Protein AF-0000000075838957 (afdb_homodimer)

pLDDT: mean 82.16, std 25.49, range [21.25, 98.88]

Foldseek 3Di:
DPPPVVVPDDDDDDDPDDDPCPPDDPDDPVCPVVCPPVVPVPPDDPVRDDPVVVCVVCVVVVVVLCVLLCVLVVLVVVLVVVCVVPVVLVVCLCVLLVLLLVLLVVLLVVVLVCVVVVVDALVCLVVSLVVQLVVLQVVLVVVLVVQLCCCCPVPDPADSLNSNLSSVLSSVLNSVLNNLSSVQLSVCVVVVHDSVPRSSVSSSVSSSVSSNSSSVSSCVSPVVVVVD/DDPPPVVPDDDPPDDPDDDPCPPDDPDPPVCPPVCPPVVPVPPDDPVRDDPVVVCVVCVVVVVVLCVLLCCLVVLVVVLVVVCVVPVVLVVCLCVLLVLLLVLLVVLLVVVLVCVVVVVDALVCLVVSLVVQLVVLQVVLVVVLVVQLCCCCPVPDPADSLNSNLSSVLSSVLNSVLNNLSSVQLSVCVVVVHDSVPRSSVSSSVSSSVSSNSSSVSSCVSPVVVVVD

InterPro domains:
  IPR006667 SLC41A/MgtE, integral membrane domain [PF01769] (94-216)
  IPR036739 SLC41A/MgtE divalent cation transporters, integral membrane domain superfamily [G3DSA:1.10.357.20] (44-222)
  IPR036739 SLC41A/MgtE divalent cation transporters, integral membrane domain superfamily [SSF161093] (50-222)

Organism: Prymnesium parvum (NCBI:txid97485)

Nearest PDB structures (foldseek):
  4u9l-assembly1_A  TM=9.547E-01  e=1.126E-07  Thermus thermophilus HB8
  5x9h-assembly1_A  TM=9.259E-01  e=3.317E-07  Thermus thermophilus HB8
  8q72-assembly1_B  TM=2.352E-01  e=8.454E+00  Escherichia coli
  7o82-assembly1_B  TM=1.747E-01  e=7.005E+00  Escherichia coli O157:H7
  4u9l-assembly1_A  TM=9.548E-01  e=1.001E-07  Thermus thermophilus HB8

Solvent-accessible surface area (backbone atoms only — not comparable to full-atom values): 24497 Å² total; per-residue (Å²): 138,81,76,77,73,75,77,80,86,84,84,84,91,82,78,88,85,78,95,76,80,66,76,78,79,76,68,82,72,69,53,54,62,61,46,47,67,75,56,62,65,56,84,65,49,74,87,69,46,55,60,69,60,56,36,64,68,44,42,65,56,51,52,53,49,43,58,60,23,42,50,30,19,58,54,40,58,77,41,44,69,57,36,59,75,36,54,63,55,56,22,43,43,54,32,42,24,48,44,12,32,44,51,10,47,51,49,37,54,52,47,55,54,33,43,72,71,61,73,41,58,59,87,40,50,68,62,51,43,55,53,46,40,52,34,22,50,55,43,17,53,55,47,25,64,52,41,25,57,50,36,36,70,68,37,86,89,41,42,72,64,54,17,48,25,52,18,52,26,38,27,52,29,26,28,51,20,32,46,48,20,47,51,53,41,38,51,31,46,63,68,68,36,72,49,81,66,36,60,57,56,44,38,35,52,26,37,31,52,27,46,49,44,38,52,54,42,31,42,58,57,53,51,56,53,68,75,98,138,83,80,75,76,75,78,80,83,78,89,78,78,72,80,85,82,70,95,75,75,68,75,79,80,76,69,81,74,68,56,56,63,62,49,46,66,74,56,62,67,57,84,65,49,72,87,68,45,54,60,71,59,57,35,64,68,45,43,63,56,51,50,52,49,42,58,60,23,43,51,32,20,58,55,41,58,75,40,44,69,57,38,60,74,37,53,65,55,57,22,41,43,53,32,42,24,47,44,12,30,43,52,9,46,52,49,36,54,52,47,56,53,33,42,73,72,60,71,43,57,57,86,41,49,68,62,52,42,56,50,47,42,52,35,22,50,54,42,17,55,56,45,26,63,52,41,26,58,50,36,37,71,69,39,84,87,41,41,73,65,53,16,49,26,50,17,53,25,37,25,53,27,28,27,52,19,30,46,47,20,48,52,52,40,36,52,32,46,65,69,68,37,72,49,80,66,37,59,55,56,43,38,35,52,27,38,32,51,26,46,47,44,37,51,53,41,30,42,58,57,53,50,56,52,66,76,100

Structure (mmCIF, N/CA/C/O backbone):
data_AF-0000000075838957-model_v1
#
loop_
_entity.id
_entity.type
_entity.pdbx_description
1 polymer 'SLC41A/MgtE integral membrane domain-containing protein'
#
loop_
_atom_site.group_PDB
_atom_site.id
_atom_site.type_symbol
_atom_site.label_atom_id
_atom_site.label_alt_id
_atom_site.label_comp_id
_atom_site.label_asym_id
_atom_site.label_entity_id
_atom_site.label_seq_id
_atom_site.pdbx_PDB_ins_code
_atom_site.Cartn_x
_atom_site.Cartn_y
_atom_site.Cartn_z
_atom_site.occupancy
_atom_site.B_iso_or_equiv
_atom_site.auth_seq_id
_atom_site.auth_comp_id
_atom_site.auth_asym_id
_atom_site.auth_atom_id
_atom_site.pdbx_PDB_model_num
ATOM 1 N N . MET A 1 1 ? 53.688 -32.188 21.484 1 21.72 1 MET A N 1
ATOM 2 C CA . MET A 1 1 ? 53.188 -31.922 20.141 1 21.72 1 MET A CA 1
ATOM 3 C C . MET A 1 1 ? 51.719 -32.375 20.016 1 21.72 1 MET A C 1
ATOM 5 O O . MET A 1 1 ? 51.406 -33.562 20.078 1 21.72 1 MET A O 1
ATOM 9 N N . ILE A 1 2 ? 50.781 -31.672 20.531 1 26.03 2 ILE A N 1
ATOM 10 C CA . ILE A 1 2 ? 49.438 -31.75 21.125 1 26.03 2 ILE A CA 1
ATOM 11 C C . ILE A 1 2 ? 48.375 -31.828 20.031 1 26.03 2 ILE A C 1
ATOM 13 O O . ILE A 1 2 ? 48 -30.812 19.453 1 26.03 2 ILE A O 1
ATOM 17 N N . GLU A 1 3 ? 48.656 -32.719 19.078 1 23.81 3 GLU A N 1
ATOM 18 C CA . GLU A 1 3 ? 47.875 -32.562 17.844 1 23.81 3 GLU A CA 1
ATOM 19 C C . GLU A 1 3 ? 46.406 -32.938 18.047 1 23.81 3 GLU A C 1
ATOM 21 O O . GLU A 1 3 ? 46.094 -34.094 18.312 1 23.81 3 GLU A O 1
ATOM 26 N N . VAL A 1 4 ? 45.719 -32.25 18.766 1 29.94 4 VAL A N 1
ATOM 27 C CA . VAL A 1 4 ? 44.281 -32.219 19.047 1 29.94 4 VAL A CA 1
ATOM 28 C C . VAL A 1 4 ? 43.5 -32.219 17.719 1 29.94 4 VAL A C 1
ATOM 30 O O . VAL A 1 4 ? 43.375 -31.172 17.078 1 29.94 4 VAL A O 1
ATOM 33 N N . HIS A 1 5 ? 43.844 -33.156 16.812 1 23.61 5 HIS A N 1
ATOM 34 C CA . HIS A 1 5 ? 43.25 -33.156 15.484 1 23.61 5 HIS A CA 1
ATOM 35 C C . HIS A 1 5 ? 41.75 -33.406 15.531 1 23.61 5 HIS A C 1
ATOM 37 O O . HIS A 1 5 ? 41.312 -34.531 15.633 1 23.61 5 HIS A O 1
ATOM 43 N N . ASP A 1 6 ? 41.062 -32.906 16.484 1 25.42 6 ASP A N 1
ATOM 44 C CA . ASP A 1 6 ? 39.625 -33.156 16.547 1 25.42 6 ASP A CA 1
ATOM 45 C C . ASP A 1 6 ? 38.938 -32.656 15.281 1 25.42 6 ASP A C 1
ATOM 47 O O . ASP A 1 6 ? 38.562 -31.484 15.18 1 25.42 6 ASP A O 1
ATOM 51 N N . LYS A 1 7 ? 39.438 -32.938 14.086 1 26.52 7 LYS A N 1
ATOM 52 C CA . LYS A 1 7 ? 38.875 -32.469 12.812 1 26.52 7 LYS A CA 1
ATOM 53 C C . LYS A 1 7 ? 37.406 -32.906 12.656 1 26.52 7 LYS A C 1
ATOM 55 O O . LYS A 1 7 ? 37.125 -34.094 12.508 1 26.52 7 LYS A O 1
ATOM 60 N N . ARG A 1 8 ? 36.438 -32.438 13.359 1 28.03 8 ARG A N 1
ATOM 61 C CA . ARG A 1 8 ? 35 -32.312 13.258 1 28.03 8 ARG A CA 1
ATOM 62 C C . ARG A 1 8 ? 34.562 -32.125 11.805 1 28.03 8 ARG A C 1
ATOM 64 O O . ARG A 1 8 ? 34.875 -31.125 11.172 1 28.03 8 ARG A O 1
ATOM 71 N N . HIS A 1 9 ? 34.531 -33.094 11.07 1 23.09 9 HIS A N 1
ATOM 72 C CA . HIS A 1 9 ? 34.125 -33.344 9.688 1 23.09 9 HIS A CA 1
ATOM 73 C C . HIS A 1 9 ? 32.781 -32.688 9.383 1 23.09 9 HIS A C 1
ATOM 75 O O . HIS A 1 9 ? 31.906 -32.625 10.25 1 23.09 9 HIS A O 1
ATOM 81 N N . ARG A 1 10 ? 32.5 -31.922 8.031 1 25.58 10 ARG A N 1
ATOM 82 C CA . ARG A 1 10 ? 32.25 -31.109 6.844 1 25.58 10 ARG A CA 1
ATOM 83 C C . ARG A 1 10 ? 30.859 -31.375 6.289 1 25.58 10 ARG A C 1
ATOM 85 O O . ARG A 1 10 ? 30.469 -32.531 6.086 1 25.58 10 ARG A O 1
ATOM 92 N N . SER A 1 11 ? 29.984 -30.344 6.16 1 24.77 11 SER A N 1
ATOM 93 C CA . SER A 1 11 ? 28.656 -29.859 5.824 1 24.77 11 SER A CA 1
ATOM 94 C C . SER A 1 11 ? 28.219 -30.359 4.453 1 24.77 11 SER A C 1
ATOM 96 O O . SER A 1 11 ? 27.297 -29.812 3.848 1 24.77 11 SER A O 1
ATOM 98 N N . CYS A 1 12 ? 28.844 -31.062 3.771 1 21.5 12 CYS A N 1
ATOM 99 C CA . CYS A 1 12 ? 28.562 -31.125 2.344 1 21.5 12 CYS A CA 1
ATOM 100 C C . CYS A 1 12 ? 27.078 -31.359 2.094 1 21.5 12 CYS A C 1
ATOM 102 O O . CYS A 1 12 ? 26.359 -31.859 2.971 1 21.5 12 CYS A O 1
ATOM 104 N N . LEU A 1 13 ? 26.516 -31.281 0.621 1 23.17 13 LEU A N 1
ATOM 105 C CA . LEU A 1 13 ? 25.766 -30.797 -0.532 1 23.17 13 LEU A CA 1
ATOM 106 C C . LEU A 1 13 ? 24.5 -31.625 -0.738 1 23.17 13 LEU A C 1
ATOM 108 O O . LEU A 1 13 ? 23.406 -31.062 -0.858 1 23.17 13 LEU A O 1
ATOM 112 N N . PRO A 1 14 ? 24.469 -32.844 -1.859 1 21.94 14 PRO A N 1
ATOM 113 C CA . PRO A 1 14 ? 23.75 -32.875 -3.129 1 21.94 14 PRO A CA 1
ATOM 114 C C . PRO A 1 14 ? 22.391 -33.562 -3.014 1 21.94 14 PRO A C 1
ATOM 116 O O . PRO A 1 14 ? 21.422 -33.125 -3.643 1 21.94 14 PRO A O 1
ATOM 119 N N . ALA A 1 15 ? 21.547 -34.688 -2.822 1 25.97 15 ALA A N 1
ATOM 120 C CA . ALA A 1 15 ? 22 -35.969 -3.355 1 25.97 15 ALA A CA 1
ATOM 121 C C . ALA A 1 15 ? 21.688 -36.094 -4.84 1 25.97 15 ALA A C 1
ATOM 123 O O . ALA A 1 15 ? 20.609 -35.688 -5.281 1 25.97 15 ALA A O 1
ATOM 124 N N . TRP A 1 16 ? 22.25 -36.25 -6.129 1 22.52 16 TRP A N 1
ATOM 125 C CA . TRP A 1 16 ? 21.5 -36.406 -7.371 1 22.52 16 TRP A CA 1
ATOM 126 C C . TRP A 1 16 ? 20.562 -37.594 -7.309 1 22.52 16 TRP A C 1
ATOM 128 O O . TRP A 1 16 ? 21 -38.75 -7.52 1 22.52 16 TRP A O 1
ATOM 138 N N . ASN A 1 17 ? 19.828 -38.156 -6.344 1 22.64 17 ASN A N 1
ATOM 139 C CA . ASN A 1 17 ? 19.188 -39.469 -6.512 1 22.64 17 ASN A CA 1
ATOM 140 C C . ASN A 1 17 ? 18.359 -39.531 -7.797 1 22.64 17 ASN A C 1
ATOM 142 O O . ASN A 1 17 ? 17.547 -38.625 -8.055 1 22.64 17 ASN A O 1
ATOM 146 N N . TRP A 1 18 ? 18.672 -40.625 -8.898 1 21.25 18 TRP A N 1
ATOM 147 C CA . TRP A 1 18 ? 18.422 -41.406 -10.109 1 21.25 18 TRP A CA 1
ATOM 148 C C . TRP A 1 18 ? 17.016 -41.969 -10.117 1 21.25 18 TRP A C 1
ATOM 150 O O . TRP A 1 18 ? 16.391 -42.094 -9.062 1 21.25 18 TRP A O 1
ATOM 160 N N . PRO A 1 19 ? 16.656 -42.844 -11.094 1 28.02 19 PRO A N 1
ATOM 161 C CA . PRO A 1 19 ? 15.484 -43.438 -11.742 1 28.02 19 PRO A CA 1
ATOM 162 C C . PRO A 1 19 ? 14.781 -44.469 -10.867 1 28.02 19 PRO A C 1
ATOM 164 O O . PRO A 1 19 ? 13.609 -44.781 -11.086 1 28.02 19 PRO A O 1
ATOM 167 N N . TRP A 1 20 ? 15.492 -45.438 -10.008 1 26.12 20 TRP A N 1
ATOM 168 C CA . TRP A 1 20 ? 15.164 -46.75 -9.523 1 26.12 20 TRP A CA 1
ATOM 169 C C . TRP A 1 20 ? 14.43 -46.688 -8.188 1 26.12 20 TRP A C 1
ATOM 171 O O . TRP A 1 20 ? 14.188 -47.719 -7.555 1 26.12 20 TRP A O 1
ATOM 181 N N . TRP A 1 21 ? 14.578 -45.625 -7.352 1 28.84 21 TRP A N 1
ATOM 182 C CA . TRP A 1 21 ? 14.148 -45.906 -5.988 1 28.84 21 TRP A CA 1
ATOM 183 C C . TRP A 1 21 ? 12.625 -45.875 -5.883 1 28.84 21 TRP A C 1
ATOM 185 O O . TRP A 1 21 ? 12.016 -44.812 -6.059 1 28.84 21 TRP A O 1
ATOM 195 N N . LYS A 1 22 ? 12.016 -47.031 -6.172 1 30.77 22 LYS A N 1
ATOM 196 C CA . LYS A 1 22 ? 10.578 -47.25 -6.031 1 30.77 22 LYS A CA 1
ATOM 197 C C . LYS A 1 22 ? 10.188 -47.375 -4.562 1 30.77 22 LYS A C 1
ATOM 199 O O . LYS A 1 22 ? 10.648 -48.281 -3.865 1 30.77 22 LYS A O 1
ATOM 204 N N . PRO A 1 23 ? 9.977 -46.344 -3.771 1 31.92 23 PRO A N 1
ATOM 205 C CA . PRO A 1 23 ? 9.633 -46.688 -2.391 1 31.92 23 PRO A CA 1
ATOM 206 C C . PRO A 1 23 ? 8.586 -47.781 -2.303 1 31.92 23 PRO A C 1
ATOM 208 O O . PRO A 1 23 ? 7.777 -47.938 -3.223 1 31.92 23 PRO A O 1
ATOM 211 N N . PRO A 1 24 ? 8.711 -48.719 -1.366 1 30.61 24 PRO A N 1
ATOM 212 C CA . PRO A 1 24 ? 7.82 -49.875 -1.348 1 30.61 24 PRO A CA 1
ATOM 213 C C . PRO A 1 24 ? 6.355 -49.5 -1.148 1 30.61 24 PRO A C 1
ATOM 215 O O . PRO A 1 24 ? 6.062 -48.438 -0.58 1 30.61 24 PRO A O 1
ATOM 218 N N . SER A 1 25 ? 5.402 -50.094 -1.932 1 32.62 25 SER A N 1
ATOM 219 C CA . SER A 1 25 ? 3.951 -49.969 -1.976 1 32.62 25 SER A CA 1
ATOM 220 C C . SER A 1 25 ? 3.336 -50.156 -0.593 1 32.62 25 SER A C 1
ATOM 222 O O . SER A 1 25 ? 3.549 -51.188 0.049 1 32.62 25 SER A O 1
ATOM 224 N N . PRO A 1 26 ? 3.174 -49.031 0.19 1 36.97 26 PRO A N 1
ATOM 225 C CA . PRO A 1 26 ? 2.615 -49.344 1.5 1 36.97 26 PRO A CA 1
ATOM 226 C C . PRO A 1 26 ? 1.447 -50.344 1.406 1 36.97 26 PRO A C 1
ATOM 228 O O . PRO A 1 26 ? 0.81 -50.438 0.355 1 36.97 26 PRO A O 1
ATOM 231 N N . ALA A 1 27 ? 1.227 -51.188 2.396 1 37.31 27 ALA A N 1
ATOM 232 C CA . ALA A 1 27 ? 0.288 -52.312 2.455 1 37.31 27 ALA A CA 1
ATOM 233 C C . ALA A 1 27 ? -1.147 -51.844 2.252 1 37.31 27 ALA A C 1
ATOM 235 O O . ALA A 1 27 ? -1.475 -50.688 2.557 1 37.31 27 ALA A O 1
ATOM 236 N N . PRO A 1 28 ? -2.154 -52.625 1.623 1 38.22 28 PRO A N 1
ATOM 237 C CA . PRO A 1 28 ? -3.504 -52.312 1.14 1 38.22 28 PRO A CA 1
ATOM 238 C C . PRO A 1 28 ? -4.41 -51.75 2.23 1 38.22 28 PRO A C 1
ATOM 240 O O . PRO A 1 28 ? -5.348 -51 1.934 1 38.22 28 PRO A O 1
ATOM 243 N N . ALA A 1 29 ? -4.344 -52.188 3.521 1 45.56 29 ALA A N 1
ATOM 244 C CA . ALA A 1 29 ? -5.375 -51.969 4.531 1 45.56 29 ALA A CA 1
ATOM 245 C C . ALA A 1 29 ? -5.363 -50.531 5.02 1 45.56 29 ALA A C 1
ATOM 247 O O . ALA A 1 29 ? -6.414 -49.969 5.348 1 45.56 29 ALA A O 1
ATOM 248 N N . GLN A 1 30 ? -4.254 -49.938 5.488 1 38.28 30 GLN A N 1
ATOM 249 C CA . GLN A 1 30 ? -4.215 -48.625 6.109 1 38.28 30 GLN A CA 1
ATOM 250 C C . GLN A 1 30 ? -4.508 -47.5 5.09 1 38.28 30 GLN A C 1
ATOM 252 O O . GLN A 1 30 ? -4.578 -46.344 5.441 1 38.28 30 GLN A O 1
ATOM 257 N N . ARG A 1 31 ? -4.418 -47.781 3.816 1 38.5 31 ARG A N 1
ATOM 258 C CA . ARG A 1 31 ? -4.703 -46.781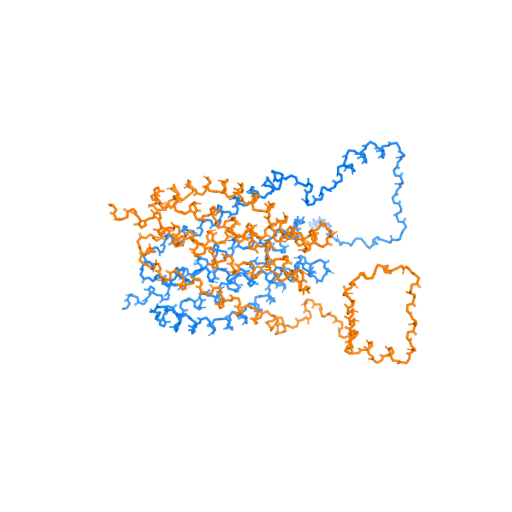 2.801 1 38.5 31 ARG A CA 1
ATOM 259 C C . ARG A 1 31 ? -6.168 -46.344 2.842 1 38.5 31 ARG A C 1
ATOM 261 O O . ARG A 1 31 ? -6.504 -45.219 2.521 1 38.5 31 ARG A O 1
ATOM 268 N N . THR A 1 32 ? -7.031 -47.281 3.369 1 42.31 32 THR A N 1
ATOM 269 C CA . THR A 1 32 ? -8.438 -46.969 3.201 1 42.31 32 THR A CA 1
ATOM 270 C C . THR A 1 32 ? -8.859 -45.875 4.176 1 42.31 32 THR A C 1
ATOM 272 O O . THR A 1 32 ? -9.609 -44.938 3.811 1 42.31 32 THR A O 1
ATOM 275 N N . VAL A 1 33 ? -8.5 -46.031 5.527 1 42.94 33 VAL A N 1
ATOM 276 C CA . VAL A 1 33 ? -9.094 -45.125 6.516 1 42.94 33 VAL A CA 1
ATOM 277 C C . VAL A 1 33 ? -8.438 -43.75 6.422 1 42.94 33 VAL A C 1
ATOM 279 O O . VAL A 1 33 ? -9.109 -42.719 6.605 1 42.94 33 VAL A O 1
ATOM 282 N N . GLN A 1 34 ? -7.109 -43.594 6.43 1 41.41 34 GLN A N 1
ATOM 283 C CA . GLN A 1 34 ? -6.516 -42.25 6.426 1 41.41 34 GLN A CA 1
ATOM 284 C C . GLN A 1 34 ? -6.816 -41.531 5.117 1 41.41 34 GLN A C 1
ATOM 286 O O . GLN A 1 34 ? -6.793 -40.312 5.07 1 41.41 34 GLN A O 1
ATOM 291 N N . ALA A 1 35 ? -6.809 -42.188 3.939 1 42.5 35 ALA A N 1
ATOM 292 C CA . ALA A 1 35 ? -7.199 -41.594 2.668 1 42.5 35 ALA A CA 1
ATOM 293 C C . ALA A 1 35 ? -8.625 -41.062 2.73 1 42.5 35 ALA A C 1
ATOM 295 O O . ALA A 1 35 ? -8.945 -40.031 2.102 1 42.5 35 ALA A O 1
ATOM 296 N N . SER A 1 36 ? -9.539 -41.688 3.518 1 40.09 36 SER A N 1
ATOM 297 C CA . SER A 1 36 ? -10.938 -41.281 3.564 1 40.09 36 SER A CA 1
ATOM 298 C C . SER A 1 36 ? -11.078 -39.938 4.293 1 40.09 36 SER A C 1
ATOM 300 O O . SER A 1 36 ? -11.883 -39.094 3.893 1 40.09 36 SER A O 1
ATOM 302 N N . LEU A 1 37 ? -10.617 -39.75 5.594 1 40.47 37 LEU A N 1
ATOM 303 C CA . LEU A 1 37 ? -10.883 -38.5 6.328 1 40.47 37 LEU A CA 1
ATOM 304 C C . LEU A 1 37 ? -10.156 -37.344 5.691 1 40.47 37 LEU A C 1
ATOM 306 O O . LEU A 1 37 ? -10.695 -36.219 5.633 1 40.47 37 LEU A O 1
ATOM 310 N N . THR A 1 38 ? -8.891 -37.25 5.598 1 42.38 38 THR A N 1
ATOM 311 C CA . THR A 1 38 ? -8.117 -36.188 4.961 1 42.38 38 THR A CA 1
ATOM 312 C C . THR A 1 38 ? -8.469 -36.094 3.479 1 42.38 38 THR A C 1
ATOM 314 O O . THR A 1 38 ? -8.25 -35.062 2.855 1 42.38 38 THR A O 1
ATOM 317 N N . GLU A 1 39 ? -8.578 -37.156 2.609 1 40.84 39 GLU A N 1
ATOM 318 C CA . GLU A 1 39 ? -9.008 -37.219 1.217 1 40.84 39 GLU A CA 1
ATOM 319 C C . GLU A 1 39 ? -10.328 -36.5 1.011 1 40.84 39 GLU A C 1
ATOM 321 O O . GLU A 1 39 ? -10.539 -35.875 -0.028 1 40.84 39 GLU A O 1
ATOM 326 N N . LEU A 1 40 ? -11.5 -36.844 1.749 1 40.25 40 LEU A N 1
ATOM 327 C CA . LEU A 1 40 ? -12.875 -36.594 1.351 1 40.25 40 LEU A CA 1
ATOM 328 C C . LEU A 1 40 ? -13.188 -35.094 1.362 1 40.25 40 LEU A C 1
ATOM 330 O O . LEU A 1 40 ? -14.305 -34.688 1.023 1 40.25 40 LEU A O 1
ATOM 334 N N . VAL A 1 41 ? -12.758 -34.344 2.395 1 45.09 41 VAL A N 1
ATOM 335 C CA . VAL A 1 41 ? -13.289 -33 2.264 1 45.09 41 VAL A CA 1
ATOM 336 C C . VAL A 1 41 ? -12.633 -32.281 1.074 1 45.09 41 VAL A C 1
ATOM 338 O O . VAL A 1 41 ? -11.453 -31.969 1.12 1 45.09 41 VAL A O 1
ATOM 341 N N . ALA A 1 42 ? -12.836 -32.688 0.021 1 52.97 42 ALA A N 1
ATOM 342 C CA . ALA A 1 42 ? -12.453 -32.031 -1.224 1 52.97 42 ALA A CA 1
ATOM 343 C C . ALA A 1 42 ? -12.328 -30.531 -1.024 1 52.97 42 ALA A C 1
ATOM 345 O O . ALA A 1 42 ? -13.109 -29.922 -0.285 1 52.97 42 ALA A O 1
ATOM 346 N N . PRO A 1 43 ? -11.062 -29.922 -1.244 1 66.12 43 PRO A N 1
ATOM 347 C CA . PRO A 1 43 ? -10.953 -28.469 -1.136 1 66.12 43 PRO A CA 1
ATOM 348 C C . PRO A 1 43 ? -12.172 -27.734 -1.687 1 66.12 43 PRO A C 1
ATOM 350 O O . PRO A 1 43 ? -12.711 -28.109 -2.73 1 66.12 43 PRO A O 1
ATOM 353 N N . ARG A 1 44 ? -12.945 -27.078 -0.798 1 77.75 44 ARG A N 1
ATOM 354 C CA . ARG A 1 44 ? -14.148 -26.328 -1.178 1 77.75 44 ARG A CA 1
ATOM 355 C C . ARG A 1 44 ? -13.844 -25.328 -2.279 1 77.75 44 ARG A C 1
ATOM 357 O O . ARG A 1 44 ? -12.773 -24.703 -2.283 1 77.75 44 ARG A O 1
ATOM 364 N N . THR A 1 45 ? -14.68 -25.391 -3.207 1 91 45 THR A N 1
ATOM 365 C CA . THR A 1 45 ? -14.586 -24.359 -4.246 1 91 45 THR A CA 1
ATOM 366 C C . THR A 1 45 ? -14.836 -22.984 -3.668 1 91 45 THR A C 1
ATOM 368 O O . THR A 1 45 ? -15.273 -22.844 -2.523 1 91 45 THR A O 1
ATOM 371 N N . TYR A 1 46 ? -14.508 -22.016 -4.359 1 94.38 46 TYR A N 1
ATOM 372 C CA . TYR A 1 46 ? -14.625 -20.625 -3.926 1 94.38 46 TYR A CA 1
ATOM 373 C C . TYR A 1 46 ? -16.047 -20.328 -3.455 1 94.38 46 TYR A C 1
ATOM 375 O O . TYR A 1 46 ? -16.234 -19.797 -2.357 1 94.38 46 TYR A O 1
ATOM 383 N N . PHE A 1 47 ? -17.016 -20.672 -4.215 1 94.75 47 PHE A N 1
ATOM 384 C CA . PHE A 1 47 ? -18.406 -20.328 -3.916 1 94.75 47 PHE A CA 1
ATOM 385 C C . PHE A 1 47 ? -18.969 -21.234 -2.844 1 94.75 47 PHE A C 1
ATOM 387 O O . PHE A 1 47 ? -19.938 -20.875 -2.168 1 94.75 47 PHE A O 1
ATOM 394 N N . ASP A 1 48 ? -18.328 -22.375 -2.645 1 94 48 ASP A N 1
ATOM 395 C CA . ASP A 1 48 ? -18.828 -23.328 -1.648 1 94 48 ASP A CA 1
ATOM 396 C C . ASP A 1 48 ? -18.219 -23.031 -0.277 1 94 48 ASP A C 1
ATOM 398 O O . ASP A 1 48 ? -18.688 -23.562 0.736 1 94 48 ASP A O 1
ATOM 402 N N . THR A 1 49 ? -17.219 -22.312 -0.243 1 95.06 49 THR A N 1
ATOM 403 C CA . THR A 1 49 ? -16.625 -21.938 1.036 1 95.06 49 THR A CA 1
ATOM 404 C C . THR A 1 49 ? -17.469 -20.891 1.755 1 95.06 49 THR A C 1
ATOM 406 O O . THR A 1 49 ? -17.734 -19.828 1.209 1 95.06 49 THR A O 1
ATOM 409 N N . PRO A 1 50 ? -17.875 -21.188 2.953 1 96.81 50 PRO A N 1
ATOM 410 C CA . PRO A 1 50 ? -18.703 -20.234 3.689 1 96.81 50 PRO A CA 1
ATOM 411 C C . PRO A 1 50 ? -17.953 -18.938 4.02 1 96.81 50 PRO A C 1
ATOM 413 O O . PRO A 1 50 ? -16.75 -18.969 4.254 1 96.81 50 PRO A O 1
ATOM 416 N N . ILE A 1 51 ? -18.734 -17.922 4.117 1 97.5 51 ILE A N 1
ATOM 417 C CA . ILE A 1 51 ? -18.203 -16.578 4.32 1 97.5 51 ILE A CA 1
ATOM 418 C C . ILE A 1 51 ? -17.438 -16.531 5.645 1 97.5 51 ILE A C 1
ATOM 420 O O . ILE A 1 51 ? -16.344 -15.961 5.711 1 97.5 51 ILE A O 1
ATOM 424 N N . TYR A 1 52 ? -17.984 -17.125 6.707 1 96.81 52 TYR A N 1
ATOM 425 C CA . TYR A 1 52 ? -17.359 -17.016 8.023 1 96.81 52 TYR A CA 1
ATOM 426 C C . TYR A 1 52 ? -15.984 -17.688 8.023 1 96.81 52 TYR A C 1
ATOM 428 O O . TYR A 1 52 ? -15.078 -17.25 8.734 1 96.81 52 TYR A O 1
ATOM 436 N N . MET A 1 53 ? -15.82 -18.703 7.207 1 96.69 53 MET A N 1
ATOM 437 C CA . MET A 1 53 ? -14.523 -19.359 7.105 1 96.69 53 MET A CA 1
ATOM 438 C C . MET A 1 53 ? -13.5 -18.469 6.422 1 96.69 53 MET A C 1
ATOM 440 O O . MET A 1 53 ? -12.336 -18.422 6.824 1 96.69 53 MET A O 1
ATOM 444 N N . MET A 1 54 ? -13.945 -17.797 5.426 1 97.06 54 MET A N 1
ATOM 445 C CA . MET A 1 54 ? -13.062 -16.875 4.715 1 97.06 54 MET A CA 1
ATOM 446 C C . MET A 1 54 ? -12.68 -15.695 5.605 1 97.06 54 MET A C 1
ATOM 448 O O . MET A 1 54 ? -11.531 -15.242 5.578 1 97.06 54 MET A O 1
ATOM 452 N N . VAL A 1 55 ? -13.578 -15.203 6.406 1 98 55 VAL A N 1
ATOM 453 C CA . VAL A 1 55 ? -13.336 -14.102 7.328 1 98 55 VAL A CA 1
ATOM 454 C C . VAL A 1 55 ? -12.312 -14.523 8.383 1 98 55 VAL A C 1
ATOM 456 O O . VAL A 1 55 ? -11.375 -13.781 8.68 1 98 55 VAL A O 1
ATOM 459 N N . LEU A 1 56 ? -12.461 -15.688 8.898 1 97.19 56 LEU A N 1
ATOM 460 C CA . LEU A 1 56 ? -11.609 -16.156 9.984 1 97.19 56 LEU A CA 1
ATOM 461 C C . LEU A 1 56 ? -10.18 -16.391 9.5 1 97.19 56 LEU A C 1
ATOM 463 O O . LEU A 1 56 ? -9.234 -16.312 10.281 1 97.19 56 LEU A O 1
ATOM 467 N N . GLN A 1 57 ? -10.062 -16.656 8.242 1 95.38 57 GLN A N 1
ATOM 468 C CA . GLN A 1 57 ? -8.742 -16.875 7.664 1 95.38 57 GLN A CA 1
ATOM 469 C C . GLN A 1 57 ? -8 -15.562 7.457 1 95.38 57 GLN A C 1
ATOM 471 O O . GLN A 1 57 ? -6.773 -15.508 7.57 1 95.38 57 GLN A O 1
ATOM 476 N N . ARG A 1 58 ? -8.695 -14.547 7.227 1 96.75 58 ARG A N 1
ATOM 477 C CA . ARG A 1 58 ? -8.117 -13.258 6.863 1 96.75 58 ARG A CA 1
ATOM 478 C C . ARG A 1 58 ? -7.992 -12.352 8.086 1 96.75 58 ARG A C 1
ATOM 480 O O . ARG A 1 58 ? -7.023 -11.602 8.211 1 96.75 58 ARG A O 1
ATOM 487 N N . TYR A 1 59 ? -8.883 -12.43 9 1 98.06 59 TYR A N 1
ATOM 488 C CA . TYR A 1 59 ? -9.078 -11.445 10.062 1 98.06 59 TYR A CA 1
ATOM 489 C C . TYR A 1 59 ? -7.852 -11.359 10.961 1 98.06 59 TYR A C 1
ATOM 491 O O . TYR A 1 59 ? -7.336 -10.273 11.219 1 98.06 59 TYR A O 1
ATOM 499 N N . PRO A 1 60 ? -7.266 -12.469 11.484 1 97.06 60 PRO A N 1
ATOM 500 C CA . PRO A 1 60 ? -6.102 -12.359 12.367 1 97.06 60 PRO A CA 1
ATOM 501 C C . PRO A 1 60 ? -4.91 -11.688 11.695 1 97.06 60 PRO A C 1
ATOM 503 O O . PRO A 1 60 ? -4.203 -10.898 12.328 1 97.06 60 PRO A O 1
ATOM 506 N N . TRP A 1 61 ? -4.766 -12.039 10.484 1 95.5 61 TRP A N 1
ATOM 507 C CA . TRP A 1 61 ? -3.664 -11.461 9.727 1 95.5 61 TRP A CA 1
ATOM 508 C C . TRP A 1 61 ? -3.857 -9.961 9.547 1 95.5 61 TRP A C 1
ATOM 510 O O . TRP A 1 61 ? -2.922 -9.18 9.734 1 95.5 61 TRP A O 1
ATOM 520 N N . LEU A 1 62 ? -5.047 -9.562 9.242 1 97.69 62 LEU A N 1
ATOM 521 C CA . LEU A 1 62 ? -5.34 -8.156 9 1 97.69 62 LEU A CA 1
ATOM 522 C C . LEU A 1 62 ? -5.223 -7.348 10.289 1 97.69 62 LEU A C 1
ATOM 524 O O . LEU A 1 62 ? -4.754 -6.207 10.273 1 97.69 62 LEU A O 1
ATOM 528 N N . VAL A 1 63 ? -5.633 -7.902 11.367 1 98.19 63 VAL A N 1
ATOM 529 C CA . VAL A 1 63 ? -5.523 -7.215 12.648 1 98.19 63 VAL A CA 1
ATOM 530 C C . VAL A 1 63 ? -4.051 -6.996 13 1 98.19 63 VAL A C 1
ATOM 532 O O . VAL A 1 63 ? -3.662 -5.902 13.414 1 98.19 63 VAL A O 1
ATOM 535 N N . THR A 1 64 ? -3.27 -8.023 12.828 1 97.44 64 THR A N 1
ATOM 536 C CA . THR A 1 64 ? -1.847 -7.934 13.141 1 97.44 64 THR A CA 1
ATOM 537 C C . THR A 1 64 ? -1.166 -6.883 12.266 1 97.44 64 THR A C 1
ATOM 539 O O . THR A 1 64 ? -0.405 -6.051 12.758 1 97.44 64 THR A O 1
ATOM 542 N N . LEU A 1 65 ? -1.495 -6.938 11.008 1 97.31 65 LEU A N 1
ATOM 543 C CA . LEU A 1 65 ? -0.905 -5.98 10.078 1 97.31 65 LEU A CA 1
ATOM 544 C C . LEU A 1 65 ? -1.34 -4.555 10.422 1 97.31 65 LEU A C 1
ATOM 546 O O . LEU A 1 65 ? -0.536 -3.625 10.352 1 97.31 65 LEU A O 1
ATOM 550 N N . MET A 1 66 ? -2.58 -4.355 10.758 1 97.94 66 MET A N 1
ATOM 551 C CA . MET A 1 66 ? -3.102 -3.037 11.109 1 97.94 66 MET A CA 1
ATOM 552 C C . MET A 1 66 ? -2.389 -2.475 12.336 1 97.94 66 MET A C 1
ATOM 554 O O . MET A 1 66 ? -2.035 -1.294 12.359 1 97.94 66 MET A O 1
ATOM 558 N N . LEU A 1 67 ? -2.189 -3.283 13.297 1 98.12 67 LEU A N 1
ATOM 559 C CA . LEU A 1 67 ? -1.552 -2.836 14.531 1 98.12 67 LEU A CA 1
ATOM 560 C C . LEU A 1 67 ? -0.102 -2.434 14.273 1 98.12 67 LEU A C 1
ATOM 562 O O . LEU A 1 67 ? 0.359 -1.408 14.781 1 98.12 67 LEU A O 1
ATOM 566 N N . ILE A 1 68 ? 0.585 -3.201 13.484 1 97.5 68 ILE A N 1
ATOM 567 C CA . ILE A 1 68 ? 1.969 -2.863 13.164 1 97.5 68 ILE A CA 1
ATOM 568 C C . ILE A 1 68 ? 2.008 -1.609 12.297 1 97.5 68 ILE A C 1
ATOM 570 O O . ILE A 1 68 ? 2.814 -0.706 12.531 1 97.5 68 ILE A O 1
ATOM 574 N N . GLN A 1 69 ? 1.138 -1.59 11.359 1 96.81 69 GLN A N 1
ATOM 575 C CA . GLN A 1 69 ? 1.083 -0.447 10.453 1 96.81 69 GLN A CA 1
ATOM 576 C C . GLN A 1 69 ? 0.711 0.831 11.203 1 96.81 69 GLN A C 1
ATOM 578 O O . GLN A 1 69 ? 1.174 1.918 10.852 1 96.81 69 GLN A O 1
ATOM 583 N N . SER A 1 70 ? -0.066 0.702 12.219 1 97.5 70 SER A N 1
ATOM 584 C CA . SER A 1 70 ? -0.536 1.861 12.969 1 97.5 70 SER A CA 1
ATOM 585 C C . SER A 1 70 ? 0.606 2.525 13.734 1 97.5 70 SER A C 1
ATOM 587 O O . SER A 1 70 ? 0.483 3.672 14.172 1 97.5 70 SER A O 1
ATOM 589 N N . THR A 1 71 ? 1.712 1.895 13.859 1 97.5 71 THR A N 1
ATOM 590 C CA . THR A 1 71 ? 2.855 2.496 14.539 1 97.5 71 THR A CA 1
ATOM 591 C C . THR A 1 71 ? 3.432 3.643 13.711 1 97.5 71 THR A C 1
ATOM 593 O O . THR A 1 71 ? 4.141 4.5 14.242 1 97.5 71 THR A O 1
ATOM 596 N N . SER A 1 72 ? 3.107 3.646 12.406 1 97 72 SER A N 1
ATOM 597 C CA . SER A 1 72 ? 3.486 4.789 11.578 1 97 72 SER A CA 1
ATOM 598 C C . SER A 1 72 ? 2.91 6.086 12.133 1 97 72 SER A C 1
ATOM 600 O O . SER A 1 72 ? 3.539 7.145 12.031 1 97 72 SER A O 1
ATOM 602 N N . GLY A 1 73 ? 1.712 5.957 12.703 1 96.25 73 GLY A N 1
ATOM 603 C CA . GLY A 1 73 ? 1.09 7.125 13.305 1 96.25 73 GLY A CA 1
ATOM 604 C C . GLY A 1 73 ? 1.908 7.719 14.438 1 96.25 73 GLY A C 1
ATOM 605 O O . GLY A 1 73 ? 1.962 8.938 14.594 1 96.25 73 GLY A O 1
ATOM 606 N N . MET A 1 74 ? 2.539 6.867 15.164 1 95.44 74 MET A N 1
ATOM 607 C CA . MET A 1 74 ? 3.379 7.332 16.266 1 95.44 74 MET A CA 1
ATOM 608 C C . MET A 1 74 ? 4.57 8.125 15.742 1 95.44 74 MET A C 1
ATOM 610 O O . MET A 1 74 ? 5.02 9.078 16.375 1 95.44 74 MET A O 1
ATOM 614 N N . ILE A 1 75 ? 5.027 7.746 14.648 1 97.06 75 ILE A N 1
ATOM 615 C CA . ILE A 1 75 ? 6.137 8.461 14.023 1 97.06 75 ILE A CA 1
ATOM 616 C C . ILE A 1 75 ? 5.68 9.859 13.602 1 97.06 75 ILE A C 1
ATOM 618 O O . ILE A 1 75 ? 6.359 10.844 13.891 1 97.06 75 ILE A O 1
ATOM 622 N N . VAL A 1 76 ? 4.566 9.945 13.016 1 96.38 76 VAL A N 1
ATOM 623 C CA . VAL A 1 76 ? 4.039 11.219 12.539 1 96.38 76 VAL A CA 1
ATOM 624 C C . VAL A 1 76 ? 3.738 12.133 13.734 1 96.38 76 VAL A C 1
ATOM 626 O O . VAL A 1 76 ? 3.973 13.336 13.672 1 96.38 76 VAL A O 1
ATOM 629 N N . GLU A 1 77 ? 3.244 11.516 14.789 1 95.38 77 GLU A N 1
ATOM 630 C CA . GLU A 1 77 ? 2.906 12.289 15.977 1 95.38 77 GLU A CA 1
ATOM 631 C C . GLU A 1 77 ? 4.137 12.977 16.562 1 95.38 77 GLU A C 1
ATOM 633 O O . GLU A 1 77 ? 4.035 14.055 17.141 1 95.38 77 GLU A O 1
ATOM 638 N N . ARG A 1 78 ? 5.262 12.406 16.375 1 95.38 78 ARG A N 1
ATOM 639 C CA . ARG A 1 78 ? 6.504 12.992 16.875 1 95.38 78 ARG A CA 1
ATOM 640 C C . ARG A 1 78 ? 6.895 14.211 16.047 1 95.38 78 ARG A C 1
ATOM 642 O O . ARG A 1 78 ? 7.684 15.047 16.5 1 95.38 78 ARG A O 1
ATOM 649 N N . PHE A 1 79 ? 6.32 14.305 14.875 1 96.06 79 PHE A N 1
ATOM 650 C CA . PHE A 1 79 ? 6.621 15.422 13.984 1 96.06 79 PHE A CA 1
ATOM 651 C C . PHE A 1 79 ? 5.379 16.266 13.742 1 96.06 79 PHE A C 1
ATOM 653 O O . PHE A 1 79 ? 5.172 16.781 12.633 1 96.06 79 PHE A O 1
ATOM 660 N N . GLU A 1 80 ? 4.539 16.312 14.758 1 93.62 80 GLU A N 1
ATOM 661 C CA . GLU A 1 80 ? 3.256 17 14.633 1 93.62 80 GLU A CA 1
ATOM 662 C C . GLU A 1 80 ? 3.451 18.469 14.242 1 93.62 80 GLU A C 1
ATOM 664 O O . GLU A 1 80 ? 2.705 18.984 13.414 1 93.62 80 GLU A O 1
ATOM 669 N N . ASN A 1 81 ? 4.438 19.172 14.844 1 93.94 81 ASN A N 1
ATOM 670 C CA . ASN A 1 81 ? 4.699 20.578 14.516 1 93.94 81 ASN A CA 1
ATOM 671 C C . ASN A 1 81 ? 5.105 20.734 13.055 1 93.94 81 ASN A C 1
ATOM 673 O O . ASN A 1 81 ? 4.699 21.703 12.398 1 93.94 81 ASN A O 1
ATOM 677 N N . LEU A 1 82 ? 5.895 19.812 12.594 1 95 82 LEU A N 1
ATOM 678 C CA . LEU A 1 82 ? 6.312 19.828 11.195 1 95 82 LEU A CA 1
ATOM 679 C C . LEU A 1 82 ? 5.113 19.719 10.258 1 95 82 LEU A C 1
ATOM 681 O O . LEU A 1 82 ? 5.012 20.453 9.273 1 95 82 LEU A O 1
ATOM 685 N N . ILE A 1 83 ? 4.195 18.844 10.578 1 93.94 83 ILE A N 1
ATOM 686 C CA . ILE A 1 83 ? 3.016 18.609 9.758 1 93.94 83 ILE A CA 1
ATOM 687 C C . ILE A 1 83 ? 2.104 19.828 9.789 1 93.94 83 ILE A C 1
ATOM 689 O O . ILE A 1 83 ? 1.528 20.203 8.766 1 93.94 83 ILE A O 1
ATOM 693 N N . GLN A 1 84 ? 1.977 20.422 10.93 1 92.5 84 GLN A N 1
ATOM 694 C CA . GLN A 1 84 ? 1.141 21.609 11.062 1 92.5 84 GLN A CA 1
ATOM 695 C C . GLN A 1 84 ? 1.691 22.766 10.227 1 92.5 84 GLN A C 1
ATOM 697 O O . GLN A 1 84 ? 0.928 23.547 9.641 1 92.5 84 GLN A O 1
ATOM 702 N N . GLN A 1 85 ? 2.988 22.797 10.211 1 92.38 85 GLN A N 1
ATOM 703 C CA . GLN A 1 85 ? 3.623 23.891 9.477 1 92.38 85 GLN A CA 1
ATOM 704 C C . GLN A 1 85 ? 3.664 23.594 7.98 1 92.38 85 GLN A C 1
ATOM 706 O O . GLN A 1 85 ? 3.646 24.516 7.16 1 92.38 85 GLN A O 1
ATOM 711 N N . HIS A 1 86 ? 3.719 22.328 7.652 1 94 86 HIS A N 1
ATOM 712 C CA . HIS A 1 86 ? 3.816 21.891 6.262 1 94 86 HIS A CA 1
ATOM 713 C C . HIS A 1 86 ? 2.799 20.797 5.953 1 94 86 HIS A C 1
ATOM 715 O O . HIS A 1 86 ? 3.17 19.641 5.707 1 94 86 HIS A O 1
ATOM 721 N N . VAL A 1 87 ? 1.569 21.188 5.797 1 93.81 87 VAL A N 1
ATOM 722 C CA . VAL A 1 87 ? 0.458 20.266 5.594 1 93.81 87 VAL A CA 1
ATOM 723 C C . VAL A 1 87 ? 0.662 19.484 4.293 1 93.81 87 VAL A C 1
ATOM 725 O O . VAL A 1 87 ? 0.149 18.375 4.141 1 93.81 87 VAL A O 1
ATOM 728 N N . ILE A 1 88 ? 1.5 20.031 3.451 1 95.81 88 ILE A N 1
ATOM 729 C CA . ILE A 1 88 ? 1.779 19.406 2.162 1 95.81 88 ILE A CA 1
ATOM 730 C C . ILE A 1 88 ? 2.43 18.047 2.383 1 95.81 88 ILE A C 1
ATOM 732 O O . ILE A 1 88 ? 2.271 17.141 1.562 1 95.81 88 ILE A O 1
ATOM 736 N N . LEU A 1 89 ? 3.098 17.891 3.502 1 96.69 89 LEU A N 1
ATOM 737 C CA . LEU A 1 89 ? 3.715 16.609 3.807 1 96.69 89 LEU A CA 1
ATOM 738 C C . LEU A 1 89 ? 2.652 15.523 4.012 1 96.69 89 LEU A C 1
ATOM 740 O O . LEU A 1 89 ? 2.814 14.391 3.555 1 96.69 89 LEU A O 1
ATOM 744 N N . ALA A 1 90 ? 1.596 15.891 4.691 1 95.94 90 ALA A N 1
ATOM 745 C CA . ALA A 1 90 ? 0.476 14.969 4.859 1 95.94 90 ALA A CA 1
ATOM 746 C C . ALA A 1 90 ? -0.192 14.664 3.521 1 95.94 90 ALA A C 1
ATOM 748 O O . ALA A 1 90 ? -0.638 13.539 3.283 1 95.94 90 ALA A O 1
ATOM 749 N N . SER A 1 91 ? -0.192 15.633 2.648 1 96.62 91 SER A N 1
ATOM 750 C CA . SER A 1 91 ? -0.858 15.516 1.356 1 96.62 91 SER A CA 1
ATOM 751 C C . SER A 1 91 ? -0.159 14.492 0.465 1 96.62 91 SER A C 1
ATOM 753 O O . SER A 1 91 ? -0.797 13.852 -0.371 1 96.62 91 SER A O 1
ATOM 755 N N . PHE A 1 92 ? 1.131 14.305 0.693 1 97.81 92 PHE A N 1
ATOM 756 C CA . PHE A 1 92 ? 1.854 13.445 -0.237 1 97.81 92 PHE A CA 1
ATOM 757 C C . PHE A 1 92 ? 2.377 12.195 0.471 1 97.81 92 PHE A C 1
ATOM 759 O O . PHE A 1 92 ? 3.064 11.375 -0.136 1 97.81 92 PHE A O 1
ATOM 766 N N . LEU A 1 93 ? 2.02 12.07 1.697 1 98.06 93 LEU A N 1
ATOM 767 C CA . LEU A 1 93 ? 2.545 10.945 2.469 1 98.06 93 LEU A CA 1
ATOM 768 C C . LEU A 1 93 ? 2.08 9.617 1.879 1 98.06 93 LEU A C 1
ATOM 770 O O . LEU A 1 93 ? 2.871 8.68 1.757 1 98.06 93 LEU A O 1
ATOM 774 N N . THR A 1 94 ? 0.852 9.508 1.476 1 97.12 94 THR A N 1
ATOM 775 C CA . THR A 1 94 ? 0.316 8.273 0.917 1 97.12 94 THR A CA 1
ATOM 776 C C . THR A 1 94 ? 0.958 7.965 -0.433 1 97.12 94 THR A C 1
ATOM 778 O O . THR A 1 94 ? 1.183 6.801 -0.769 1 97.12 94 THR A O 1
ATOM 781 N N . MET A 1 95 ? 1.191 8.977 -1.211 1 97.44 95 MET A N 1
ATOM 782 C CA . MET A 1 95 ? 1.889 8.773 -2.477 1 97.44 95 MET A CA 1
ATOM 783 C C . MET A 1 95 ? 3.289 8.219 -2.244 1 97.44 95 MET A C 1
ATOM 785 O O . MET A 1 95 ? 3.715 7.289 -2.934 1 97.44 95 MET A O 1
ATOM 789 N N . LEU A 1 96 ? 3.982 8.797 -1.298 1 98.5 96 LEU A N 1
ATOM 790 C CA . LEU A 1 96 ? 5.359 8.406 -1.011 1 98.5 96 LEU A CA 1
ATOM 791 C C . LEU A 1 96 ? 5.434 6.953 -0.555 1 98.5 96 LEU A C 1
ATOM 793 O O . LEU A 1 96 ? 6.164 6.152 -1.142 1 98.5 96 LEU A O 1
ATOM 797 N N . VAL A 1 97 ? 4.648 6.613 0.439 1 97.69 97 VAL A N 1
ATOM 798 C CA . VAL A 1 97 ? 4.723 5.27 1.006 1 97.69 97 VAL A CA 1
ATOM 799 C C . VAL A 1 97 ? 4.113 4.266 0.034 1 97.69 97 VAL A C 1
ATOM 801 O O . VAL A 1 97 ? 4.625 3.152 -0.121 1 97.69 97 VAL A O 1
ATOM 804 N N . GLY A 1 98 ? 3.004 4.676 -0.625 1 96.69 98 GLY A N 1
ATOM 805 C CA . GLY A 1 98 ? 2.432 3.832 -1.661 1 96.69 98 GLY A CA 1
ATOM 806 C C . GLY A 1 98 ? 3.377 3.588 -2.822 1 96.69 98 GLY A C 1
ATOM 807 O O . GLY A 1 98 ? 3.422 2.486 -3.371 1 96.69 98 GLY A O 1
ATOM 808 N N . GLY A 1 99 ? 4.035 4.617 -3.211 1 97.44 99 GLY A N 1
ATOM 809 C CA . GLY A 1 99 ? 5.027 4.484 -4.266 1 97.44 99 GLY A CA 1
ATOM 810 C C . GLY A 1 99 ? 6.141 3.514 -3.92 1 97.44 99 GLY A C 1
ATOM 811 O O . GLY A 1 99 ? 6.559 2.715 -4.762 1 97.44 99 GLY A O 1
ATOM 812 N N . GLY A 1 100 ? 6.633 3.641 -2.727 1 97.88 100 GLY A N 1
ATOM 813 C CA . GLY A 1 100 ? 7.594 2.654 -2.258 1 97.88 100 GLY A CA 1
ATOM 814 C C . GLY A 1 100 ? 7.062 1.234 -2.305 1 97.88 100 GLY A C 1
ATOM 815 O O . GLY A 1 100 ? 7.766 0.317 -2.73 1 97.88 100 GLY A O 1
ATOM 816 N N . GLY A 1 101 ? 5.871 1.114 -1.853 1 96.19 101 GLY A N 1
ATOM 817 C CA . GLY A 1 101 ? 5.234 -0.192 -1.89 1 96.19 101 GLY A CA 1
ATOM 818 C C . GLY A 1 101 ? 5.086 -0.746 -3.295 1 96.19 101 GLY A C 1
ATOM 819 O O . GLY A 1 101 ? 5.312 -1.936 -3.525 1 96.19 101 GLY A O 1
ATOM 820 N N . ASN A 1 102 ? 4.68 0.073 -4.219 1 95.44 102 ASN A N 1
ATOM 821 C CA . ASN A 1 102 ? 4.535 -0.344 -5.613 1 95.44 102 ASN A CA 1
ATOM 822 C C . ASN A 1 102 ? 5.871 -0.792 -6.203 1 95.44 102 ASN A C 1
ATOM 824 O O . ASN A 1 102 ? 5.934 -1.791 -6.922 1 95.44 102 ASN A O 1
ATOM 828 N N . SER A 1 103 ? 6.844 -0.043 -5.934 1 97.19 103 SER A N 1
ATOM 829 C CA . SER A 1 103 ? 8.172 -0.406 -6.422 1 97.19 103 SER A CA 1
ATOM 830 C C . SER A 1 103 ? 8.648 -1.72 -5.809 1 97.19 103 SER A C 1
ATOM 832 O O . SER A 1 103 ? 9.133 -2.602 -6.52 1 97.19 103 SER A O 1
ATOM 834 N N . SER A 1 104 ? 8.516 -1.79 -4.531 1 97.19 104 SER A N 1
ATOM 835 C CA . SER A 1 104 ? 8.898 -3.014 -3.836 1 97.19 104 SER A CA 1
ATOM 836 C C . SER A 1 104 ? 8.039 -4.195 -4.281 1 97.19 104 SER A C 1
ATOM 838 O O . SER A 1 104 ? 8.516 -5.332 -4.332 1 97.19 104 SER A O 1
ATOM 840 N N . GLY A 1 105 ? 6.773 -3.898 -4.512 1 93.94 105 GLY A N 1
ATOM 841 C CA . GLY A 1 105 ? 5.887 -4.934 -5.016 1 93.94 105 GLY A CA 1
ATOM 842 C C . GLY A 1 105 ? 6.348 -5.523 -6.336 1 93.94 105 GLY A C 1
ATOM 843 O O . GLY A 1 105 ? 6.227 -6.73 -6.559 1 93.94 105 GLY A O 1
ATOM 844 N N . GLN A 1 106 ? 6.828 -4.746 -7.191 1 93.94 106 GLN A N 1
ATOM 845 C CA . GLN A 1 106 ? 7.363 -5.238 -8.453 1 93.94 106 GLN A CA 1
ATOM 846 C C . GLN A 1 106 ? 8.586 -6.121 -8.227 1 93.94 106 GLN A C 1
ATOM 848 O O . GLN A 1 106 ? 8.773 -7.125 -8.914 1 93.94 106 GLN A O 1
ATOM 853 N N . THR A 1 107 ? 9.383 -5.66 -7.277 1 95.56 107 THR A N 1
ATOM 854 C CA . THR A 1 107 ? 10.547 -6.457 -6.902 1 95.56 107 THR A CA 1
ATOM 855 C C . THR A 1 107 ? 10.117 -7.82 -6.363 1 95.56 107 THR A C 1
ATOM 857 O O . THR A 1 107 ? 10.656 -8.852 -6.773 1 95.56 107 THR A O 1
ATOM 860 N N . VAL A 1 108 ? 9.172 -7.832 -5.496 1 93.44 108 VAL A N 1
ATOM 861 C CA . VAL A 1 108 ? 8.68 -9.055 -4.863 1 93.44 108 VAL A CA 1
ATOM 862 C C . VAL A 1 108 ? 8.086 -9.977 -5.926 1 93.44 108 VAL A C 1
ATOM 864 O O . VAL A 1 108 ? 8.367 -11.18 -5.938 1 93.44 108 VAL A O 1
ATOM 867 N N . ALA A 1 109 ? 7.258 -9.422 -6.801 1 90.19 109 ALA A N 1
ATOM 868 C CA . ALA A 1 109 ? 6.648 -10.211 -7.867 1 90.19 109 ALA A CA 1
ATOM 869 C C . ALA A 1 109 ? 7.711 -10.875 -8.734 1 90.19 109 ALA A C 1
ATOM 871 O O . ALA A 1 109 ? 7.59 -12.055 -9.094 1 90.19 109 ALA A O 1
ATOM 872 N N . GLU A 1 110 ? 8.688 -10.141 -9.109 1 92.12 110 GLU A N 1
ATOM 873 C CA . GLU A 1 110 ? 9.781 -10.656 -9.93 1 92.12 110 GLU A CA 1
ATOM 874 C C . GLU A 1 110 ? 10.531 -11.773 -9.211 1 92.12 110 GLU A C 1
ATOM 876 O O . GLU A 1 110 ? 10.82 -12.812 -9.797 1 92.12 110 GLU A O 1
ATOM 881 N N . LEU A 1 111 ? 10.797 -11.57 -7.984 1 93.75 111 LEU A N 1
ATOM 882 C CA . LEU A 1 111 ? 11.594 -12.531 -7.238 1 93.75 111 LEU A CA 1
ATOM 883 C C . LEU A 1 111 ? 10.797 -13.805 -6.957 1 93.75 111 LEU A C 1
ATOM 885 O O . LEU A 1 111 ? 11.352 -14.906 -6.965 1 93.75 111 LEU A O 1
ATOM 889 N N . VAL A 1 112 ? 9.547 -13.641 -6.648 1 88.94 112 VAL A N 1
ATOM 890 C CA . VAL A 1 112 ? 8.711 -14.82 -6.426 1 88.94 112 VAL A CA 1
ATOM 891 C C . VAL A 1 112 ? 8.695 -15.688 -7.68 1 88.94 112 VAL A C 1
ATOM 893 O O . VAL A 1 112 ? 8.812 -16.922 -7.59 1 88.94 112 VAL A O 1
ATOM 896 N N . LYS A 1 113 ? 8.562 -15.078 -8.781 1 89.06 113 LYS A N 1
ATOM 897 C CA . LYS A 1 113 ? 8.578 -15.781 -10.055 1 89.06 113 LYS A CA 1
ATOM 898 C C . LYS A 1 113 ? 9.922 -16.469 -10.289 1 89.06 113 LYS A C 1
ATOM 900 O O . LYS A 1 113 ? 9.969 -17.656 -10.641 1 89.06 113 LYS A O 1
ATOM 905 N N . ARG A 1 114 ? 10.984 -15.797 -10.062 1 92.94 114 ARG A N 1
ATOM 906 C CA . ARG A 1 114 ? 12.32 -16.312 -10.359 1 92.94 114 ARG A CA 1
ATOM 907 C C . ARG A 1 114 ? 12.727 -17.391 -9.352 1 92.94 114 ARG A C 1
ATOM 909 O O . ARG A 1 114 ? 13.438 -18.328 -9.695 1 92.94 114 ARG A O 1
ATOM 916 N N . LEU A 1 115 ? 12.375 -17.266 -8.125 1 91.06 115 LEU A N 1
ATOM 917 C CA . LEU A 1 115 ? 12.578 -18.297 -7.129 1 91.06 115 LEU A CA 1
ATOM 918 C C . LEU A 1 115 ? 11.836 -19.578 -7.504 1 91.06 115 LEU A C 1
ATOM 920 O O . LEU A 1 115 ? 12.367 -20.672 -7.375 1 91.06 115 LEU A O 1
ATOM 924 N N . GLY A 1 116 ? 10.664 -19.422 -7.965 1 88.12 116 GLY A N 1
ATOM 925 C CA . GLY A 1 116 ? 9.867 -20.547 -8.414 1 88.12 116 GLY A CA 1
ATOM 926 C C . GLY A 1 116 ? 10.477 -21.281 -9.594 1 88.12 116 GLY A C 1
ATOM 927 O O . GLY A 1 116 ? 10.352 -22.5 -9.703 1 88.12 116 GLY A O 1
ATOM 928 N N . MET A 1 117 ? 11.148 -20.578 -10.406 1 91.69 117 MET A N 1
ATOM 929 C CA . MET A 1 117 ? 11.781 -21.141 -11.602 1 91.69 117 MET A CA 1
ATOM 930 C C . MET A 1 117 ? 13.148 -21.719 -11.273 1 91.69 117 MET A C 1
ATOM 932 O O . MET A 1 117 ? 13.781 -22.359 -12.117 1 91.69 117 MET A O 1
ATOM 936 N N . GLY A 1 118 ? 13.531 -21.391 -10.109 1 91.5 118 GLY A N 1
ATOM 937 C CA . GLY A 1 118 ? 14.828 -21.891 -9.695 1 91.5 118 GLY A CA 1
ATOM 938 C C . GLY A 1 118 ? 15.984 -21.062 -10.211 1 91.5 118 GLY A C 1
ATOM 939 O O . GLY A 1 118 ? 17.141 -21.469 -10.109 1 91.5 118 GLY A O 1
ATOM 940 N N . GLU A 1 119 ? 15.711 -19.938 -10.734 1 93.31 119 GLU A N 1
ATOM 941 C CA . GLU A 1 119 ? 16.734 -19.047 -11.266 1 93.31 119 GLU A CA 1
ATOM 942 C C . GLU A 1 119 ? 17.469 -18.312 -10.141 1 93.31 119 GLU A C 1
ATOM 944 O O . GLU A 1 119 ? 18.609 -17.891 -10.305 1 93.31 119 GLU A O 1
ATOM 949 N N . VAL A 1 120 ? 16.781 -18.141 -9.094 1 94.31 120 VAL A N 1
ATOM 950 C CA . VAL A 1 120 ? 17.312 -17.484 -7.898 1 94.31 120 VAL A CA 1
ATOM 951 C C . VAL A 1 120 ? 17.172 -18.422 -6.699 1 94.31 120 VAL A C 1
ATOM 953 O O . VAL A 1 120 ? 16.156 -19.125 -6.57 1 94.31 120 VAL A O 1
ATOM 956 N N . ARG A 1 121 ? 18.203 -18.453 -5.957 1 92.56 121 ARG A N 1
ATOM 957 C CA . ARG A 1 121 ? 18.172 -19.219 -4.723 1 92.56 121 ARG A CA 1
ATOM 958 C C . ARG A 1 121 ? 18.25 -18.312 -3.504 1 92.56 121 ARG A C 1
ATOM 960 O O . ARG A 1 121 ? 18.703 -17.156 -3.604 1 92.56 121 ARG A O 1
ATOM 967 N N . SER A 1 122 ? 17.828 -18.797 -2.354 1 88.88 122 SER A N 1
ATOM 968 C CA . SER A 1 122 ? 17.797 -17.984 -1.137 1 88.88 122 SER A CA 1
ATOM 969 C C . SER A 1 122 ? 19.203 -17.562 -0.726 1 88.88 122 SER A C 1
ATOM 971 O O . SER A 1 122 ? 19.391 -16.5 -0.125 1 88.88 122 SER A O 1
ATOM 973 N N . ASP A 1 123 ? 20.172 -18.266 -1.102 1 92.81 123 ASP A N 1
ATOM 974 C CA . ASP A 1 123 ? 21.562 -17.984 -0.747 1 92.81 123 ASP A CA 1
ATOM 975 C C . ASP A 1 123 ? 22.125 -16.844 -1.593 1 92.81 123 ASP A C 1
ATOM 977 O O . ASP A 1 123 ? 23.188 -16.312 -1.298 1 92.81 123 ASP A O 1
ATOM 981 N N . ASP A 1 124 ? 21.344 -16.469 -2.545 1 95.75 124 ASP A N 1
ATOM 982 C CA . ASP A 1 124 ? 21.781 -15.398 -3.441 1 95.75 124 ASP A CA 1
ATOM 983 C C . ASP A 1 124 ? 21.391 -14.031 -2.891 1 95.75 124 ASP A C 1
ATOM 985 O O . ASP A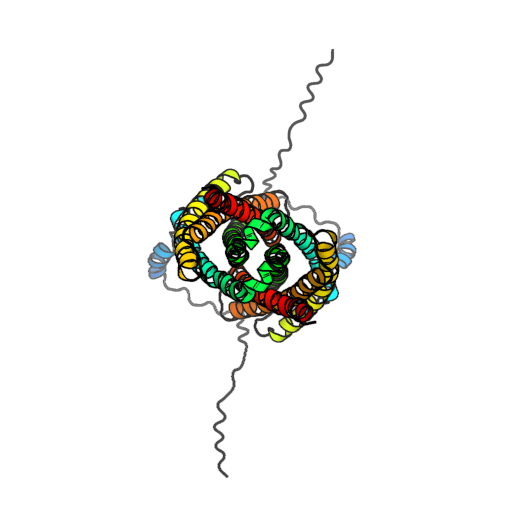 1 124 ? 21.375 -13.039 -3.627 1 95.75 124 ASP A O 1
ATOM 989 N N . LEU A 1 125 ? 21.094 -13.961 -1.673 1 96.31 125 LEU A N 1
ATOM 990 C CA . LEU A 1 125 ? 20.516 -12.766 -1.068 1 96.31 125 LEU A CA 1
ATOM 991 C C . LEU A 1 125 ? 21.375 -11.539 -1.368 1 96.31 125 LEU A C 1
ATOM 993 O O . LEU A 1 125 ? 20.875 -10.516 -1.833 1 96.31 125 LEU A O 1
ATOM 997 N N . CYS A 1 126 ? 22.656 -11.641 -1.131 1 97.25 126 CYS A N 1
ATOM 998 C CA . CYS A 1 126 ? 23.531 -10.484 -1.293 1 97.25 126 CYS A CA 1
ATOM 999 C C . CYS A 1 126 ? 23.625 -10.07 -2.756 1 97.25 126 CYS A C 1
ATOM 1001 O O . CYS A 1 126 ? 23.656 -8.875 -3.066 1 97.25 126 CYS A O 1
ATOM 1003 N N . ARG A 1 127 ? 23.641 -10.992 -3.611 1 97.38 127 ARG A N 1
ATOM 1004 C CA . ARG A 1 127 ? 23.719 -10.703 -5.043 1 97.38 127 ARG A CA 1
ATOM 1005 C C . ARG A 1 127 ? 22.422 -10.062 -5.535 1 97.38 127 ARG A C 1
ATOM 1007 O O . ARG A 1 127 ? 22.469 -9.109 -6.32 1 97.38 127 ARG A O 1
ATOM 1014 N N . VAL A 1 128 ? 21.375 -10.609 -5.078 1 98.06 128 VAL A N 1
ATOM 1015 C CA . VAL A 1 128 ? 20.078 -10.078 -5.465 1 98.06 128 VAL A CA 1
ATOM 1016 C C . VAL A 1 128 ? 19.906 -8.664 -4.902 1 98.06 128 VAL A C 1
ATOM 1018 O O . VAL A 1 128 ? 19.422 -7.766 -5.594 1 98.06 128 VAL A O 1
ATOM 1021 N N . LEU A 1 129 ? 20.312 -8.547 -3.686 1 98.38 129 LEU A N 1
ATOM 1022 C CA . LEU A 1 129 ? 20.188 -7.254 -3.025 1 98.38 129 LEU A CA 1
ATOM 1023 C C . LEU A 1 129 ? 20.984 -6.184 -3.766 1 98.38 129 LEU A C 1
ATOM 1025 O O . LEU A 1 129 ? 20.484 -5.078 -3.994 1 98.38 129 LEU A O 1
ATOM 1029 N N . ARG A 1 130 ? 22.156 -6.453 -4.094 1 98.19 130 ARG A N 1
ATOM 1030 C CA . ARG A 1 130 ? 23 -5.492 -4.801 1 98.19 130 ARG A CA 1
ATOM 1031 C C . ARG A 1 130 ? 22.391 -5.102 -6.137 1 98.19 130 ARG A C 1
ATOM 1033 O O . ARG A 1 130 ? 22.406 -3.93 -6.516 1 98.19 130 ARG A O 1
ATOM 1040 N N . LYS A 1 131 ? 21.875 -6.07 -6.82 1 98.38 131 LYS A N 1
ATOM 1041 C CA . LYS A 1 131 ? 21.266 -5.801 -8.117 1 98.38 131 LYS A CA 1
ATOM 1042 C C . LYS A 1 131 ? 20.016 -4.941 -7.977 1 98.38 131 LYS A C 1
ATOM 1044 O O . LYS A 1 131 ? 19.828 -3.977 -8.719 1 98.38 131 LYS A O 1
ATOM 1049 N N . GLU A 1 132 ? 19.25 -5.27 -7.023 1 98.38 132 GLU A N 1
ATOM 1050 C CA . GLU A 1 132 ? 18 -4.543 -6.832 1 98.38 132 GLU A CA 1
ATOM 1051 C C . GLU A 1 132 ? 18.25 -3.143 -6.277 1 98.38 132 GLU A C 1
ATOM 1053 O O . GLU A 1 132 ? 17.5 -2.209 -6.566 1 98.38 132 GLU A O 1
ATOM 1058 N N . VAL A 1 133 ? 19.266 -2.965 -5.504 1 98.56 133 VAL A N 1
ATOM 1059 C CA . VAL A 1 133 ? 19.641 -1.633 -5.039 1 98.56 133 VAL A CA 1
ATOM 1060 C C . VAL A 1 133 ? 20.047 -0.769 -6.23 1 98.56 133 VAL A C 1
ATOM 1062 O O . VAL A 1 133 ? 19.672 0.4 -6.316 1 98.56 133 VAL A O 1
ATOM 1065 N N . ALA A 1 134 ? 20.766 -1.339 -7.098 1 98.62 134 ALA A N 1
ATOM 1066 C CA . ALA A 1 134 ? 21.156 -0.613 -8.297 1 98.62 134 ALA A CA 1
ATOM 1067 C C . ALA A 1 134 ? 19.938 -0.235 -9.141 1 98.62 134 ALA A C 1
ATOM 1069 O O . ALA A 1 134 ? 19.828 0.898 -9.609 1 98.62 134 ALA A O 1
ATOM 1070 N N . ILE A 1 135 ? 19.078 -1.172 -9.312 1 98.62 135 ILE A N 1
ATOM 1071 C CA . ILE A 1 135 ? 17.844 -0.91 -10.039 1 98.62 135 ILE A CA 1
ATOM 1072 C C . ILE A 1 135 ? 17.047 0.198 -9.344 1 98.62 135 ILE A C 1
ATOM 1074 O O . ILE A 1 135 ? 16.578 1.132 -9.984 1 98.62 135 ILE A O 1
ATOM 1078 N N . GLY A 1 136 ? 16.938 0.096 -8.031 1 98.62 136 GLY A N 1
ATOM 1079 C CA . GLY A 1 136 ? 16.219 1.089 -7.246 1 98.62 136 GLY A CA 1
ATOM 1080 C C . GLY A 1 136 ? 16.812 2.479 -7.359 1 98.62 136 GLY A C 1
ATOM 1081 O O . GLY A 1 136 ? 16.094 3.475 -7.379 1 98.62 136 GLY A O 1
ATOM 1082 N N . LEU A 1 137 ? 18.125 2.553 -7.402 1 98.62 137 LEU A N 1
ATOM 1083 C CA . LEU A 1 137 ? 18.812 3.84 -7.512 1 98.62 137 LEU A CA 1
ATOM 1084 C C . LEU A 1 137 ? 18.453 4.527 -8.828 1 98.62 137 LEU A C 1
ATOM 1086 O O . LEU A 1 137 ? 18.172 5.727 -8.852 1 98.62 137 LEU A O 1
ATOM 1090 N N . PHE A 1 138 ? 18.422 3.795 -9.867 1 98.62 138 PHE A N 1
ATOM 1091 C CA . PHE A 1 138 ? 18.078 4.367 -11.164 1 98.62 138 PHE A CA 1
ATOM 1092 C C . PHE A 1 138 ? 16.609 4.73 -11.227 1 98.62 138 PHE A C 1
ATOM 1094 O O . PHE A 1 138 ? 16.234 5.797 -11.719 1 98.62 138 PHE A O 1
ATOM 1101 N N . LEU A 1 139 ? 15.812 3.871 -10.734 1 98.75 139 LEU A N 1
ATOM 1102 C CA . LEU A 1 139 ? 14.383 4.141 -10.711 1 98.75 139 LEU A CA 1
ATOM 1103 C C . LEU A 1 139 ? 14.078 5.398 -9.906 1 98.75 139 LEU A C 1
ATOM 1105 O O . LEU A 1 139 ? 13.305 6.254 -10.344 1 98.75 139 LEU A O 1
ATOM 1109 N N . SER A 1 140 ? 14.664 5.43 -8.758 1 98.5 140 SER A N 1
ATOM 1110 C CA . SER A 1 140 ? 14.336 6.512 -7.832 1 98.5 140 SER A CA 1
ATOM 1111 C C . SER A 1 140 ? 14.805 7.859 -8.367 1 98.5 140 SER A C 1
ATOM 1113 O O . SER A 1 140 ? 14.141 8.875 -8.164 1 98.5 140 SER A O 1
ATOM 1115 N N . LEU A 1 141 ? 15.938 7.91 -9.016 1 98 141 LEU A N 1
ATOM 1116 C CA . LEU A 1 141 ? 16.406 9.148 -9.625 1 98 141 LEU A CA 1
ATOM 1117 C C . LEU A 1 141 ? 15.43 9.641 -10.688 1 98 141 LEU A C 1
ATOM 1119 O O . LEU A 1 141 ? 15.094 10.828 -10.727 1 98 141 LEU A O 1
ATOM 1123 N N . GLY A 1 142 ? 15.016 8.727 -11.508 1 98.44 142 GLY A N 1
ATOM 1124 C CA . GLY A 1 142 ? 14.008 9.086 -12.492 1 98.44 142 GLY A CA 1
ATOM 1125 C C . GLY A 1 142 ? 12.703 9.555 -11.875 1 98.44 142 GLY A C 1
ATOM 1126 O O . GLY A 1 142 ? 12.125 10.555 -12.305 1 98.44 142 GLY A O 1
ATOM 1127 N N . LEU A 1 143 ? 12.25 8.875 -10.898 1 98.69 143 LEU A N 1
ATOM 1128 C CA . LEU A 1 143 ? 10.992 9.203 -10.234 1 98.69 143 LEU A CA 1
ATOM 1129 C C . LEU A 1 143 ? 11.094 10.539 -9.508 1 98.69 143 LEU A C 1
ATOM 1131 O O . LEU A 1 143 ? 10.133 11.312 -9.492 1 98.69 143 LEU A O 1
ATOM 1135 N N . GLY A 1 144 ? 12.25 10.766 -8.852 1 98.5 144 GLY A N 1
ATOM 1136 C CA . GLY A 1 144 ? 12.461 12.039 -8.188 1 98.5 144 GLY A CA 1
ATOM 1137 C C . GLY A 1 144 ? 12.383 13.227 -9.125 1 98.5 144 GLY A C 1
ATOM 1138 O O . GLY A 1 144 ? 11.844 14.273 -8.766 1 98.5 144 GLY A O 1
ATOM 1139 N N . VAL A 1 145 ? 12.836 13.047 -10.305 1 98.19 145 VAL A N 1
ATOM 1140 C CA . VAL A 1 145 ? 12.836 14.102 -11.312 1 98.19 145 VAL A CA 1
ATOM 1141 C C . VAL A 1 145 ? 11.398 14.43 -11.711 1 98.19 145 VAL A C 1
ATOM 1143 O O . VAL A 1 145 ? 11.086 15.578 -12.023 1 98.19 145 VAL A O 1
ATOM 1146 N N . VAL A 1 146 ? 10.531 13.461 -11.672 1 98.56 146 VAL A N 1
ATOM 1147 C CA . VAL A 1 146 ? 9.133 13.688 -12.031 1 98.56 146 VAL A CA 1
ATOM 1148 C C . VAL A 1 146 ? 8.367 14.195 -10.812 1 98.56 146 VAL A C 1
ATOM 1150 O O . VAL A 1 146 ? 7.496 15.062 -10.938 1 98.56 146 VAL A O 1
ATOM 1153 N N . ALA A 1 147 ? 8.742 13.727 -9.695 1 98.56 147 ALA A N 1
ATOM 1154 C CA . ALA A 1 147 ? 8.031 14.078 -8.469 1 98.56 147 ALA A CA 1
ATOM 1155 C C . ALA A 1 147 ? 8.227 15.547 -8.125 1 98.56 147 ALA A C 1
ATOM 1157 O O . ALA A 1 147 ? 7.301 16.203 -7.645 1 98.56 147 ALA A O 1
ATOM 1158 N N . PHE A 1 148 ? 9.406 16.109 -8.352 1 98.56 148 PHE A N 1
ATOM 1159 C CA . PHE A 1 148 ? 9.711 17.484 -7.977 1 98.56 148 PHE A CA 1
ATOM 1160 C C . PHE A 1 148 ? 8.789 18.453 -8.688 1 98.56 148 PHE A C 1
ATOM 1162 O O . PHE A 1 148 ? 8.07 19.219 -8.039 1 98.56 148 PHE A O 1
ATOM 1169 N N . PRO A 1 149 ? 8.734 18.422 -10 1 98 149 PRO A N 1
ATOM 1170 C CA . PRO A 1 149 ? 7.828 19.375 -10.648 1 98 149 PRO A CA 1
ATOM 1171 C C . PRO A 1 149 ? 6.355 19.062 -10.375 1 98 149 PRO A C 1
ATOM 1173 O O . PRO A 1 149 ? 5.531 19.984 -10.32 1 98 149 PRO A O 1
ATOM 1176 N N . ARG A 1 150 ? 5.996 17.766 -10.188 1 97.94 150 ARG A N 1
ATOM 1177 C CA . ARG A 1 150 ? 4.621 17.422 -9.844 1 97.94 150 ARG A CA 1
ATOM 1178 C C . ARG A 1 150 ? 4.188 18.109 -8.555 1 97.94 150 ARG A C 1
ATOM 1180 O O . ARG A 1 150 ? 3.082 18.641 -8.477 1 97.94 150 ARG A O 1
ATOM 1187 N N . VAL A 1 151 ? 5.043 18.094 -7.594 1 97.75 151 VAL A N 1
ATOM 1188 C CA . VAL A 1 151 ? 4.727 18.688 -6.301 1 97.75 151 VAL A CA 1
ATOM 1189 C C . VAL A 1 151 ? 4.816 20.219 -6.398 1 97.75 151 VAL A C 1
ATOM 1191 O O . VAL A 1 151 ? 3.904 20.922 -5.969 1 97.75 151 VAL A O 1
ATOM 1194 N N . ARG A 1 152 ? 5.879 20.719 -6.996 1 96.62 152 ARG A N 1
ATOM 1195 C CA . ARG A 1 152 ? 6.16 22.141 -7.012 1 96.62 152 ARG A CA 1
ATOM 1196 C C . ARG A 1 152 ? 5.078 22.906 -7.77 1 96.62 152 ARG A C 1
ATOM 1198 O O . ARG A 1 152 ? 4.676 24 -7.363 1 96.62 152 ARG A O 1
ATOM 1205 N N . TYR A 1 153 ? 4.586 22.297 -8.797 1 93.19 153 TYR A N 1
ATOM 1206 C CA . TYR A 1 153 ? 3.785 23.125 -9.703 1 93.19 153 TYR A CA 1
ATOM 1207 C C . TYR A 1 153 ? 2.312 22.734 -9.633 1 93.19 153 TYR A C 1
ATOM 1209 O O . TYR A 1 153 ? 1.438 23.531 -9.984 1 93.19 153 TYR A O 1
ATOM 1217 N N . LEU A 1 154 ? 2.014 21.609 -9.07 1 88.88 154 LEU A N 1
ATOM 1218 C CA . LEU A 1 154 ? 0.616 21.188 -9.117 1 88.88 154 LEU A CA 1
ATOM 1219 C C . LEU A 1 154 ? 0.026 21.094 -7.715 1 88.88 154 LEU A C 1
ATOM 1221 O O . LEU A 1 154 ? -1.193 21 -7.555 1 88.88 154 LEU A O 1
ATOM 1225 N N . ALA A 1 155 ? 0.873 21.094 -6.77 1 90.69 155 ALA A N 1
ATOM 1226 C CA . ALA A 1 155 ? 0.368 21.141 -5.402 1 90.69 155 ALA A CA 1
ATOM 1227 C C . ALA A 1 155 ? 0.088 22.562 -4.961 1 90.69 155 ALA A C 1
ATOM 1229 O O . ALA A 1 155 ? 0.74 23.5 -5.43 1 90.69 155 ALA A O 1
ATOM 1230 N N . LYS A 1 156 ? -0.782 22.672 -4.113 1 86.44 156 LYS A N 1
ATOM 1231 C CA . LYS A 1 156 ? -1.173 24 -3.637 1 86.44 156 LYS A CA 1
ATOM 1232 C C . LYS A 1 156 ? -0.075 24.609 -2.779 1 86.44 156 LYS A C 1
ATOM 1234 O O . LYS A 1 156 ? 0.365 24.016 -1.794 1 86.44 156 LYS A O 1
ATOM 1239 N N . SER A 1 157 ? 0.514 25.734 -3.156 1 87.62 157 SER A N 1
ATOM 1240 C CA . SER A 1 157 ? 1.397 26.594 -2.375 1 87.62 157 SER A CA 1
ATOM 1241 C C . SER A 1 157 ? 2.688 25.859 -2.006 1 87.62 157 SER A C 1
ATOM 1243 O O . SER A 1 157 ? 3.215 26.047 -0.906 1 87.62 157 SER A O 1
ATOM 1245 N N . ALA A 1 158 ? 3.045 25 -2.854 1 94.44 158 ALA A N 1
ATOM 1246 C CA . ALA A 1 158 ? 4.277 24.266 -2.562 1 94.44 158 ALA A CA 1
ATOM 1247 C C . ALA A 1 158 ? 5.504 25.141 -2.814 1 94.44 158 ALA A C 1
ATOM 1249 O O . ALA A 1 158 ? 5.594 25.812 -3.848 1 94.44 158 ALA A O 1
ATOM 1250 N N . THR A 1 159 ? 6.41 25.188 -1.883 1 95.5 159 THR A N 1
ATOM 1251 C CA . THR A 1 159 ? 7.695 25.859 -2.068 1 95.5 159 THR A CA 1
ATOM 1252 C C . THR A 1 159 ? 8.711 24.906 -2.707 1 95.5 159 THR A C 1
ATOM 1254 O O . THR A 1 159 ? 8.461 23.703 -2.812 1 95.5 159 THR A O 1
ATOM 1257 N N . ASP A 1 160 ? 9.82 25.516 -3.148 1 96.75 160 ASP A N 1
ATOM 1258 C CA . ASP A 1 160 ? 10.898 24.688 -3.691 1 96.75 160 ASP A CA 1
ATOM 1259 C C . ASP A 1 160 ? 11.422 23.703 -2.648 1 96.75 160 ASP A C 1
ATOM 1261 O O . ASP A 1 160 ? 11.758 22.562 -2.979 1 96.75 160 ASP A O 1
ATOM 1265 N N . LEU A 1 161 ? 11.438 24.141 -1.401 1 96.31 161 LEU A N 1
ATOM 1266 C CA . LEU A 1 161 ? 11.938 23.281 -0.331 1 96.31 161 LEU A CA 1
ATOM 1267 C C . LEU A 1 161 ? 10.961 22.141 -0.047 1 96.31 161 LEU A C 1
ATOM 1269 O O . LEU A 1 161 ? 11.383 21.031 0.27 1 96.31 161 LEU A O 1
ATOM 1273 N N . ASP A 1 162 ? 9.68 22.438 -0.113 1 96.62 162 ASP A N 1
ATOM 1274 C CA . ASP A 1 162 ? 8.68 21.391 0.027 1 96.62 162 ASP A CA 1
ATOM 1275 C C . ASP A 1 162 ? 8.867 20.312 -1.031 1 96.62 162 ASP A C 1
ATOM 1277 O O . ASP A 1 162 ? 8.883 19.109 -0.713 1 96.62 162 ASP A O 1
ATOM 1281 N N . ALA A 1 163 ? 9 20.797 -2.223 1 98.19 163 ALA A N 1
ATOM 1282 C CA . ALA A 1 163 ? 9.133 19.875 -3.354 1 98.19 163 ALA A CA 1
ATOM 1283 C C . ALA A 1 163 ? 10.414 19.047 -3.248 1 98.19 163 ALA A C 1
ATOM 1285 O O . ALA A 1 163 ? 10.422 17.859 -3.562 1 98.19 163 ALA A O 1
ATOM 1286 N N . ALA A 1 164 ? 11.477 19.688 -2.828 1 98.06 164 ALA A N 1
ATOM 1287 C CA . ALA A 1 164 ? 12.75 19 -2.656 1 98.06 164 ALA A CA 1
ATOM 1288 C C . ALA A 1 164 ? 12.648 17.938 -1.564 1 98.06 164 ALA A C 1
ATOM 1290 O O . ALA A 1 164 ? 13.164 16.828 -1.72 1 98.06 164 ALA A O 1
ATOM 1291 N N . ALA A 1 165 ? 12.031 18.281 -0.455 1 98.38 165 ALA A N 1
ATOM 1292 C CA . ALA A 1 165 ? 11.867 17.344 0.65 1 98.38 165 ALA A CA 1
ATOM 1293 C C . ALA A 1 165 ? 11.086 16.109 0.211 1 98.38 165 ALA A C 1
ATOM 1295 O O . ALA A 1 165 ? 11.453 14.984 0.539 1 98.38 165 ALA A O 1
ATOM 1296 N N . ILE A 1 166 ? 10.039 16.312 -0.521 1 98.44 166 ILE A N 1
ATOM 1297 C CA . ILE A 1 166 ? 9.164 15.234 -0.954 1 98.44 166 ILE A CA 1
ATOM 1298 C C . ILE A 1 166 ? 9.883 14.383 -2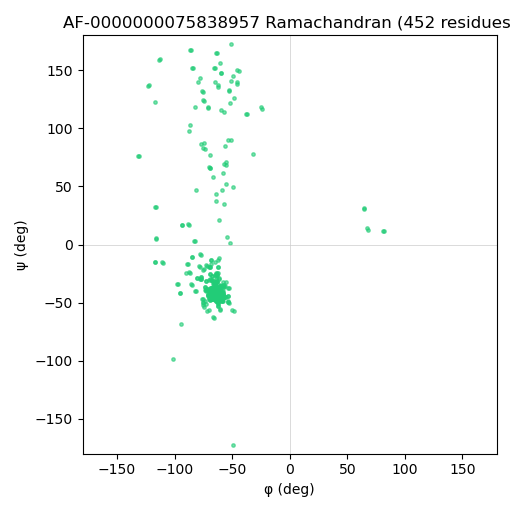 1 98.44 166 ILE A C 1
ATOM 1300 O O . ILE A 1 166 ? 9.867 13.148 -1.923 1 98.44 166 ILE A O 1
ATOM 1304 N N . ALA A 1 167 ? 10.523 15.016 -2.926 1 98.75 167 ALA A N 1
ATOM 1305 C CA . ALA A 1 167 ? 11.234 14.281 -3.971 1 98.75 167 ALA A CA 1
ATOM 1306 C C . ALA A 1 167 ? 12.391 13.469 -3.383 1 98.75 167 ALA A C 1
ATOM 1308 O O . ALA A 1 167 ? 12.602 12.312 -3.764 1 98.75 167 ALA A O 1
ATOM 1309 N N . LEU A 1 168 ? 13.133 14.055 -2.5 1 98.75 168 LEU A N 1
ATOM 1310 C CA . LEU A 1 168 ? 14.25 13.359 -1.865 1 98.75 168 LEU A CA 1
ATOM 1311 C C . LEU A 1 168 ? 13.75 12.195 -1.02 1 98.75 168 LEU A C 1
ATOM 1313 O O . LEU A 1 168 ? 14.359 11.125 -1.012 1 98.75 168 LEU A O 1
ATOM 1317 N N . SER A 1 169 ? 12.711 12.445 -0.241 1 98.81 169 SER A N 1
ATOM 1318 C CA . SER A 1 169 ? 12.102 11.359 0.522 1 98.81 169 SER A CA 1
ATOM 1319 C C . SER A 1 169 ? 11.719 10.195 -0.382 1 98.81 169 SER A C 1
ATOM 1321 O O . SER A 1 169 ? 11.977 9.031 -0.053 1 98.81 169 SER A O 1
ATOM 1323 N N . TYR A 1 170 ? 11.109 10.539 -1.526 1 98.88 170 TYR A N 1
ATOM 1324 C CA . TYR A 1 170 ? 10.664 9.5 -2.455 1 98.88 170 TYR A CA 1
ATOM 1325 C C . TYR A 1 170 ? 11.836 8.672 -2.951 1 98.88 170 TYR A C 1
ATOM 1327 O O . TYR A 1 170 ? 11.742 7.441 -3.027 1 98.88 170 TYR A O 1
ATOM 1335 N N . CYS A 1 171 ? 12.898 9.32 -3.307 1 98.81 171 CYS A N 1
ATOM 1336 C CA . CYS A 1 171 ? 14.078 8.625 -3.801 1 98.81 171 CYS A CA 1
ATOM 1337 C C . CYS A 1 171 ? 14.609 7.633 -2.766 1 98.81 171 CYS A C 1
ATOM 1339 O O . CYS A 1 171 ? 14.852 6.469 -3.082 1 98.81 171 CYS A O 1
ATOM 1341 N N . LEU A 1 172 ? 14.711 8.07 -1.591 1 98.88 172 LEU A N 1
ATOM 1342 C CA . LEU A 1 172 ? 15.234 7.203 -0.54 1 98.88 172 LEU A CA 1
ATOM 1343 C C . LEU A 1 172 ? 14.266 6.066 -0.239 1 98.88 172 LEU A C 1
ATOM 1345 O O . LEU A 1 172 ? 14.688 4.926 -0.019 1 98.88 172 LEU A O 1
ATOM 1349 N N . ILE A 1 173 ? 13.008 6.348 -0.23 1 98.88 173 ILE A N 1
ATOM 1350 C CA . ILE A 1 173 ? 11.992 5.352 0.086 1 98.88 173 ILE A CA 1
ATOM 1351 C C . ILE A 1 173 ? 12.031 4.234 -0.955 1 98.88 173 ILE A C 1
ATOM 1353 O O . ILE A 1 173 ? 11.953 3.051 -0.608 1 98.88 173 ILE A O 1
ATOM 1357 N N . VAL A 1 174 ? 12.141 4.543 -2.188 1 98.81 174 VAL A N 1
ATOM 1358 C CA . VAL A 1 174 ? 12.109 3.555 -3.26 1 98.81 174 VAL A CA 1
ATOM 1359 C C . VAL A 1 174 ? 13.289 2.594 -3.105 1 98.81 174 VAL A C 1
ATOM 1361 O O . VAL A 1 174 ? 13.117 1.376 -3.207 1 98.81 174 VAL A O 1
ATOM 1364 N N . VAL A 1 175 ? 14.438 3.084 -2.859 1 98.81 175 VAL A N 1
ATOM 1365 C CA . VAL A 1 175 ? 15.617 2.244 -2.709 1 98.81 175 VAL A CA 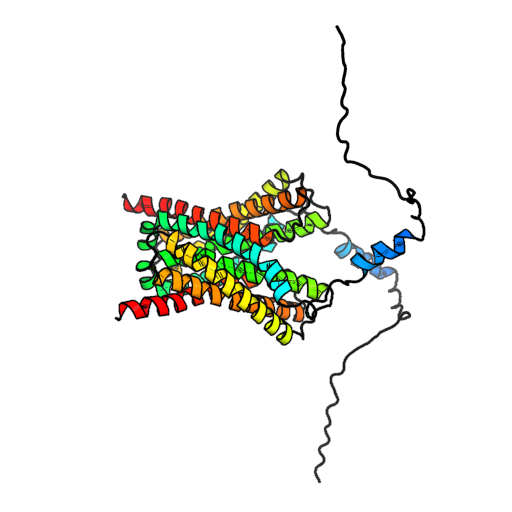1
ATOM 1366 C C . VAL A 1 175 ? 15.461 1.344 -1.486 1 98.81 175 VAL A C 1
ATOM 1368 O O . VAL A 1 175 ? 15.711 0.137 -1.561 1 98.81 175 VAL A O 1
ATOM 1371 N N . VAL A 1 176 ? 15.062 1.912 -0.407 1 98.81 176 VAL A N 1
ATOM 1372 C CA . VAL A 1 176 ? 14.914 1.158 0.834 1 98.81 176 VAL A CA 1
ATOM 1373 C C . VAL A 1 176 ? 13.781 0.142 0.691 1 98.81 176 VAL A C 1
ATOM 1375 O O . VAL A 1 176 ? 13.898 -0.997 1.148 1 98.81 176 VAL A O 1
ATOM 1378 N N . ALA A 1 177 ? 12.703 0.544 0.099 1 98.69 177 ALA A N 1
ATOM 1379 C CA . ALA A 1 177 ? 11.547 -0.333 -0.09 1 98.69 177 ALA A CA 1
ATOM 1380 C C . ALA A 1 177 ? 11.922 -1.559 -0.919 1 98.69 177 ALA A C 1
ATOM 1382 O O . ALA A 1 177 ? 11.523 -2.68 -0.594 1 98.69 177 ALA A O 1
ATOM 1383 N N . ASN A 1 178 ? 12.617 -1.354 -2.021 1 98.44 178 ASN A N 1
ATOM 1384 C CA . ASN A 1 178 ? 13.078 -2.482 -2.822 1 98.44 178 ASN A CA 1
ATOM 1385 C C . ASN A 1 178 ? 13.961 -3.426 -2.004 1 98.44 178 ASN A C 1
ATOM 1387 O O . ASN A 1 178 ? 13.844 -4.648 -2.127 1 98.44 178 ASN A O 1
ATOM 1391 N N . SER A 1 179 ? 14.805 -2.836 -1.218 1 98.69 179 SER A N 1
ATOM 1392 C CA . SER A 1 179 ? 15.672 -3.639 -0.358 1 98.69 179 SER A CA 1
ATOM 1393 C C . SER A 1 179 ? 14.852 -4.457 0.634 1 98.69 179 SER A C 1
ATOM 1395 O O . SER A 1 179 ? 15.141 -5.637 0.858 1 98.69 179 SER A O 1
ATOM 1397 N N . ILE A 1 180 ? 13.867 -3.848 1.208 1 98.25 180 ILE A N 1
ATOM 1398 C CA . ILE A 1 180 ? 12.977 -4.535 2.139 1 98.25 180 ILE A CA 1
ATOM 1399 C C . ILE A 1 180 ? 12.273 -5.688 1.426 1 98.25 180 ILE A C 1
ATOM 1401 O O . ILE A 1 180 ? 12.172 -6.789 1.966 1 98.25 180 ILE A O 1
ATOM 1405 N N . GLY A 1 181 ? 11.789 -5.43 0.228 1 97.19 181 GLY A N 1
ATOM 1406 C CA . GLY A 1 181 ? 11.156 -6.477 -0.558 1 97.19 181 GLY A CA 1
ATOM 1407 C C . GLY A 1 181 ? 12.047 -7.68 -0.778 1 97.19 181 GLY A C 1
ATOM 1408 O O . GLY A 1 181 ? 11.617 -8.82 -0.599 1 97.19 181 GLY A O 1
ATOM 1409 N N . VAL A 1 182 ? 13.266 -7.422 -1.12 1 97.44 182 VAL A N 1
ATOM 1410 C CA . VAL A 1 182 ? 14.234 -8.484 -1.361 1 97.44 182 VAL A CA 1
ATOM 1411 C C . VAL A 1 182 ? 14.445 -9.297 -0.084 1 97.44 182 VAL A C 1
ATOM 1413 O O . VAL A 1 182 ? 14.352 -10.523 -0.101 1 97.44 182 VAL A O 1
ATOM 1416 N N . VAL A 1 183 ? 14.703 -8.594 0.982 1 96.94 183 VAL A N 1
ATOM 1417 C CA . VAL A 1 183 ? 15.039 -9.258 2.238 1 96.94 183 VAL A CA 1
ATOM 1418 C C . VAL A 1 183 ? 13.852 -10.086 2.715 1 96.94 183 VAL A C 1
ATOM 1420 O O . VAL A 1 183 ? 14.016 -11.258 3.084 1 96.94 183 VAL A O 1
ATOM 1423 N N . VAL A 1 184 ? 12.68 -9.531 2.701 1 95.31 184 VAL A N 1
ATOM 1424 C CA . VAL A 1 184 ? 11.5 -10.211 3.225 1 95.31 184 VAL A CA 1
ATOM 1425 C C . VAL A 1 184 ? 11.203 -11.445 2.383 1 95.31 184 VAL A C 1
ATOM 1427 O O . VAL A 1 184 ? 10.992 -12.539 2.92 1 95.31 184 VAL A O 1
ATOM 1430 N N . VAL A 1 185 ? 11.219 -11.32 1.119 1 93.62 185 VAL A N 1
ATOM 1431 C CA . VAL A 1 185 ? 10.867 -12.422 0.231 1 93.62 185 VAL A CA 1
ATOM 1432 C C . VAL A 1 185 ? 11.906 -13.531 0.346 1 93.62 185 VAL A C 1
ATOM 1434 O O . VAL A 1 185 ? 11.555 -14.711 0.44 1 93.62 185 VAL A O 1
ATOM 1437 N N . MET A 1 186 ? 13.141 -13.203 0.309 1 93.81 186 MET A N 1
ATOM 1438 C CA . MET A 1 186 ? 14.211 -14.195 0.343 1 93.81 186 MET A CA 1
ATOM 1439 C C . MET A 1 186 ? 14.25 -14.898 1.695 1 93.81 186 MET A C 1
ATOM 1441 O O . MET A 1 186 ? 14.492 -16.109 1.764 1 93.81 186 MET A O 1
ATOM 1445 N N . VAL A 1 187 ? 14.016 -14.164 2.74 1 92.44 187 VAL A N 1
ATOM 1446 C CA . VAL A 1 187 ? 14.023 -14.758 4.074 1 92.44 187 VAL A CA 1
ATOM 1447 C C . VAL A 1 187 ? 12.82 -15.68 4.238 1 92.44 187 VAL A C 1
ATOM 1449 O O . VAL A 1 187 ? 12.945 -16.781 4.793 1 92.44 187 VAL A O 1
ATOM 1452 N N . LEU A 1 188 ? 11.703 -15.258 3.76 1 88.81 188 LEU A N 1
ATOM 1453 C CA . LEU A 1 188 ? 10.523 -16.109 3.842 1 88.81 188 LEU A CA 1
ATOM 1454 C C . LEU A 1 188 ? 10.695 -17.375 3.012 1 88.81 188 LEU A C 1
ATOM 1456 O O . LEU A 1 188 ? 10.266 -18.453 3.418 1 88.81 188 LEU A O 1
ATOM 1460 N N . HIS A 1 189 ? 11.25 -17.188 1.867 1 88.12 189 HIS A N 1
ATOM 1461 C CA . HIS A 1 189 ? 11.516 -18.344 1.025 1 88.12 189 HIS A CA 1
ATOM 1462 C C . HIS A 1 189 ? 12.477 -19.312 1.708 1 88.12 189 HIS A C 1
ATOM 1464 O O . HIS A 1 189 ? 12.297 -20.531 1.625 1 88.12 189 HIS A O 1
ATOM 1470 N N . ARG A 1 190 ? 13.43 -18.812 2.332 1 86.94 190 ARG A N 1
ATOM 1471 C CA . ARG A 1 190 ? 14.406 -19.641 3.033 1 86.94 190 ARG A CA 1
ATOM 1472 C C . ARG A 1 190 ? 13.758 -20.406 4.176 1 86.94 190 ARG A C 1
ATOM 1474 O O . ARG A 1 190 ? 14.164 -21.531 4.477 1 86.94 190 ARG A O 1
ATOM 1481 N N . CYS A 1 191 ? 12.828 -19.812 4.836 1 87.38 191 CYS A N 1
ATOM 1482 C CA . CYS A 1 191 ? 12.141 -20.438 5.965 1 87.38 191 CYS A CA 1
ATOM 1483 C C . CYS A 1 191 ? 11.023 -21.344 5.488 1 87.38 191 CYS A C 1
ATOM 1485 O O . CYS A 1 191 ? 10.234 -21.844 6.297 1 87.38 191 CYS A O 1
ATOM 1487 N N . LYS A 1 192 ? 10.883 -21.484 4.273 1 76.56 192 LYS A N 1
ATOM 1488 C CA . LYS A 1 192 ? 9.898 -22.359 3.643 1 76.56 192 LYS A CA 1
ATOM 1489 C C . LYS A 1 192 ? 8.477 -21.844 3.873 1 76.56 192 LYS A C 1
ATOM 1491 O O . LYS A 1 192 ? 7.543 -22.625 4.023 1 76.56 192 LYS A O 1
ATOM 1496 N N . MET A 1 193 ? 8.547 -20.75 4.297 1 74.56 193 MET A N 1
ATOM 1497 C CA . MET A 1 193 ? 7.23 -20.109 4.344 1 74.56 193 MET A CA 1
ATOM 1498 C C . MET A 1 193 ? 6.816 -19.625 2.961 1 74.56 193 MET A C 1
ATOM 1500 O O . MET A 1 193 ? 7.668 -19.25 2.148 1 74.56 193 MET A O 1
ATOM 1504 N N . ALA A 1 194 ? 5.539 -19.812 2.838 1 62.25 194 ALA A N 1
ATOM 1505 C CA . ALA A 1 194 ? 5.059 -19.438 1.509 1 62.25 194 ALA A CA 1
ATOM 1506 C C . ALA A 1 194 ? 5.344 -17.969 1.204 1 62.25 194 ALA A C 1
ATOM 1508 O O . ALA A 1 194 ? 4.852 -17.078 1.896 1 62.25 194 ALA A O 1
ATOM 1509 N N . ALA A 1 195 ? 6.09 -17.734 0.316 1 61.84 195 ALA A N 1
ATOM 1510 C CA . ALA A 1 195 ? 6.484 -16.422 -0.202 1 61.84 195 ALA A CA 1
ATOM 1511 C C . ALA A 1 195 ? 5.281 -15.68 -0.772 1 61.84 195 ALA A C 1
ATOM 1513 O O . ALA A 1 195 ? 5.293 -14.453 -0.866 1 61.84 195 ALA A O 1
ATOM 1514 N N . VAL A 1 196 ? 4.332 -16.391 -0.92 1 56.78 196 VAL A N 1
ATOM 1515 C CA . VAL A 1 196 ? 3.139 -15.836 -1.554 1 56.78 196 VAL A CA 1
ATOM 1516 C C . VAL A 1 196 ? 2.406 -14.922 -0.572 1 56.78 196 VAL A C 1
ATOM 1518 O O . VAL A 1 196 ? 1.748 -13.961 -0.98 1 56.78 196 VAL A O 1
ATOM 1521 N N . GLY A 1 197 ? 2.676 -15.141 0.624 1 71.69 197 GLY A N 1
ATOM 1522 C CA . GLY A 1 197 ? 2.025 -14.312 1.627 1 71.69 197 GLY A CA 1
ATOM 1523 C C . GLY A 1 197 ? 2.85 -13.102 2.031 1 71.69 197 GLY A C 1
ATOM 1524 O O . GLY A 1 197 ? 2.459 -12.352 2.922 1 71.69 197 GLY A O 1
ATOM 1525 N N . SER A 1 198 ? 3.82 -12.758 1.262 1 81.12 198 SER A N 1
ATOM 1526 C CA . SER A 1 198 ? 4.805 -11.766 1.684 1 81.12 198 SER A CA 1
ATOM 1527 C C . SER A 1 198 ? 4.336 -10.352 1.354 1 81.12 198 SER A C 1
ATOM 1529 O O . SER A 1 198 ? 4.707 -9.391 2.037 1 81.12 198 SER A O 1
ATOM 1531 N N . PRO A 1 199 ? 3.479 -10.18 0.391 1 87.31 199 PRO A N 1
ATOM 1532 C CA . PRO A 1 199 ? 3.225 -8.805 -0.055 1 87.31 199 PRO A CA 1
ATOM 1533 C C . PRO A 1 199 ? 2.615 -7.934 1.039 1 87.31 199 PRO A C 1
ATOM 1535 O O . PRO A 1 199 ? 3.072 -6.809 1.262 1 87.31 199 PRO A O 1
ATOM 1538 N N . PRO A 1 200 ? 1.699 -8.406 1.828 1 91 200 PRO A N 1
ATOM 1539 C CA . PRO A 1 200 ? 1.152 -7.543 2.875 1 91 200 PRO A CA 1
ATOM 1540 C C . PRO A 1 200 ? 2.184 -7.18 3.939 1 91 200 PRO A C 1
ATOM 1542 O O . PRO A 1 200 ? 2.16 -6.07 4.477 1 91 200 PRO A O 1
ATOM 1545 N N . VAL A 1 201 ? 3.049 -8.125 4.211 1 93.62 201 VAL A N 1
ATOM 1546 C CA . VAL A 1 201 ? 4.094 -7.875 5.199 1 93.62 201 VAL A CA 1
ATOM 1547 C C . VAL A 1 201 ? 5.066 -6.824 4.676 1 93.62 201 VAL A C 1
ATOM 1549 O O . VAL A 1 201 ? 5.422 -5.887 5.391 1 93.62 201 VAL A O 1
ATOM 1552 N N . VAL A 1 202 ? 5.457 -7.027 3.449 1 95.38 202 VAL A N 1
ATOM 1553 C CA . VAL A 1 202 ? 6.367 -6.07 2.826 1 95.38 202 VAL A CA 1
ATOM 1554 C C . VAL A 1 202 ? 5.73 -4.684 2.82 1 95.38 202 VAL A C 1
ATOM 1556 O O . VAL A 1 202 ? 6.379 -3.695 3.166 1 95.38 202 VAL A O 1
ATOM 1559 N N . GLN A 1 203 ? 4.492 -4.594 2.498 1 95.62 203 GLN A N 1
ATOM 1560 C CA . GLN A 1 203 ? 3.787 -3.316 2.406 1 95.62 203 GLN A CA 1
ATOM 1561 C C . GLN A 1 203 ? 3.762 -2.605 3.756 1 95.62 203 GLN A C 1
ATOM 1563 O O . GLN A 1 203 ? 3.979 -1.394 3.828 1 95.62 203 GLN A O 1
ATOM 1568 N N . VAL A 1 204 ? 3.504 -3.33 4.773 1 97.06 204 VAL A N 1
ATOM 1569 C CA . VAL A 1 204 ? 3.412 -2.736 6.102 1 97.06 204 VAL A CA 1
ATOM 1570 C C . VAL A 1 204 ? 4.781 -2.205 6.527 1 97.06 204 VAL A C 1
ATOM 1572 O O . VAL A 1 204 ? 4.887 -1.087 7.035 1 97.06 204 VAL A O 1
ATOM 1575 N N . VAL A 1 205 ? 5.789 -2.99 6.312 1 97.69 205 VAL A N 1
ATOM 1576 C CA . VAL A 1 205 ? 7.133 -2.562 6.688 1 97.69 205 VAL A CA 1
ATOM 1577 C C . VAL A 1 205 ? 7.523 -1.326 5.883 1 97.69 205 VAL A C 1
ATOM 1579 O O . VAL A 1 205 ? 8.117 -0.389 6.418 1 97.69 205 VAL A O 1
ATOM 1582 N N . VAL A 1 206 ? 7.188 -1.344 4.652 1 97.88 206 VAL A N 1
ATOM 1583 C CA . VAL A 1 206 ? 7.504 -0.215 3.785 1 97.88 206 VAL A CA 1
ATOM 1584 C C . VAL A 1 206 ? 6.707 1.012 4.219 1 97.88 206 VAL A C 1
ATOM 1586 O O . VAL A 1 206 ? 7.219 2.133 4.199 1 97.88 206 VAL A O 1
ATOM 1589 N N . ASP A 1 207 ? 5.484 0.828 4.629 1 97.94 207 ASP A N 1
ATOM 1590 C CA . ASP A 1 207 ? 4.648 1.93 5.098 1 97.94 207 ASP A CA 1
ATOM 1591 C C . ASP A 1 207 ? 5.258 2.598 6.328 1 97.94 207 ASP A C 1
ATOM 1593 O O . ASP A 1 207 ? 5.359 3.824 6.387 1 97.94 207 ASP A O 1
ATOM 1597 N N . VAL A 1 208 ? 5.656 1.789 7.234 1 98.5 208 VAL A N 1
ATOM 1598 C CA . VAL A 1 208 ? 6.207 2.312 8.477 1 98.5 208 VAL A CA 1
ATOM 1599 C C . VAL A 1 208 ? 7.562 2.969 8.203 1 98.5 208 VAL A C 1
ATOM 1601 O O . VAL A 1 208 ? 7.805 4.102 8.625 1 98.5 208 VAL A O 1
ATOM 1604 N N . THR A 1 209 ? 8.383 2.311 7.504 1 98.69 209 THR A N 1
ATOM 1605 C CA . THR A 1 209 ? 9.719 2.822 7.207 1 98.69 209 THR A CA 1
ATOM 1606 C C . THR A 1 209 ? 9.641 4.055 6.312 1 98.69 209 THR A C 1
ATOM 1608 O O . THR A 1 209 ? 10.406 5.008 6.488 1 98.69 209 THR A O 1
ATOM 1611 N N . GLY A 1 210 ? 8.742 3.992 5.324 1 98.69 210 GLY A N 1
ATOM 1612 C CA . GLY A 1 210 ? 8.562 5.137 4.445 1 98.69 210 GLY A CA 1
ATOM 1613 C C . GLY A 1 210 ? 8.109 6.387 5.176 1 98.69 210 GLY A C 1
ATOM 1614 O O . GLY A 1 210 ? 8.562 7.492 4.875 1 98.69 210 GLY A O 1
ATOM 1615 N N . THR A 1 211 ? 7.25 6.191 6.105 1 98.62 211 THR A N 1
ATOM 1616 C CA . THR A 1 211 ? 6.801 7.309 6.934 1 98.62 211 THR A CA 1
ATOM 1617 C C . THR A 1 211 ? 7.965 7.895 7.727 1 98.62 211 THR A C 1
ATOM 1619 O O . THR A 1 211 ? 8.141 9.109 7.77 1 98.62 211 THR A O 1
ATOM 1622 N N . ALA A 1 212 ? 8.734 7.031 8.273 1 98.75 212 ALA A N 1
ATOM 1623 C CA . ALA A 1 212 ? 9.891 7.484 9.039 1 98.75 212 ALA A CA 1
ATOM 1624 C C . ALA A 1 212 ? 10.867 8.266 8.164 1 98.75 212 ALA A C 1
ATOM 1626 O O . ALA A 1 212 ? 11.344 9.328 8.555 1 98.75 212 ALA A O 1
ATOM 1627 N N . ILE A 1 213 ? 11.102 7.777 7.035 1 98.88 213 ILE A N 1
ATOM 1628 C CA . ILE A 1 213 ? 12.031 8.422 6.109 1 98.88 213 ILE A CA 1
ATOM 1629 C C . ILE A 1 213 ? 11.492 9.797 5.715 1 98.88 213 ILE A C 1
ATOM 1631 O O . ILE A 1 213 ? 12.234 10.781 5.723 1 98.88 213 ILE A O 1
ATOM 1635 N N . THR A 1 214 ? 10.242 9.844 5.414 1 98.69 214 THR A N 1
ATOM 1636 C CA . THR A 1 214 ? 9.633 11.102 5 1 98.69 214 THR A CA 1
ATOM 1637 C C . THR A 1 214 ? 9.766 12.156 6.098 1 98.69 214 THR A C 1
ATOM 1639 O O . THR A 1 214 ? 10.164 13.297 5.832 1 98.69 214 THR A O 1
ATOM 1642 N N . MET A 1 215 ? 9.484 11.758 7.316 1 98.31 215 MET A N 1
ATOM 1643 C CA . MET A 1 215 ? 9.516 12.703 8.422 1 98.31 215 MET A CA 1
ATOM 1644 C C . MET A 1 215 ? 10.945 13.164 8.703 1 98.31 215 MET A C 1
ATOM 1646 O O . MET A 1 215 ? 11.188 14.352 8.906 1 98.31 215 MET A O 1
ATOM 1650 N N . VAL A 1 216 ? 11.859 12.234 8.664 1 98.31 216 VAL A N 1
ATOM 1651 C CA . VAL A 1 216 ? 13.242 12.562 8.984 1 98.31 216 VAL A CA 1
ATOM 1652 C C . VAL A 1 216 ? 13.836 13.445 7.887 1 98.31 216 VAL A C 1
ATOM 1654 O O . VAL A 1 216 ? 14.477 14.461 8.18 1 98.31 216 VAL A O 1
ATOM 1657 N N . VAL A 1 217 ? 13.586 13.141 6.676 1 98.5 217 VAL A N 1
ATOM 1658 C CA . VAL A 1 217 ? 14.133 13.891 5.551 1 98.5 217 VAL A CA 1
ATOM 1659 C C . VAL A 1 217 ? 13.477 15.273 5.492 1 98.5 217 VAL A C 1
ATOM 1661 O O . VAL A 1 217 ? 14.164 16.281 5.312 1 98.5 217 VAL A O 1
ATOM 1664 N N . ALA A 1 218 ? 12.156 15.273 5.621 1 98.12 218 ALA A N 1
ATOM 1665 C CA . ALA A 1 218 ? 11.453 16.562 5.574 1 98.12 218 ALA A CA 1
ATOM 1666 C C . ALA A 1 218 ? 11.906 17.469 6.707 1 98.12 218 ALA A C 1
ATOM 1668 O O . ALA A 1 218 ? 12.086 18.672 6.504 1 98.12 218 ALA A O 1
ATOM 1669 N N . ASN A 1 219 ? 12.047 16.875 7.863 1 97.38 219 ASN A N 1
ATOM 1670 C CA . ASN A 1 219 ? 12.516 17.656 9 1 97.38 219 ASN A CA 1
ATOM 1671 C C . ASN A 1 219 ? 13.914 18.219 8.75 1 97.38 219 ASN A C 1
ATOM 1673 O O . ASN A 1 219 ? 14.203 19.359 9.133 1 97.38 219 ASN A O 1
ATOM 1677 N N . ALA A 1 220 ? 14.766 17.516 8.195 1 97.12 220 ALA A N 1
ATOM 1678 C CA . ALA A 1 220 ? 16.125 17.953 7.906 1 97.12 220 ALA A CA 1
ATOM 1679 C C . ALA A 1 220 ? 16.141 19.062 6.852 1 97.12 220 ALA A C 1
ATOM 1681 O O . ALA A 1 220 ? 16.922 20.016 6.949 1 97.12 220 ALA A O 1
ATOM 1682 N N . VAL A 1 221 ? 15.297 18.953 5.895 1 96.81 221 VAL A N 1
ATOM 1683 C CA . VAL A 1 221 ? 15.281 19.891 4.77 1 96.81 221 VAL A CA 1
ATOM 1684 C C . VAL A 1 221 ? 14.531 21.156 5.16 1 96.81 221 VAL A C 1
ATOM 1686 O O . VAL A 1 221 ? 14.977 22.266 4.867 1 96.81 221 VAL A O 1
ATOM 1689 N N . LEU A 1 222 ? 13.477 20.953 5.867 1 94.5 222 LEU A N 1
ATOM 1690 C CA . LEU A 1 222 ? 12.586 22.078 6.164 1 94.5 222 LEU A CA 1
ATOM 1691 C C . LEU A 1 222 ? 12.922 22.688 7.523 1 94.5 222 LEU A C 1
ATOM 1693 O O . LEU A 1 222 ? 12.617 23.844 7.77 1 94.5 222 LEU A O 1
ATOM 1697 N N . GLY A 1 223 ? 13.203 21.844 8.523 1 79.56 223 GLY A N 1
ATOM 1698 C CA . GLY A 1 223 ? 13.578 22.344 9.836 1 79.56 223 GLY A CA 1
ATOM 1699 C C . GLY A 1 223 ? 14.836 23.203 9.812 1 79.56 223 GLY A C 1
ATOM 1700 O O . GLY A 1 223 ? 14.961 24.141 10.602 1 79.56 223 GLY A O 1
ATOM 1701 N N . VAL A 1 224 ? 15.836 22.812 9.227 1 57.5 224 VAL A N 1
ATOM 1702 C CA . VAL A 1 224 ? 17.031 23.641 9.086 1 57.5 224 VAL A CA 1
ATOM 1703 C C . VAL A 1 224 ? 16.656 25 8.477 1 57.5 224 VAL A C 1
ATOM 1705 O O . VAL A 1 224 ? 17.219 26.016 8.852 1 57.5 224 VAL A O 1
ATOM 1708 N N . ALA A 1 225 ? 15.812 25.016 7.625 1 49.94 225 ALA A N 1
ATOM 1709 C CA . ALA A 1 225 ? 15.484 26.281 6.984 1 49.94 225 ALA A CA 1
ATOM 1710 C C . ALA A 1 225 ? 14.875 27.266 7.98 1 49.94 225 ALA A C 1
ATOM 1712 O O . ALA A 1 225 ? 15.062 28.484 7.863 1 49.94 225 ALA A O 1
ATOM 1713 N N . LYS A 1 226 ? 14.023 26.875 8.977 1 51.75 226 LYS A N 1
ATOM 1714 C CA . LYS A 1 226 ? 13.531 27.859 9.93 1 51.75 226 LYS A CA 1
ATOM 1715 C C . LYS A 1 226 ? 14.648 28.344 10.852 1 51.75 226 LYS A C 1
ATOM 1717 O O . LYS A 1 226 ? 14.508 29.375 11.516 1 51.75 226 LYS A O 1
ATOM 1722 N N . GLY A 1 227 ? 15.688 27.625 11.211 1 39.12 227 GLY A N 1
ATOM 1723 C CA . GLY A 1 227 ? 16.703 28.281 12.031 1 39.12 227 GLY A CA 1
ATOM 1724 C C . GLY A 1 227 ? 17.422 29.406 11.305 1 39.12 227 GLY A C 1
ATOM 1725 O O . GLY A 1 227 ? 18.234 30.109 11.898 1 39.12 227 GLY A O 1
ATOM 1726 N N . GLU A 1 228 ? 17.5 29.375 10.031 1 33.88 228 GLU A N 1
ATOM 1727 C CA . GLU A 1 228 ? 18.094 30.609 9.539 1 33.88 228 GLU A CA 1
ATOM 1728 C C .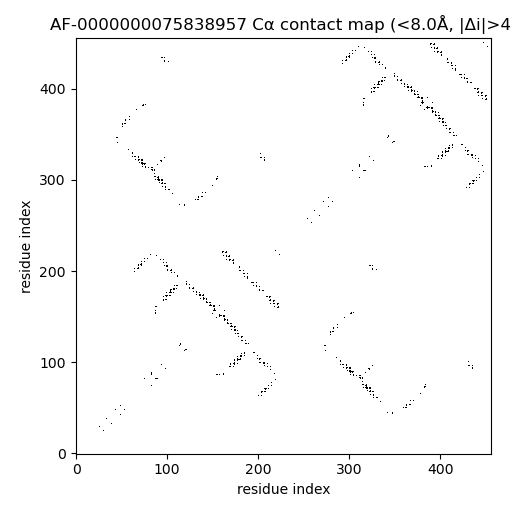 GLU A 1 228 ? 17.031 31.688 9.336 1 33.88 228 GLU A C 1
ATOM 1730 O O . GLU A 1 228 ? 15.898 31.391 8.961 1 33.88 228 GLU A O 1
ATOM 1735 N N . MET B 1 1 ? -40.469 -4.891 -53.531 1 25.98 1 MET B N 1
ATOM 1736 C CA . MET B 1 1 ? -40.031 -4.316 -52.25 1 25.98 1 MET B CA 1
ATOM 1737 C C . MET B 1 1 ? -39.406 -5.387 -51.375 1 25.98 1 MET B C 1
ATOM 1739 O O . MET B 1 1 ? -40.094 -6.355 -51 1 25.98 1 MET B O 1
ATOM 1743 N N . ILE B 1 2 ? -38.062 -5.516 -51.375 1 27.31 2 ILE B N 1
ATOM 1744 C CA . ILE B 1 2 ? -37.094 -6.617 -51.25 1 27.31 2 ILE B CA 1
ATOM 1745 C C . ILE B 1 2 ? -36.781 -6.875 -49.781 1 27.31 2 ILE B C 1
ATOM 1747 O O . ILE B 1 2 ? -36.375 -5.965 -49.062 1 27.31 2 ILE B O 1
ATOM 1751 N N . GLU B 1 3 ? -37.469 -7.906 -49.188 1 25.53 3 GLU B N 1
ATOM 1752 C CA . GLU B 1 3 ? -37.438 -8.469 -47.844 1 25.53 3 GLU B CA 1
ATOM 1753 C C . GLU B 1 3 ? -36.031 -8.953 -47.5 1 25.53 3 GLU B C 1
ATOM 1755 O O . GLU B 1 3 ? -35.562 -9.977 -48.031 1 25.53 3 GLU B O 1
ATOM 1760 N N . VAL B 1 4 ? -35.094 -8.125 -47.469 1 31.05 4 VAL B N 1
ATOM 1761 C CA . VAL B 1 4 ? -33.719 -8.57 -47.25 1 31.05 4 VAL B CA 1
ATOM 1762 C C . VAL B 1 4 ? -33.562 -9.062 -45.812 1 31.05 4 VAL B C 1
ATOM 1764 O O . VAL B 1 4 ? -33.688 -8.281 -44.875 1 31.05 4 VAL B O 1
ATOM 1767 N N . HIS B 1 5 ? -34.062 -10.281 -45.531 1 26.39 5 HIS B N 1
ATOM 1768 C CA . HIS B 1 5 ? -33.938 -11.062 -44.281 1 26.39 5 HIS B CA 1
ATOM 1769 C C . HIS B 1 5 ? -32.5 -11.258 -43.875 1 26.39 5 HIS B C 1
ATOM 1771 O O . HIS B 1 5 ? -31.781 -12.102 -44.469 1 26.39 5 HIS B O 1
ATOM 1777 N N . ASP B 1 6 ? -31.672 -10.195 -43.781 1 26.86 6 ASP B N 1
ATOM 1778 C CA . ASP B 1 6 ? -30.234 -10.359 -43.562 1 26.86 6 ASP B CA 1
ATOM 1779 C C . ASP B 1 6 ? -29.953 -10.938 -42.188 1 26.86 6 ASP B C 1
ATOM 1781 O O . ASP B 1 6 ? -30.078 -10.242 -41.188 1 26.86 6 ASP B O 1
ATOM 1785 N N . LYS B 1 7 ? -30.453 -12.07 -41.844 1 29.17 7 LYS B N 1
ATOM 1786 C CA . LYS B 1 7 ? -30.234 -12.766 -40.594 1 29.17 7 LYS B CA 1
ATOM 1787 C C . LYS B 1 7 ? -28.75 -12.984 -40.312 1 29.17 7 LYS B C 1
ATOM 1789 O O . LYS B 1 7 ? -28.109 -13.812 -40.969 1 29.17 7 LYS B O 1
ATOM 1794 N N . ARG B 1 8 ? -27.938 -11.953 -40.031 1 30.44 8 ARG B N 1
ATOM 1795 C CA . ARG B 1 8 ? -26.547 -11.93 -39.594 1 30.44 8 ARG B CA 1
ATOM 1796 C C . ARG B 1 8 ? -26.359 -12.75 -38.344 1 30.44 8 ARG B C 1
ATOM 1798 O O . ARG B 1 8 ? -26.953 -12.445 -37.281 1 30.44 8 ARG B O 1
ATOM 1805 N N . HIS B 1 9 ? -26.422 -13.977 -38.344 1 25.27 9 HIS B N 1
ATOM 1806 C CA . HIS B 1 9 ? -26.141 -14.969 -37.344 1 25.27 9 HIS B CA 1
ATOM 1807 C C . HIS B 1 9 ? -24.781 -14.711 -36.688 1 25.27 9 HIS B C 1
ATOM 1809 O O . HIS B 1 9 ? -23.828 -14.344 -37.344 1 25.27 9 HIS B O 1
ATOM 1815 N N . ARG B 1 10 ? -24.672 -14.602 -35.312 1 28.09 10 ARG B N 1
ATOM 1816 C CA . ARG B 1 10 ? -24.188 -14.328 -33.969 1 28.09 10 ARG B CA 1
ATOM 1817 C C . ARG B 1 10 ? -22.969 -15.195 -33.656 1 28.09 10 ARG B C 1
ATOM 1819 O O . ARG B 1 10 ? -22.844 -16.312 -34.156 1 28.09 10 ARG B O 1
ATOM 1826 N N . SER B 1 11 ? -21.906 -14.609 -32.938 1 28.05 11 SER B N 1
ATOM 1827 C CA . SER B 1 11 ? -20.516 -14.719 -32.531 1 28.05 11 SER B CA 1
ATOM 1828 C C . SER B 1 11 ? -20.281 -15.93 -31.625 1 28.05 11 SER B C 1
ATOM 1830 O O . SER B 1 11 ? -20.469 -15.859 -30.422 1 28.05 11 SER B O 1
ATOM 1832 N N . CYS B 1 12 ? -20.828 -17.094 -31.922 1 23.91 12 CYS B N 1
ATOM 1833 C CA . CYS B 1 12 ? -20.656 -18.297 -31.109 1 23.91 12 CYS B CA 1
ATOM 1834 C C . CYS B 1 12 ? -19.188 -18.625 -30.938 1 23.91 12 CYS B C 1
ATOM 1836 O O . CYS B 1 12 ? -18.5 -18.984 -31.906 1 23.91 12 CYS B O 1
ATOM 1838 N N . LEU B 1 13 ? -18.453 -18.016 -29.922 1 27.97 13 LEU B N 1
ATOM 1839 C CA . LEU B 1 13 ? -17.109 -18.172 -29.391 1 27.97 13 LEU B CA 1
ATOM 1840 C C . LEU B 1 13 ? -16.859 -19.625 -29 1 27.97 13 LEU B C 1
ATOM 1842 O O . LEU B 1 13 ? -15.773 -19.969 -28.5 1 27.97 13 LEU B O 1
ATOM 1846 N N . PRO B 1 14 ? -17.625 -20.75 -29.188 1 24.25 14 PRO B N 1
ATOM 1847 C CA . PRO B 1 14 ? -17.297 -21.891 -28.328 1 24.25 14 PRO B CA 1
ATOM 1848 C C . PRO B 1 14 ? -15.945 -22.5 -28.656 1 24.25 14 PRO B C 1
ATOM 1850 O O . PRO B 1 14 ? -15.242 -22.969 -27.75 1 24.25 14 PRO B O 1
ATOM 1853 N N . ALA B 1 15 ? -14.938 -22.922 -29.406 1 29.77 15 ALA B N 1
ATOM 1854 C CA . ALA B 1 15 ? -15.07 -24.234 -30.031 1 29.77 15 ALA B CA 1
ATOM 1855 C C . ALA B 1 15 ? -14.609 -25.344 -29.094 1 29.77 15 ALA B C 1
ATOM 1857 O O . ALA B 1 15 ? -13.508 -25.281 -28.547 1 29.77 15 ALA B O 1
ATOM 1858 N N . TRP B 1 16 ? -15.289 -26.234 -28.344 1 25.16 16 TRP B N 1
ATOM 1859 C CA . TRP B 1 16 ? -14.758 -27.328 -27.531 1 25.16 16 TRP B CA 1
ATOM 1860 C C . TRP B 1 16 ? -14 -28.328 -28.391 1 25.16 16 TRP B C 1
ATOM 1862 O O . TRP B 1 16 ? -14.586 -29.281 -28.922 1 25.16 16 TRP B O 1
ATOM 1872 N N . ASN B 1 17 ? -13.492 -28.094 -29.562 1 24.34 17 ASN B N 1
ATOM 1873 C CA . ASN B 1 17 ? -12.93 -29.203 -30.328 1 24.34 17 ASN B CA 1
ATOM 1874 C C . ASN B 1 17 ? -11.945 -30.016 -29.5 1 24.34 17 ASN B C 1
ATOM 1876 O O . ASN B 1 17 ? -11.227 -29.469 -28.656 1 24.34 17 ASN B O 1
ATOM 1880 N N . TRP B 1 18 ? -11.938 -31.547 -29.641 1 22.67 18 TRP B N 1
ATOM 1881 C CA . TRP B 1 18 ? -11.688 -32.969 -29.547 1 22.67 18 TRP B CA 1
ATOM 1882 C C . TRP B 1 18 ? -10.258 -33.312 -29.953 1 22.67 18 TRP B C 1
ATOM 1884 O O . TRP B 1 18 ? -9.672 -32.625 -30.797 1 22.67 18 TRP B O 1
ATOM 1894 N N . PRO B 1 19 ? -9.672 -34.344 -29.562 1 28.05 19 PRO B N 1
ATOM 1895 C CA . PRO B 1 19 ? -8.312 -34.875 -29.641 1 28.05 19 PRO B CA 1
ATOM 1896 C C . PRO B 1 19 ? -7.871 -35.188 -31.078 1 28.05 19 PRO B C 1
ATOM 1898 O O . PRO B 1 19 ? -6.715 -35.562 -31.297 1 28.05 19 PRO B O 1
ATOM 1901 N N . TRP B 1 20 ? -8.836 -35.25 -32.062 1 27.69 20 TRP B N 1
ATOM 1902 C CA . TRP B 1 20 ? -8.461 -35.719 -33.406 1 27.69 20 TRP B CA 1
ATOM 1903 C C . TRP B 1 20 ? -7.754 -34.656 -34.188 1 27.69 20 TRP B C 1
ATOM 1905 O O . TRP B 1 20 ? -7.426 -34.844 -35.375 1 27.69 20 TRP B O 1
ATOM 1915 N N . TRP B 1 21 ? -8.062 -33.344 -33.938 1 28.27 21 TRP B N 1
ATOM 1916 C CA . TRP B 1 21 ? -7.637 -32.438 -34.969 1 28.27 21 TRP B CA 1
ATOM 1917 C C . TRP B 1 21 ? -6.125 -32.219 -34.938 1 28.27 21 TRP B C 1
ATOM 1919 O O . TRP B 1 21 ? -5.598 -31.672 -33.969 1 28.27 21 TRP B O 1
ATOM 1929 N N . LYS B 1 22 ? -5.426 -33.125 -35.656 1 32.59 22 LYS B N 1
ATOM 1930 C CA . LYS B 1 22 ? -3.982 -33 -35.812 1 32.59 22 LYS B CA 1
ATOM 1931 C C . LYS B 1 22 ? -3.633 -31.891 -36.812 1 32.59 22 LYS B C 1
ATOM 1933 O O . LYS B 1 22 ? -4.031 -31.938 -37.969 1 32.59 22 LYS B O 1
ATOM 1938 N N . PRO B 1 23 ? -3.564 -30.594 -36.5 1 31.8 23 PRO B N 1
ATOM 1939 C CA . PRO B 1 23 ? -3.264 -29.734 -37.656 1 31.8 23 PRO B CA 1
ATOM 1940 C C . PRO B 1 23 ? -2.074 -30.234 -38.469 1 31.8 23 PRO B C 1
ATOM 1942 O O . PRO B 1 23 ? -1.207 -30.938 -37.938 1 31.8 23 PRO B O 1
ATOM 1945 N N . PRO B 1 24 ? -2.105 -30.078 -39.75 1 31.09 24 PRO B N 1
ATOM 1946 C CA . PRO B 1 24 ? -1.08 -30.656 -40.625 1 31.09 24 PRO B CA 1
ATOM 1947 C C . PRO B 1 24 ? 0.316 -30.109 -40.344 1 31.09 24 PRO B C 1
ATOM 1949 O O . PRO B 1 24 ? 0.452 -29 -39.812 1 31.09 24 PRO B O 1
ATOM 1952 N N . SER B 1 25 ? 1.384 -30.969 -40.312 1 32.97 25 SER B N 1
ATOM 1953 C CA . SER B 1 25 ? 2.807 -30.766 -40.062 1 32.97 25 SER B CA 1
ATOM 1954 C C . SER B 1 25 ? 3.373 -29.688 -41 1 32.97 25 SER B C 1
ATOM 1956 O O . SER B 1 25 ? 3.252 -29.797 -42.219 1 32.97 25 SER B O 1
ATOM 1958 N N . PRO B 1 26 ? 3.334 -28.391 -40.562 1 36.88 26 PRO B N 1
ATOM 1959 C CA . PRO B 1 26 ? 3.85 -27.469 -41.594 1 36.88 26 PRO B CA 1
ATOM 1960 C C . PRO B 1 26 ? 5.148 -27.969 -42.219 1 36.88 26 PRO B C 1
ATOM 1962 O O . PRO B 1 26 ? 5.855 -28.781 -41.625 1 36.88 26 PRO B O 1
ATOM 1965 N N . ALA B 1 27 ? 5.434 -27.656 -43.469 1 37.88 27 ALA B N 1
ATOM 1966 C CA . ALA B 1 27 ? 6.516 -28.141 -44.312 1 37.88 27 ALA B CA 1
ATOM 1967 C C . ALA B 1 27 ? 7.879 -27.828 -43.719 1 37.88 27 ALA B C 1
ATOM 1969 O O . ALA B 1 27 ? 8.023 -26.875 -42.938 1 37.88 27 ALA B O 1
ATOM 1970 N N . PRO B 1 28 ? 9.023 -28.656 -43.875 1 38.5 28 PRO B N 1
ATOM 1971 C CA . PRO B 1 28 ? 10.344 -28.672 -43.219 1 38.5 28 PRO B CA 1
ATOM 1972 C C . PRO B 1 28 ? 11.078 -27.344 -43.344 1 38.5 28 PRO B C 1
ATOM 1974 O O . PRO B 1 28 ? 11.906 -27.016 -42.5 1 38.5 28 PRO B O 1
ATOM 1977 N N . ALA B 1 29 ? 10.984 -26.578 -44.469 1 44.66 29 ALA B N 1
ATOM 1978 C CA . ALA B 1 29 ? 11.875 -25.469 -44.781 1 44.66 29 ALA B CA 1
ATOM 1979 C C . ALA B 1 29 ? 11.602 -24.25 -43.906 1 44.66 29 ALA B C 1
ATOM 1981 O O . ALA B 1 29 ? 12.516 -23.5 -43.562 1 44.66 29 ALA B O 1
ATOM 1982 N N . GLN B 1 30 ? 10.383 -23.719 -43.75 1 37.69 30 GLN B N 1
ATOM 1983 C CA . GLN B 1 30 ? 10.086 -22.484 -43.062 1 37.69 30 GLN B CA 1
ATOM 1984 C C . GLN B 1 30 ? 10.305 -22.641 -41.562 1 37.69 30 GLN B C 1
ATOM 1986 O O . GLN B 1 30 ? 10.164 -21.672 -40.812 1 37.69 30 GLN B O 1
ATOM 1991 N N . ARG B 1 31 ? 10.336 -23.812 -41 1 38.34 31 ARG B N 1
ATOM 1992 C CA . ARG B 1 31 ? 10.57 -24.016 -39.562 1 38.34 31 ARG B CA 1
ATOM 1993 C C . ARG B 1 31 ? 11.953 -23.516 -39.156 1 38.34 31 ARG B C 1
ATOM 1995 O O . ARG B 1 31 ? 12.172 -23.156 -38 1 38.34 31 ARG B O 1
ATOM 2002 N N . THR B 1 32 ? 12.891 -23.484 -40.156 1 42.09 32 THR B N 1
ATOM 2003 C CA . THR B 1 32 ? 14.25 -23.203 -39.719 1 42.09 32 THR B CA 1
ATOM 2004 C C . THR B 1 32 ? 14.406 -21.734 -39.344 1 42.09 32 THR B C 1
ATOM 2006 O O . THR B 1 32 ? 15.055 -21.391 -38.344 1 42.09 32 THR B O 1
ATOM 2009 N N . VAL B 1 33 ? 13.922 -20.781 -40.25 1 42.25 33 VAL B N 1
ATOM 2010 C CA . VAL B 1 33 ? 14.281 -19.375 -40.062 1 42.25 33 VAL B CA 1
ATOM 2011 C C . VAL B 1 33 ? 13.461 -18.797 -38.906 1 42.25 33 VAL B C 1
ATOM 2013 O O . VAL B 1 33 ? 13.961 -17.984 -38.125 1 42.25 33 VAL B O 1
ATOM 2016 N N . GLN B 1 34 ? 12.125 -18.906 -38.844 1 41.41 34 GLN B N 1
ATOM 2017 C CA . GLN B 1 34 ? 11.367 -18.266 -37.781 1 41.41 34 GLN B CA 1
ATOM 2018 C C . GLN B 1 34 ? 11.695 -18.859 -36.438 1 41.41 34 GLN B C 1
ATOM 2020 O O . GLN B 1 34 ? 11.5 -18.219 -35.406 1 41.41 34 GLN B O 1
ATOM 2025 N N . ALA B 1 35 ? 11.875 -20.188 -36.25 1 42.28 35 ALA B N 1
ATOM 2026 C CA . ALA B 1 35 ? 12.312 -20.828 -35.031 1 42.28 35 ALA B CA 1
ATOM 2027 C C . ALA B 1 35 ? 13.641 -20.25 -34.531 1 42.28 35 ALA B C 1
ATOM 2029 O O . ALA B 1 35 ? 13.891 -20.172 -33.344 1 42.28 35 ALA B O 1
ATOM 2030 N N . SER B 1 36 ? 14.562 -19.797 -35.469 1 39.69 36 SER B N 1
ATOM 2031 C CA . SER B 1 36 ? 15.867 -19.297 -35.062 1 39.69 36 SER B CA 1
ATOM 2032 C C . SER B 1 36 ? 15.75 -17.938 -34.344 1 39.69 36 SER B C 1
ATOM 2034 O O . SER B 1 36 ? 16.469 -17.672 -33.375 1 39.69 36 SER B O 1
ATOM 2036 N N . LEU B 1 37 ? 15.133 -16.859 -34.969 1 40.12 37 LEU B N 1
ATOM 2037 C CA . LEU B 1 37 ? 15.156 -15.523 -34.375 1 40.12 37 LEU B CA 1
ATOM 2038 C C . LEU B 1 37 ? 14.359 -15.5 -33.062 1 40.12 37 LEU B C 1
ATOM 2040 O O . LEU B 1 37 ? 14.75 -14.844 -32.125 1 40.12 37 LEU B O 1
ATOM 2044 N N . THR B 1 38 ? 13.109 -15.734 -33 1 42.06 38 THR B N 1
ATOM 2045 C CA . THR B 1 38 ? 12.281 -15.773 -31.812 1 42.06 38 THR B CA 1
ATOM 2046 C C . THR B 1 38 ? 12.758 -16.859 -30.859 1 42.06 38 THR B C 1
ATOM 2048 O O . THR B 1 38 ? 12.469 -16.812 -29.656 1 42.06 38 THR B O 1
ATOM 2051 N N . GLU B 1 39 ? 13.078 -18.141 -31.203 1 41.06 39 GLU B N 1
ATOM 2052 C CA . GLU B 1 39 ? 13.664 -19.25 -30.438 1 41.06 39 GLU B CA 1
ATOM 2053 C C . GLU B 1 39 ? 14.898 -18.797 -29.672 1 41.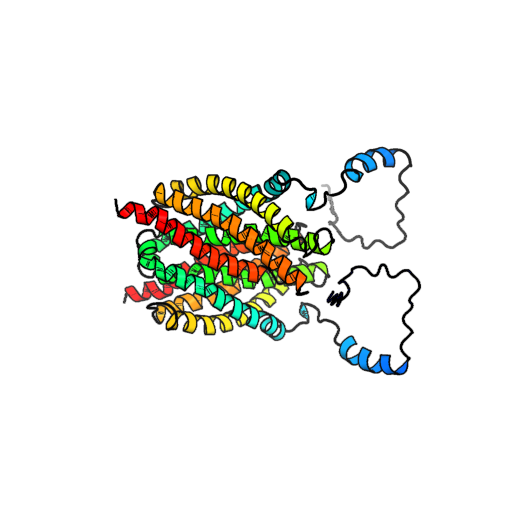06 39 GLU B C 1
ATOM 2055 O O . GLU B 1 39 ? 15.148 -19.25 -28.562 1 41.06 39 GLU B O 1
ATOM 2060 N N . LEU B 1 40 ? 16.016 -18.203 -30.328 1 40.09 40 LEU B N 1
ATOM 2061 C CA . LEU B 1 40 ? 17.391 -18.156 -29.844 1 40.09 40 LEU B CA 1
ATOM 2062 C C . LEU B 1 40 ? 17.5 -17.266 -28.609 1 40.09 40 LEU B C 1
ATOM 2064 O O . LEU B 1 40 ? 18.578 -17.156 -28 1 40.09 40 LEU B O 1
ATOM 2068 N N . VAL B 1 41 ? 16.906 -16.031 -28.609 1 44.91 41 VAL B N 1
ATOM 2069 C CA . VAL B 1 41 ? 17.281 -15.312 -27.406 1 44.91 41 VAL B CA 1
ATOM 2070 C C . VAL B 1 41 ? 16.625 -15.953 -26.188 1 44.91 41 VAL B C 1
ATOM 2072 O O . VAL B 1 41 ? 15.406 -15.867 -26.016 1 44.91 41 VAL B O 1
ATOM 2075 N N . ALA B 1 42 ? 16.922 -17.016 -25.875 1 52.94 42 ALA B N 1
ATOM 2076 C CA . ALA B 1 42 ? 16.562 -17.688 -24.641 1 52.94 42 ALA B CA 1
ATOM 2077 C C . ALA B 1 42 ? 16.234 -16.688 -23.531 1 52.94 42 ALA B C 1
ATOM 2079 O O . ALA B 1 42 ? 16.891 -15.648 -23.422 1 52.94 42 ALA B O 1
ATOM 2080 N N . PRO B 1 43 ? 14.914 -16.656 -22.984 1 66.38 43 PRO B N 1
ATOM 2081 C CA . PRO B 1 43 ? 14.617 -15.742 -21.875 1 66.38 43 PRO B CA 1
ATOM 2082 C C . PRO B 1 43 ? 15.773 -15.625 -20.891 1 66.38 43 PRO B C 1
ATOM 2084 O O . PRO B 1 43 ? 16.422 -16.625 -20.547 1 66.38 43 PRO B O 1
ATOM 2087 N N . ARG B 1 44 ? 16.422 -14.438 -20.828 1 78.19 44 ARG B N 1
ATOM 2088 C CA . ARG B 1 44 ? 17.547 -14.18 -19.922 1 78.19 44 ARG B CA 1
ATOM 2089 C C . ARG B 1 44 ? 17.188 -14.539 -18.484 1 78.19 44 ARG B C 1
ATOM 2091 O O . ARG B 1 44 ? 16.062 -14.312 -18.047 1 78.19 44 ARG B O 1
ATOM 2098 N N . THR B 1 45 ? 18.094 -15.219 -17.953 1 91.25 45 THR B N 1
ATOM 2099 C CA . THR B 1 45 ? 17.938 -15.484 -16.531 1 91.25 45 THR B CA 1
ATOM 2100 C C . THR B 1 45 ? 17.984 -14.188 -15.727 1 91.25 45 THR B C 1
ATOM 2102 O O . THR B 1 45 ? 18.328 -13.133 -16.266 1 91.25 45 THR B O 1
ATOM 2105 N N . TYR B 1 46 ? 17.578 -14.234 -14.555 1 94.5 46 TYR B N 1
ATOM 2106 C CA . TYR B 1 46 ? 17.484 -13.07 -13.68 1 94.5 46 TYR B CA 1
ATOM 2107 C C . TYR B 1 46 ? 18.828 -12.336 -13.617 1 94.5 46 TYR B C 1
ATOM 2109 O O . TYR B 1 46 ? 18.875 -11.125 -13.82 1 94.5 46 TYR B O 1
ATOM 2117 N N . PHE B 1 47 ? 19.875 -13.039 -13.398 1 94.81 47 PHE B N 1
ATOM 2118 C CA . PHE B 1 47 ? 21.188 -12.414 -13.195 1 94.81 47 PHE B CA 1
ATOM 2119 C C . PHE B 1 47 ? 21.797 -12 -14.523 1 94.81 47 PHE B C 1
ATOM 2121 O O . PHE B 1 47 ? 22.672 -11.133 -14.57 1 94.81 47 PHE B O 1
ATOM 2128 N N . ASP B 1 48 ? 21.297 -12.57 -15.602 1 94.12 48 ASP B N 1
ATOM 2129 C CA . ASP B 1 48 ? 21.828 -12.242 -16.922 1 94.12 48 ASP B CA 1
ATOM 2130 C C . ASP B 1 48 ? 21.109 -11.047 -17.531 1 94.12 48 ASP B C 1
ATOM 2132 O O . ASP B 1 48 ? 21.562 -10.477 -18.516 1 94.12 48 ASP B O 1
ATOM 2136 N N . THR B 1 49 ? 20.031 -10.742 -17.016 1 95.06 49 THR B N 1
ATOM 2137 C CA . THR B 1 49 ? 19.312 -9.57 -17.516 1 95.06 49 THR B CA 1
ATOM 2138 C C . THR B 1 49 ? 19.969 -8.281 -17.031 1 95.06 49 THR B C 1
ATOM 2140 O O . THR B 1 49 ? 20.141 -8.07 -15.836 1 95.06 49 THR B O 1
ATOM 2143 N N . PRO B 1 50 ? 20.328 -7.434 -17.953 1 96.88 50 PRO B N 1
ATOM 2144 C CA . PRO B 1 50 ? 20.984 -6.18 -17.562 1 96.88 50 PRO B CA 1
ATOM 2145 C C . PRO B 1 50 ? 20.062 -5.266 -16.766 1 96.88 50 PRO B C 1
ATOM 2147 O O . PRO B 1 50 ? 18.844 -5.234 -17 1 96.88 50 PRO B O 1
ATOM 2150 N N . ILE B 1 51 ? 20.703 -4.5 -15.945 1 97.5 51 ILE B N 1
ATOM 2151 C CA . ILE B 1 51 ? 20 -3.627 -15.016 1 97.5 51 ILE B CA 1
ATOM 2152 C C . ILE B 1 51 ? 19.156 -2.623 -15.789 1 97.5 51 ILE B C 1
ATOM 2154 O O . ILE B 1 51 ? 18 -2.375 -15.445 1 97.5 51 ILE B O 1
ATOM 2158 N N . TYR B 1 52 ? 19.688 -2.043 -16.859 1 96.81 52 TYR B N 1
ATOM 2159 C CA . TYR B 1 52 ? 18.969 -1.003 -17.594 1 96.81 52 TYR B CA 1
ATOM 2160 C C . TYR B 1 52 ? 17.703 -1.552 -18.203 1 96.81 52 TYR B C 1
ATOM 2162 O O . TYR B 1 52 ? 16.703 -0.836 -18.328 1 96.81 52 TYR B O 1
ATOM 2170 N N . MET B 1 53 ? 17.719 -2.818 -18.562 1 96.69 53 MET B N 1
ATOM 2171 C CA . MET B 1 53 ? 16.516 -3.445 -19.109 1 96.69 53 MET B CA 1
ATOM 2172 C C . MET B 1 53 ? 15.438 -3.607 -18.047 1 96.69 53 MET B C 1
ATOM 2174 O O . MET B 1 53 ? 14.258 -3.398 -18.328 1 96.69 53 MET B O 1
ATOM 2178 N N . MET B 1 54 ? 15.859 -3.973 -16.906 1 97.06 54 MET B N 1
ATOM 2179 C CA . MET B 1 54 ? 14.922 -4.125 -15.797 1 97.06 54 MET B CA 1
ATOM 2180 C C . MET B 1 54 ? 14.336 -2.775 -15.391 1 97.06 54 MET B C 1
ATOM 2182 O O . MET B 1 54 ? 13.148 -2.676 -15.086 1 97.06 54 MET B O 1
ATOM 2186 N N . VAL B 1 55 ? 15.109 -1.729 -15.414 1 98 55 VAL B N 1
ATOM 2187 C CA . VAL B 1 55 ? 14.672 -0.377 -15.078 1 98 55 VAL B CA 1
ATOM 2188 C C . VAL B 1 55 ? 13.648 0.107 -16.094 1 98 55 VAL B C 1
ATOM 2190 O O . VAL B 1 55 ? 12.609 0.656 -15.734 1 98 55 VAL B O 1
ATOM 2193 N N . LEU B 1 56 ? 13.906 -0.132 -17.328 1 97.25 56 LEU B N 1
ATOM 2194 C CA . LEU B 1 56 ? 13.055 0.374 -18.406 1 97.25 56 LEU B CA 1
ATOM 2195 C C . LEU B 1 56 ? 11.703 -0.331 -18.406 1 97.25 56 LEU B C 1
ATOM 2197 O O . LEU B 1 56 ? 10.703 0.236 -18.844 1 97.25 56 LEU B O 1
ATOM 2201 N N . GLN B 1 57 ? 11.688 -1.516 -17.891 1 95.38 57 GLN B N 1
ATOM 2202 C CA . GLN B 1 57 ? 10.445 -2.273 -17.812 1 95.38 57 GLN B CA 1
ATOM 2203 C C . GLN B 1 57 ? 9.562 -1.776 -16.672 1 95.38 57 GLN B C 1
ATOM 2205 O O . GLN B 1 57 ? 8.336 -1.804 -16.766 1 95.38 57 GLN B O 1
ATOM 2210 N N . ARG B 1 58 ? 10.141 -1.287 -15.68 1 96.75 58 ARG B N 1
ATOM 2211 C CA . ARG B 1 58 ? 9.43 -0.913 -14.461 1 96.75 58 ARG B CA 1
ATOM 2212 C C . ARG B 1 58 ? 9.117 0.579 -14.445 1 96.75 58 ARG B C 1
ATOM 2214 O O . ARG B 1 58 ? 8.055 0.992 -13.977 1 96.75 58 ARG B O 1
ATOM 2221 N N . TYR B 1 59 ? 9.953 1.395 -14.984 1 98.06 59 TYR B N 1
ATOM 2222 C CA . TYR B 1 59 ? 9.953 2.842 -14.797 1 98.06 59 TYR B CA 1
ATOM 2223 C C . TYR B 1 59 ? 8.664 3.461 -15.328 1 98.06 59 TYR B C 1
ATOM 2225 O O . TYR B 1 59 ? 8 4.234 -14.633 1 98.06 59 TYR B O 1
ATOM 2233 N N . PRO B 1 60 ? 8.195 3.172 -16.562 1 97.06 60 PRO B N 1
ATOM 2234 C CA . PRO B 1 60 ? 6.969 3.801 -17.062 1 97.06 60 PRO B CA 1
ATOM 2235 C C . PRO B 1 60 ? 5.75 3.49 -16.203 1 97.06 60 PRO B C 1
ATOM 2237 O O . PRO B 1 60 ? 4.906 4.363 -15.977 1 97.06 60 PRO B O 1
ATOM 2240 N N . TRP B 1 61 ? 5.738 2.287 -15.797 1 95.62 61 TRP B N 1
ATOM 2241 C CA . TRP B 1 61 ? 4.625 1.865 -14.945 1 95.62 61 TRP B CA 1
ATOM 2242 C C . TRP B 1 61 ? 4.645 2.605 -13.617 1 95.62 61 TRP B C 1
ATOM 2244 O O . TRP B 1 61 ? 3.607 3.088 -13.148 1 95.62 61 TRP B O 1
ATOM 2254 N N . LEU B 1 62 ? 5.785 2.748 -13.047 1 97.69 62 LEU B N 1
ATOM 2255 C CA . LEU B 1 62 ? 5.918 3.4 -11.75 1 97.69 62 LEU B CA 1
ATOM 2256 C C . LEU B 1 62 ? 5.617 4.895 -11.852 1 97.69 62 LEU B C 1
ATOM 2258 O O . LEU B 1 62 ? 5.012 5.477 -10.953 1 97.69 62 LEU B O 1
ATOM 2262 N N . VAL B 1 63 ? 6.02 5.496 -12.906 1 98.19 63 VAL B N 1
ATOM 2263 C CA . VAL B 1 63 ? 5.738 6.914 -13.109 1 98.19 63 VAL B CA 1
ATOM 2264 C C . VAL B 1 63 ? 4.234 7.133 -13.234 1 98.19 63 VAL B C 1
ATOM 2266 O O . VAL B 1 63 ? 3.682 8.047 -12.617 1 98.19 63 VAL B O 1
ATOM 2269 N N . THR B 1 64 ? 3.594 6.312 -14.008 1 97.44 64 THR B N 1
ATOM 2270 C CA . THR B 1 64 ? 2.154 6.434 -14.211 1 97.44 64 THR B CA 1
ATOM 2271 C C . THR B 1 64 ? 1.405 6.238 -12.891 1 97.44 64 THR B C 1
ATOM 2273 O O . THR B 1 64 ? 0.515 7.023 -12.562 1 97.44 64 THR B O 1
ATOM 2276 N N . LEU B 1 65 ? 1.819 5.23 -12.18 1 97.31 65 LEU B N 1
ATOM 2277 C CA . LEU B 1 65 ? 1.175 4.957 -10.906 1 97.31 65 LEU B CA 1
ATOM 2278 C C . LEU B 1 65 ? 1.402 6.102 -9.922 1 97.31 65 LEU B C 1
ATOM 2280 O O . LEU B 1 65 ? 0.493 6.477 -9.18 1 97.31 65 LEU B O 1
ATOM 2284 N N . MET B 1 66 ? 2.59 6.652 -9.875 1 97.94 66 MET B N 1
ATOM 2285 C CA . MET B 1 66 ? 2.918 7.754 -8.977 1 97.94 66 MET B CA 1
ATOM 2286 C C . MET B 1 66 ? 2.062 8.977 -9.281 1 97.94 66 MET B C 1
ATOM 2288 O O . MET B 1 66 ? 1.562 9.633 -8.375 1 97.94 66 MET B O 1
ATOM 2292 N N . LEU B 1 67 ? 1.906 9.273 -10.516 1 98.12 67 LEU B N 1
ATOM 2293 C CA . LEU B 1 67 ? 1.14 10.445 -10.914 1 98.12 67 LEU B CA 1
ATOM 2294 C C . LEU B 1 67 ? -0.33 10.289 -10.539 1 98.12 67 LEU B C 1
ATOM 2296 O O . LEU B 1 67 ? -0.949 11.227 -10.031 1 98.12 67 LEU B O 1
ATOM 2300 N N . ILE B 1 68 ? -0.87 9.117 -10.742 1 97.56 68 ILE B N 1
ATOM 2301 C CA . ILE B 1 68 ? -2.262 8.883 -10.375 1 97.56 68 ILE B CA 1
ATOM 2302 C C . ILE B 1 68 ? -2.402 8.891 -8.852 1 97.56 68 ILE B C 1
ATOM 2304 O O . ILE B 1 68 ? -3.326 9.5 -8.312 1 97.56 68 ILE B O 1
ATOM 2308 N N . GLN B 1 69 ? -1.486 8.258 -8.234 1 96.81 69 GLN B N 1
ATOM 2309 C CA . GLN B 1 69 ? -1.517 8.195 -6.777 1 96.81 69 GLN B CA 1
ATOM 2310 C C . GLN B 1 69 ? -1.356 9.578 -6.16 1 96.81 69 GLN B C 1
ATOM 2312 O O . GLN B 1 69 ? -1.929 9.867 -5.105 1 96.81 69 GLN B O 1
ATOM 2317 N N . SER B 1 70 ? -0.625 10.422 -6.801 1 97.5 70 SER B N 1
ATOM 2318 C CA . SER B 1 70 ? -0.353 11.75 -6.273 1 97.5 70 SER B CA 1
ATOM 2319 C C . SER B 1 70 ? -1.613 12.609 -6.262 1 97.5 70 SER B C 1
ATOM 2321 O O . SER B 1 70 ? -1.664 13.641 -5.582 1 97.5 70 SER B O 1
ATOM 2323 N N . THR B 1 71 ? -2.637 12.203 -6.914 1 97.44 71 THR B N 1
ATOM 2324 C CA . THR B 1 71 ? -3.887 12.953 -6.898 1 97.44 71 THR B CA 1
ATOM 2325 C C . THR B 1 71 ? -4.547 12.875 -5.527 1 97.44 71 THR B C 1
ATOM 2327 O O . THR B 1 71 ? -5.391 13.711 -5.191 1 97.44 71 THR B O 1
ATOM 2330 N N . SER B 1 72 ? -4.141 11.875 -4.734 1 97 72 SER B N 1
ATOM 2331 C CA . SER B 1 72 ? -4.605 11.812 -3.354 1 97 72 SER B CA 1
ATOM 2332 C C . SER B 1 72 ? -4.23 13.078 -2.59 1 97 72 SER B C 1
ATOM 2334 O O . SER B 1 72 ? -4.98 13.531 -1.719 1 97 72 SER B O 1
ATOM 2336 N N . GLY B 1 73 ? -3.059 13.617 -2.951 1 96.31 73 GLY B N 1
ATOM 2337 C CA . GLY B 1 73 ? -2.629 14.852 -2.318 1 96.31 73 GLY B CA 1
ATOM 2338 C C . GLY B 1 73 ? -3.586 16 -2.553 1 96.31 73 GLY B C 1
ATOM 2339 O O . GLY B 1 73 ? -3.799 16.828 -1.665 1 96.31 73 GLY B O 1
ATOM 2340 N N . MET B 1 74 ? -4.152 16.016 -3.713 1 95.5 74 MET B N 1
ATOM 2341 C CA . MET B 1 74 ? -5.113 17.062 -4.039 1 95.5 74 MET B CA 1
ATOM 2342 C C . MET B 1 74 ? -6.363 16.953 -3.168 1 95.5 74 MET B C 1
ATOM 2344 O O . MET B 1 74 ? -6.965 17.969 -2.805 1 95.5 74 MET B O 1
ATOM 2348 N N . ILE B 1 75 ? -6.691 15.797 -2.857 1 97.12 75 ILE B N 1
ATOM 2349 C CA . ILE B 1 75 ? -7.836 15.555 -1.986 1 97.12 75 ILE B CA 1
ATOM 2350 C C . ILE B 1 75 ? -7.539 16.078 -0.583 1 97.12 75 ILE B C 1
ATOM 2352 O O . ILE B 1 75 ? -8.352 16.797 0.005 1 97.12 75 ILE B O 1
ATOM 2356 N N . VAL B 1 76 ? -6.414 15.805 -0.098 1 96.38 76 VAL B N 1
ATOM 2357 C CA . VAL B 1 76 ? -6.023 16.219 1.246 1 96.38 76 VAL B CA 1
ATOM 2358 C C . VAL B 1 76 ? -5.914 17.734 1.307 1 96.38 76 VAL B C 1
ATOM 2360 O O . VAL B 1 76 ? -6.293 18.359 2.307 1 96.38 76 VAL B O 1
ATOM 2363 N N . GLU B 1 77 ? -5.414 18.297 0.222 1 95.38 77 GLU B N 1
ATOM 2364 C CA . GLU B 1 77 ? -5.25 19.75 0.172 1 95.38 77 GLU B CA 1
ATOM 2365 C C . GLU B 1 77 ? -6.594 20.453 0.309 1 95.38 77 GLU B C 1
ATOM 2367 O O . GLU B 1 77 ? -6.664 21.562 0.852 1 95.38 77 GLU B O 1
ATOM 2372 N N . ARG B 1 78 ? -7.621 19.859 -0.113 1 95.31 78 ARG B N 1
ATOM 2373 C CA . ARG B 1 78 ? -8.953 20.438 -0.005 1 95.31 78 ARG B CA 1
ATOM 2374 C C . ARG B 1 78 ? -9.445 20.422 1.44 1 95.31 78 ARG B C 1
ATOM 2376 O O . ARG B 1 78 ? -10.367 21.156 1.797 1 95.31 78 ARG B O 1
ATOM 2383 N N . PHE B 1 79 ? -8.812 19.594 2.232 1 96.06 79 PHE B N 1
ATOM 2384 C CA . PHE B 1 79 ? -9.188 19.484 3.637 1 96.06 79 PHE B CA 1
ATOM 2385 C C . PHE B 1 79 ? -8.055 19.922 4.543 1 96.06 79 PHE B C 1
ATOM 2387 O O . PHE B 1 79 ? -7.844 19.344 5.613 1 96.06 79 PHE B O 1
ATOM 2394 N N . GLU B 1 80 ? -7.293 20.875 4.047 1 93.62 80 GLU B N 1
ATOM 2395 C CA . GLU B 1 80 ? -6.102 21.328 4.754 1 93.62 80 GLU B CA 1
ATOM 2396 C C . GLU B 1 80 ? -6.449 21.828 6.156 1 93.62 80 GLU B C 1
ATOM 2398 O O . GLU B 1 80 ? -5.727 21.547 7.117 1 93.62 80 GLU B O 1
ATOM 2403 N N . ASN B 1 81 ? -7.559 22.594 6.312 1 93.88 81 ASN B N 1
ATOM 2404 C CA . ASN B 1 81 ? -7.977 23.109 7.613 1 93.88 81 ASN B CA 1
ATOM 2405 C C . ASN B 1 81 ? -8.305 21.969 8.578 1 93.88 81 ASN B C 1
ATOM 2407 O O . ASN B 1 81 ? -7.984 22.047 9.766 1 93.88 81 ASN B O 1
ATOM 2411 N N . LEU B 1 82 ? -8.93 20.969 8.047 1 95 82 LEU B N 1
ATOM 2412 C CA . LEU B 1 82 ? -9.266 19.797 8.859 1 95 82 LEU B CA 1
ATOM 2413 C C . LEU B 1 82 ? -8 19.125 9.391 1 95 82 LEU B C 1
ATOM 2415 O O . LEU B 1 82 ? -7.93 18.766 10.57 1 95 82 LEU B O 1
ATOM 2419 N N . ILE B 1 83 ? -7.012 19 8.562 1 93.88 83 ILE B N 1
ATOM 2420 C CA . ILE B 1 83 ? -5.762 18.344 8.93 1 93.88 83 ILE B CA 1
ATOM 2421 C C . ILE B 1 83 ? -5.012 19.188 9.953 1 93.88 83 ILE B C 1
ATOM 2423 O O . ILE B 1 83 ? -4.422 18.656 10.898 1 93.88 83 ILE B O 1
ATOM 2427 N N . GLN B 1 84 ? -5.023 20.469 9.773 1 92.44 84 GLN B N 1
ATOM 2428 C CA . GLN B 1 84 ? -4.352 21.359 10.711 1 92.44 84 GLN B CA 1
ATOM 2429 C C . GLN B 1 84 ? -4.988 21.281 12.094 1 92.44 84 GLN B C 1
ATOM 2431 O O . GLN B 1 84 ? -4.289 21.344 13.109 1 92.44 84 GLN B O 1
ATOM 2436 N N . GLN B 1 85 ? -6.277 21.125 12.047 1 92.31 85 GLN B N 1
ATOM 2437 C CA . GLN B 1 85 ? -6.992 21.078 13.32 1 92.31 85 GLN B CA 1
ATOM 2438 C C . GLN B 1 85 ? -6.898 19.688 13.961 1 92.31 85 GLN B C 1
ATOM 2440 O O . GLN B 1 85 ? -6.941 19.562 15.18 1 92.31 85 GLN B O 1
ATOM 2445 N N . HIS B 1 86 ? -6.773 18.688 13.125 1 94 86 HIS B N 1
ATOM 2446 C CA . HIS B 1 86 ? -6.727 17.312 13.578 1 94 86 HIS B CA 1
ATOM 2447 C C . HIS B 1 86 ? -5.562 16.562 12.945 1 94 86 HIS B C 1
ATOM 2449 O O . HIS B 1 86 ? -5.77 15.656 12.133 1 94 86 HIS B O 1
ATOM 2455 N N . VAL B 1 87 ? -4.387 16.812 13.43 1 93.88 87 VAL B N 1
ATOM 2456 C CA . VAL B 1 87 ? -3.158 16.25 12.875 1 93.88 87 VAL B CA 1
ATOM 2457 C C . VAL B 1 87 ? -3.18 14.734 12.992 1 93.88 87 VAL B C 1
ATOM 2459 O O . VAL B 1 87 ? -2.523 14.031 12.211 1 93.88 87 VAL B O 1
ATOM 2462 N N . ILE B 1 88 ? -4.02 14.258 13.867 1 95.88 88 ILE B N 1
ATOM 2463 C CA . ILE B 1 88 ? -4.133 12.82 14.094 1 95.88 88 ILE B CA 1
ATOM 2464 C C . ILE B 1 88 ? -4.625 12.133 12.82 1 95.88 88 ILE B C 1
ATOM 2466 O O . ILE B 1 88 ? -4.305 10.969 12.57 1 95.88 88 ILE B O 1
ATOM 2470 N N . LEU B 1 89 ? -5.344 12.867 12 1 96.75 89 LEU B N 1
ATOM 2471 C CA . LEU B 1 89 ? -5.816 12.297 10.742 1 96.75 89 LEU B CA 1
ATOM 2472 C C . LEU B 1 89 ? -4.645 11.977 9.82 1 96.75 89 LEU B C 1
ATOM 2474 O O . LEU B 1 89 ? -4.633 10.938 9.156 1 96.75 89 LEU B O 1
ATOM 2478 N N . ALA B 1 90 ? -3.686 12.867 9.781 1 96 90 ALA B N 1
ATOM 2479 C CA . ALA B 1 90 ? -2.473 12.617 9.008 1 96 90 ALA B CA 1
ATOM 2480 C C . ALA B 1 90 ? -1.687 11.438 9.586 1 96 90 ALA B C 1
ATOM 2482 O O . ALA B 1 90 ? -1.086 10.656 8.844 1 96 90 ALA B O 1
ATOM 2483 N N . SER B 1 91 ? -1.746 11.289 10.883 1 96.69 91 SER B N 1
ATOM 2484 C CA . SER B 1 91 ? -0.99 10.258 11.586 1 96.69 91 SER B CA 1
ATOM 2485 C C . SER B 1 91 ? -1.497 8.867 11.234 1 96.69 91 SER B C 1
ATOM 2487 O O . SER B 1 91 ? -0.731 7.898 11.242 1 96.69 91 SER B O 1
ATOM 2489 N N . PHE B 1 92 ? -2.762 8.781 10.867 1 97.88 92 PHE B N 1
ATOM 2490 C CA . PHE B 1 92 ? -3.311 7.445 10.664 1 97.88 92 PHE B CA 1
ATOM 2491 C C . PHE B 1 92 ? -3.719 7.242 9.211 1 97.88 92 PHE B C 1
ATOM 2493 O O . PHE B 1 92 ? -4.266 6.195 8.852 1 97.88 92 PHE B O 1
ATOM 2500 N N . LEU B 1 93 ? -3.428 8.195 8.414 1 98.06 93 LEU B N 1
ATOM 2501 C CA . LEU B 1 93 ? -3.857 8.109 7.023 1 98.06 93 LEU B CA 1
ATOM 2502 C C . LEU B 1 93 ? -3.199 6.93 6.32 1 98.06 93 LEU B C 1
ATOM 2504 O O . LEU B 1 93 ? -3.857 6.195 5.582 1 98.06 93 LEU B O 1
ATOM 2508 N N . THR B 1 94 ? -1.942 6.691 6.547 1 97.19 94 THR B N 1
ATOM 2509 C CA . THR B 1 94 ? -1.224 5.594 5.906 1 97.19 94 THR B CA 1
ATOM 2510 C C . THR B 1 94 ? -1.735 4.246 6.406 1 97.19 94 THR B C 1
ATOM 2512 O O . THR B 1 94 ? -1.789 3.277 5.645 1 97.19 94 THR B O 1
ATOM 2515 N N . MET B 1 95 ? -2.047 4.172 7.664 1 97.5 95 MET B N 1
ATOM 2516 C CA . MET B 1 95 ? -2.631 2.941 8.188 1 97.5 95 MET B CA 1
ATOM 2517 C C . MET B 1 95 ? -3.963 2.639 7.512 1 97.5 95 MET B C 1
ATOM 2519 O O . MET B 1 95 ? -4.227 1.496 7.137 1 97.5 95 MET B O 1
ATOM 2523 N N . LEU B 1 96 ? -4.777 3.648 7.383 1 98.56 96 LEU B N 1
ATOM 2524 C CA . LEU B 1 96 ? -6.109 3.49 6.812 1 98.56 96 LEU B CA 1
ATOM 2525 C C . LEU B 1 96 ? -6.031 3.014 5.367 1 98.56 96 LEU B C 1
ATOM 2527 O O . LEU B 1 96 ? -6.617 1.988 5.012 1 98.56 96 LEU B O 1
ATOM 2531 N N . VAL B 1 97 ? -5.266 3.721 4.562 1 97.75 97 VAL B N 1
ATOM 2532 C CA . VAL B 1 97 ? -5.211 3.396 3.143 1 97.75 97 VAL B CA 1
ATOM 2533 C C . VAL B 1 97 ? -4.418 2.107 2.936 1 97.75 97 VAL B C 1
ATOM 2535 O O . VAL B 1 97 ? -4.773 1.278 2.096 1 97.75 97 VAL B O 1
ATOM 2538 N N . GLY B 1 98 ? -3.334 1.949 3.723 1 96.69 98 GLY B N 1
ATOM 2539 C CA . GLY B 1 98 ? -2.596 0.697 3.682 1 96.69 98 GLY B CA 1
ATOM 2540 C C . GLY B 1 98 ? -3.428 -0.5 4.102 1 96.69 98 GLY B C 1
ATOM 2541 O O . GLY B 1 98 ? -3.301 -1.583 3.523 1 96.69 98 GLY B O 1
ATOM 2542 N N . GLY B 1 99 ? -4.184 -0.306 5.117 1 97.5 99 GLY B N 1
ATOM 2543 C CA . GLY B 1 99 ? -5.082 -1.36 5.559 1 97.5 99 GLY B CA 1
ATOM 2544 C C . GLY B 1 99 ? -6.086 -1.774 4.5 1 97.5 99 GLY B C 1
ATOM 2545 O O . GLY B 1 99 ? -6.348 -2.965 4.316 1 97.5 99 GLY B O 1
ATOM 2546 N N . GLY B 1 100 ? -6.66 -0.797 3.873 1 97.88 100 GLY B N 1
ATOM 2547 C CA . GLY B 1 100 ? -7.52 -1.104 2.74 1 97.88 100 GLY B CA 1
ATOM 2548 C C . GLY B 1 100 ? -6.812 -1.891 1.651 1 97.88 100 GLY B C 1
ATOM 2549 O O . GLY B 1 100 ? -7.367 -2.85 1.112 1 97.88 100 GLY B O 1
ATOM 2550 N N . GLY B 1 101 ? -5.645 -1.446 1.372 1 96.19 101 GLY B N 1
ATOM 2551 C CA . GLY B 1 101 ? -4.848 -2.146 0.378 1 96.19 101 GLY B CA 1
ATOM 2552 C C . GLY B 1 101 ? -4.543 -3.582 0.76 1 96.19 101 GLY B C 1
ATOM 2553 O O . GLY B 1 101 ? -4.602 -4.48 -0.083 1 96.19 101 GLY B O 1
ATOM 2554 N N . ASN B 1 102 ? -4.176 -3.814 1.99 1 95.5 102 ASN B N 1
ATOM 2555 C CA . ASN B 1 102 ? -3.895 -5.164 2.475 1 95.5 102 ASN B CA 1
ATOM 2556 C C . ASN B 1 102 ? -5.121 -6.062 2.369 1 95.5 102 ASN B C 1
ATOM 2558 O O . ASN B 1 102 ? -5.012 -7.227 1.977 1 95.5 102 ASN B O 1
ATOM 2562 N N . SER B 1 103 ? -6.199 -5.543 2.754 1 97.19 103 SER B N 1
ATOM 2563 C CA . SER B 1 103 ? -7.434 -6.312 2.66 1 97.19 103 SER B CA 1
ATOM 2564 C C . SER B 1 103 ? -7.781 -6.629 1.21 1 97.19 103 SER B C 1
ATOM 2566 O O . SER B 1 103 ? -8.109 -7.77 0.878 1 97.19 103 SER B O 1
ATOM 2568 N N . SER B 1 104 ? -7.73 -5.617 0.42 1 97.19 104 SER B N 1
ATOM 2569 C CA . SER B 1 104 ? -8 -5.805 -1 1 97.19 104 SER B CA 1
ATOM 2570 C C . SER B 1 104 ? -6.977 -6.734 -1.643 1 97.19 104 SER B C 1
ATOM 2572 O O . SER B 1 104 ? -7.305 -7.488 -2.561 1 97.19 104 SER B O 1
ATOM 2574 N N . GLY B 1 105 ? -5.746 -6.586 -1.191 1 93.94 105 GLY B N 1
ATOM 2575 C CA . GLY B 1 105 ? -4.703 -7.477 -1.675 1 93.94 105 GLY B CA 1
ATOM 2576 C C . GLY B 1 105 ? -5 -8.945 -1.411 1 93.94 105 GLY B C 1
ATOM 2577 O O . GLY B 1 105 ? -4.715 -9.797 -2.25 1 93.94 105 GLY B O 1
ATOM 2578 N N . GLN B 1 106 ? -5.523 -9.25 -0.312 1 94.06 106 GLN B N 1
ATOM 2579 C CA . GLN B 1 106 ? -5.91 -10.625 -0.006 1 94.06 106 GLN B CA 1
ATOM 2580 C C . GLN B 1 106 ? -7.027 -11.102 -0.93 1 94.06 106 GLN B C 1
ATOM 2582 O O . GLN B 1 106 ? -7.039 -12.258 -1.354 1 94.06 106 GLN B O 1
ATOM 2587 N N . THR B 1 107 ? -7.926 -10.172 -1.166 1 95.56 107 THR B N 1
ATOM 2588 C CA . THR B 1 107 ? -9 -10.469 -2.104 1 95.56 107 THR B CA 1
ATOM 2589 C C . THR B 1 107 ? -8.445 -10.766 -3.494 1 95.56 107 THR B C 1
ATOM 2591 O O . THR B 1 107 ? -8.82 -11.758 -4.125 1 95.56 107 THR B O 1
ATOM 2594 N N . VAL B 1 108 ? -7.566 -9.953 -3.951 1 93.44 108 VAL B N 1
ATOM 2595 C CA . VAL B 1 108 ? -6.965 -10.078 -5.277 1 93.44 108 VAL B CA 1
ATOM 2596 C C . VAL B 1 108 ? -6.195 -11.391 -5.367 1 93.44 108 VAL B C 1
ATOM 2598 O O . VAL B 1 108 ? -6.324 -12.125 -6.348 1 93.44 108 VAL B O 1
ATOM 2601 N N . ALA B 1 109 ? -5.387 -11.68 -4.355 1 90.31 109 ALA B N 1
ATOM 2602 C CA . ALA B 1 109 ? -4.617 -12.922 -4.332 1 90.31 109 ALA B CA 1
ATOM 2603 C C . ALA B 1 109 ? -5.531 -14.141 -4.43 1 90.31 109 ALA B C 1
ATOM 2605 O O . ALA B 1 109 ? -5.242 -15.086 -5.168 1 90.31 109 ALA B O 1
ATOM 2606 N N . GLU B 1 110 ? -6.574 -14.141 -3.682 1 92.19 110 GLU B N 1
ATOM 2607 C CA . GLU B 1 110 ? -7.539 -15.234 -3.691 1 92.19 110 GLU B CA 1
ATOM 2608 C C . GLU B 1 110 ? -8.195 -15.383 -5.062 1 92.19 110 GLU B C 1
ATOM 2610 O O . GLU B 1 110 ? -8.32 -16.484 -5.582 1 92.19 110 GLU B O 1
ATOM 2615 N N . LEU B 1 111 ? -8.555 -14.32 -5.633 1 93.69 111 LEU B N 1
ATOM 2616 C CA . LEU B 1 111 ? -9.273 -14.367 -6.898 1 93.69 111 LEU B CA 1
ATOM 2617 C C . LEU B 1 111 ? -8.344 -14.766 -8.039 1 93.69 111 LEU B C 1
ATOM 2619 O O . LEU B 1 111 ? -8.758 -15.477 -8.961 1 93.69 111 LEU B O 1
ATOM 2623 N N . VAL B 1 112 ? -7.141 -14.258 -8.016 1 88.94 112 VAL B N 1
ATOM 2624 C CA . VAL B 1 112 ? -6.18 -14.648 -9.039 1 88.94 112 VAL B CA 1
ATOM 2625 C C . VAL B 1 112 ? -5.98 -16.172 -9.008 1 88.94 112 VAL B C 1
ATOM 2627 O O . VAL B 1 112 ? -5.941 -16.812 -10.062 1 88.94 112 VAL B O 1
ATOM 2630 N N . LYS B 1 113 ? -5.852 -16.688 -7.859 1 89.06 113 LYS B N 1
ATOM 2631 C CA . LYS B 1 113 ? -5.699 -18.141 -7.684 1 89.06 113 LYS B CA 1
ATOM 2632 C C . LYS B 1 113 ? -6.926 -18.891 -8.195 1 89.06 113 LYS B C 1
ATOM 2634 O O . LYS B 1 113 ? -6.801 -19.859 -8.945 1 89.06 113 LYS B O 1
ATOM 2639 N N . ARG B 1 114 ? -8.078 -18.453 -7.852 1 92.88 114 ARG B N 1
ATOM 2640 C CA . ARG B 1 114 ? -9.312 -19.156 -8.188 1 92.88 114 ARG B CA 1
ATOM 2641 C C . ARG B 1 114 ? -9.641 -19 -9.664 1 92.88 114 ARG B C 1
ATOM 2643 O O . ARG B 1 114 ? -10.219 -19.906 -10.273 1 92.88 114 ARG B O 1
ATOM 2650 N N . LEU B 1 115 ? -9.391 -17.891 -10.25 1 91.06 115 LEU B N 1
ATOM 2651 C CA . LEU B 1 115 ? -9.531 -17.703 -11.688 1 91.06 115 LEU B CA 1
ATOM 2652 C C . LEU B 1 115 ? -8.609 -18.641 -12.453 1 91.06 115 LEU B C 1
ATOM 2654 O O . LEU B 1 115 ? -9.016 -19.234 -13.453 1 91.06 115 LEU B O 1
ATOM 2658 N N . GLY B 1 116 ? -7.438 -18.781 -11.992 1 88.12 116 GLY B N 1
ATOM 2659 C CA . GLY B 1 116 ? -6.477 -19.688 -12.594 1 88.12 116 GLY B CA 1
ATOM 2660 C C . GLY B 1 116 ? -6.91 -21.141 -12.539 1 88.12 116 GLY B C 1
ATOM 2661 O O . GLY B 1 116 ? -6.625 -21.922 -13.453 1 88.12 116 GLY B O 1
ATOM 2662 N N . MET B 1 117 ? -7.617 -21.484 -11.523 1 91.69 117 MET B N 1
ATOM 2663 C CA . MET B 1 117 ? -8.086 -22.844 -11.32 1 91.69 117 MET B CA 1
ATOM 2664 C C . MET B 1 117 ? -9.391 -23.094 -12.07 1 91.69 117 MET B C 1
ATOM 2666 O O . MET B 1 117 ? -9.875 -24.219 -12.141 1 91.69 117 MET B O 1
ATOM 2670 N N . GLY B 1 118 ? -9.891 -22.016 -12.516 1 91.5 118 GLY B N 1
ATOM 2671 C CA . GLY B 1 118 ? -11.133 -22.125 -13.25 1 91.5 118 GLY B CA 1
ATOM 2672 C C . GLY B 1 118 ? -12.352 -22.219 -12.344 1 91.5 118 GLY B C 1
ATOM 2673 O O . GLY B 1 118 ? -13.461 -22.516 -12.812 1 91.5 118 GLY B O 1
ATOM 2674 N N . GLU B 1 119 ? -12.188 -21.969 -11.094 1 93.31 119 GLU B N 1
ATOM 2675 C CA . GLU B 1 119 ? -13.289 -22.016 -10.133 1 93.31 119 GLU B CA 1
ATOM 2676 C C . GLU B 1 119 ? -14.172 -20.766 -10.25 1 93.31 119 GLU B C 1
ATOM 2678 O O . GLU B 1 119 ? -15.352 -20.812 -9.891 1 93.31 119 GLU B O 1
ATOM 2683 N N . VAL B 1 120 ? -13.57 -19.734 -10.672 1 94.31 120 VAL B N 1
ATOM 2684 C CA . VAL B 1 120 ? -14.258 -18.453 -10.883 1 94.31 120 VAL B CA 1
ATOM 2685 C C . VAL B 1 120 ? -14.078 -18.016 -12.328 1 94.31 120 VAL B C 1
ATOM 2687 O O . VAL B 1 120 ? -13 -18.188 -12.906 1 94.31 120 VAL B O 1
ATOM 2690 N N . ARG B 1 121 ? -15.148 -17.547 -12.859 1 92.69 121 ARG B N 1
ATOM 2691 C CA . ARG B 1 121 ? -15.102 -17 -14.203 1 92.69 121 ARG B CA 1
ATOM 2692 C C . ARG B 1 121 ? -15.367 -15.492 -14.188 1 92.69 121 ARG B C 1
ATOM 2694 O O . ARG B 1 121 ? -15.945 -14.969 -13.227 1 92.69 121 ARG B O 1
ATOM 2701 N N . SER B 1 122 ? -14.961 -14.781 -15.219 1 88.88 122 SER B N 1
ATOM 2702 C CA . SER B 1 122 ? -15.117 -13.336 -15.281 1 88.88 122 SER B CA 1
ATOM 2703 C C . SER B 1 122 ? -16.594 -12.938 -15.273 1 88.88 122 SER B C 1
ATOM 2705 O O . SER B 1 122 ? -16.953 -11.867 -14.781 1 88.88 122 SER B O 1
ATOM 2707 N N . ASP B 1 123 ? -17.438 -13.766 -15.68 1 92.81 123 ASP B N 1
ATOM 2708 C CA . ASP B 1 123 ? -18.875 -13.492 -15.742 1 92.81 123 ASP B CA 1
ATOM 2709 C C . ASP B 1 123 ? -19.516 -13.586 -14.359 1 92.81 123 ASP B C 1
ATOM 2711 O O . ASP B 1 123 ? -20.656 -13.18 -14.172 1 92.81 123 ASP B O 1
ATOM 2715 N N . ASP B 1 124 ? -18.75 -14.055 -13.445 1 95.81 124 ASP B N 1
ATOM 2716 C CA . ASP B 1 124 ? -19.25 -14.219 -12.078 1 95.81 124 ASP B CA 1
ATOM 2717 C C . ASP B 1 124 ? -19.062 -12.938 -11.266 1 95.81 124 ASP B C 1
ATOM 2719 O O . ASP B 1 124 ? -19.125 -12.969 -10.039 1 95.81 124 ASP B O 1
ATOM 2723 N N . LEU B 1 125 ? -18.844 -11.883 -11.914 1 96.38 125 LEU B N 1
ATOM 2724 C CA . LEU B 1 125 ? -18.469 -10.633 -11.266 1 96.38 125 LEU B CA 1
ATOM 2725 C C . LEU B 1 125 ? -19.453 -10.273 -10.156 1 96.38 125 LEU B C 1
ATOM 2727 O O . LEU B 1 125 ? -19.047 -10 -9.023 1 96.38 125 LEU B O 1
ATOM 2731 N N . CYS B 1 126 ? -20.734 -10.297 -10.445 1 97.31 126 CYS B N 1
ATOM 2732 C CA . CYS B 1 126 ? -21.734 -9.875 -9.469 1 97.31 126 CYS B CA 1
ATOM 2733 C C . CYS B 1 126 ? -21.766 -10.828 -8.281 1 97.31 126 CYS B C 1
ATOM 2735 O O . CYS B 1 126 ? -21.922 -10.391 -7.141 1 97.31 126 CYS B O 1
ATOM 2737 N N . ARG B 1 127 ? -21.625 -12.055 -8.531 1 97.38 127 ARG B N 1
ATOM 2738 C CA . ARG B 1 127 ? -21.641 -13.055 -7.465 1 97.38 127 ARG B CA 1
ATOM 2739 C C . ARG B 1 127 ? -20.406 -12.922 -6.57 1 97.38 127 ARG B C 1
ATOM 2741 O O . ARG B 1 127 ? -20.516 -13 -5.344 1 97.38 127 ARG B O 1
ATOM 2748 N N . VAL B 1 128 ? -19.328 -12.734 -7.223 1 98.06 128 VAL B N 1
ATOM 2749 C CA . VAL B 1 128 ? -18.078 -12.578 -6.484 1 98.06 128 VAL B CA 1
ATOM 2750 C C . VAL B 1 128 ? -18.125 -11.289 -5.66 1 98.06 128 VAL B C 1
ATOM 2752 O O . VAL B 1 128 ? -17.719 -11.273 -4.5 1 98.06 128 VAL B O 1
ATOM 2755 N N . LEU B 1 129 ? -18.625 -10.289 -6.297 1 98.38 129 LEU B N 1
ATOM 2756 C CA . LEU B 1 129 ? -18.703 -8.992 -5.629 1 98.38 129 LEU B CA 1
ATOM 2757 C C . LEU B 1 129 ? -19.578 -9.078 -4.383 1 98.38 129 LEU B C 1
ATOM 2759 O O . LEU B 1 129 ? -19.219 -8.562 -3.326 1 98.38 129 LEU B O 1
ATOM 2763 N N . ARG B 1 130 ? -20.688 -9.648 -4.488 1 98.19 130 ARG B N 1
ATOM 2764 C CA . ARG B 1 130 ? -21.594 -9.773 -3.354 1 98.19 130 ARG B CA 1
ATOM 2765 C C . ARG B 1 130 ? -20.953 -10.555 -2.215 1 98.19 130 ARG B C 1
ATOM 2767 O O . ARG B 1 130 ? -21.078 -10.188 -1.046 1 98.19 130 ARG B O 1
ATOM 2774 N N . LYS B 1 131 ? -20.281 -11.594 -2.561 1 98.38 131 LYS B N 1
ATOM 2775 C CA . LYS B 1 131 ? -19.625 -12.414 -1.546 1 98.38 131 LYS B CA 1
ATOM 2776 C C . LYS B 1 131 ? -18.5 -11.648 -0.855 1 98.38 131 LYS B C 1
ATOM 2778 O O . LYS B 1 131 ? -18.391 -11.664 0.372 1 98.38 131 LYS B O 1
ATOM 2783 N N . GLU B 1 132 ? -17.75 -10.969 -1.623 1 98.38 132 GLU B N 1
ATOM 2784 C CA . GLU B 1 132 ? -16.609 -10.242 -1.063 1 98.38 132 GLU B CA 1
ATOM 2785 C C . GLU B 1 132 ? -17.078 -9.016 -0.273 1 98.38 132 GLU B C 1
ATOM 2787 O O . GLU B 1 132 ? -16.422 -8.617 0.697 1 98.38 132 GLU B O 1
ATOM 2792 N N . VAL B 1 133 ? -18.156 -8.414 -0.649 1 98.56 133 VAL B N 1
ATOM 2793 C CA . VAL B 1 133 ? -18.719 -7.324 0.132 1 98.56 133 VAL B CA 1
ATOM 2794 C C . VAL B 1 133 ? -19.156 -7.84 1.501 1 98.56 133 VAL B C 1
ATOM 2796 O O . VAL B 1 133 ? -18.922 -7.191 2.521 1 98.56 133 VAL B O 1
ATOM 2799 N N . ALA B 1 134 ? -19.75 -8.953 1.493 1 98.62 134 ALA B N 1
ATOM 2800 C CA . ALA B 1 134 ? -20.141 -9.562 2.76 1 98.62 134 ALA B CA 1
ATOM 2801 C C . ALA B 1 134 ? -18.938 -9.867 3.633 1 98.62 134 ALA B C 1
ATOM 2803 O O . ALA B 1 134 ? -18.938 -9.586 4.832 1 98.62 134 ALA B O 1
ATOM 2804 N N . ILE B 1 135 ? -17.953 -10.445 3.049 1 98.62 135 ILE B N 1
ATOM 2805 C CA . ILE B 1 135 ? -16.703 -10.727 3.764 1 98.62 135 ILE B CA 1
ATOM 2806 C C . ILE B 1 135 ? -16.109 -9.422 4.301 1 98.62 135 ILE B C 1
ATOM 2808 O O . ILE B 1 135 ? -15.711 -9.352 5.465 1 98.62 135 ILE B O 1
ATOM 2812 N N . GLY B 1 136 ? -16.078 -8.414 3.453 1 98.62 136 GLY B N 1
ATOM 2813 C CA . GLY B 1 136 ? -15.539 -7.113 3.84 1 98.62 136 GLY B CA 1
ATOM 2814 C C . GLY B 1 136 ? -16.297 -6.477 4.988 1 98.62 136 GLY B C 1
ATOM 2815 O O . GLY B 1 136 ? -15.703 -5.832 5.852 1 98.62 136 GLY B O 1
ATOM 2816 N N . LEU B 1 137 ? -17.594 -6.645 4.996 1 98.62 137 LEU B N 1
ATOM 2817 C CA . LEU B 1 137 ? -18.422 -6.078 6.059 1 98.62 137 LEU B CA 1
ATOM 2818 C C . LEU B 1 137 ? -18.078 -6.703 7.406 1 98.62 137 LEU B C 1
ATOM 2820 O O . LEU B 1 137 ? -17.938 -6 8.406 1 98.62 137 LEU B O 1
ATOM 2824 N N . PHE B 1 138 ? -17.891 -7.949 7.418 1 98.69 138 PHE B N 1
ATOM 2825 C CA . PHE B 1 138 ? -17.547 -8.633 8.664 1 98.69 138 PHE B CA 1
ATOM 2826 C C . PHE B 1 138 ? -16.125 -8.289 9.086 1 98.69 138 PHE B C 1
ATOM 2828 O O . PHE B 1 138 ? -15.875 -8.031 10.266 1 98.69 138 PHE B O 1
ATOM 2835 N N . LEU B 1 139 ? -15.258 -8.297 8.172 1 98.75 139 LEU B N 1
ATOM 2836 C CA . LEU B 1 139 ? -13.875 -7.941 8.469 1 98.75 139 LEU B CA 1
ATOM 2837 C C . LEU B 1 139 ? -13.789 -6.527 9.031 1 98.75 139 LEU B C 1
ATOM 2839 O O . LEU B 1 139 ? -13.102 -6.293 10.031 1 98.75 139 LEU B O 1
ATOM 2843 N N . SER B 1 140 ? -14.43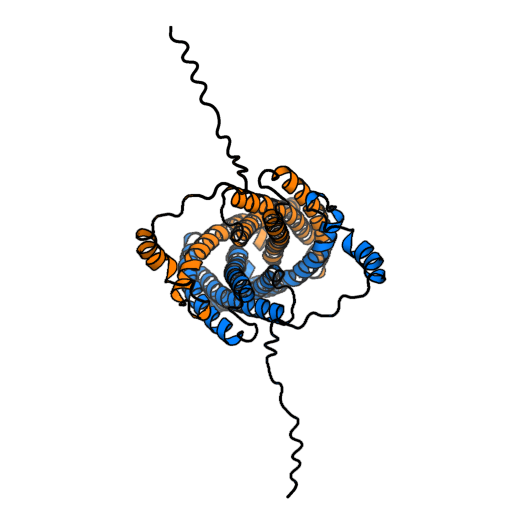8 -5.648 8.344 1 98.56 140 SER B N 1
ATOM 2844 C CA . SER B 1 140 ? -14.32 -4.238 8.695 1 98.56 140 SER B CA 1
ATOM 2845 C C . SER B 1 140 ? -14.914 -3.961 10.07 1 98.56 140 SER B C 1
ATOM 2847 O O . SER B 1 140 ? -14.391 -3.129 10.82 1 98.56 140 SER B O 1
ATOM 2849 N N . LEU B 1 141 ? -16 -4.59 10.414 1 98 141 LEU B N 1
ATOM 2850 C CA . LEU B 1 141 ? -16.594 -4.43 11.742 1 98 141 LEU B CA 1
ATOM 2851 C C . LEU B 1 141 ? -15.609 -4.887 12.82 1 98 141 LEU B C 1
ATOM 2853 O O . LEU B 1 141 ? -15.43 -4.199 13.828 1 98 141 LEU B O 1
ATOM 2857 N N . GLY B 1 142 ? -15.039 -6.023 12.594 1 98.5 142 GLY B N 1
ATOM 2858 C CA . GLY B 1 142 ? -14.023 -6.492 13.523 1 98.5 142 GLY B CA 1
ATOM 2859 C C . GLY B 1 142 ? -12.836 -5.559 13.617 1 98.5 142 GLY B C 1
ATOM 2860 O O . GLY B 1 142 ? -12.359 -5.262 14.719 1 98.5 142 GLY B O 1
ATOM 2861 N N . LEU B 1 143 ? -12.359 -5.105 12.539 1 98.75 143 LEU B N 1
ATOM 2862 C CA . LEU B 1 143 ? -11.195 -4.227 12.5 1 98.75 143 LEU B CA 1
ATOM 2863 C C . LEU B 1 143 ? -11.508 -2.883 13.156 1 98.75 143 LEU B C 1
ATOM 2865 O O . LEU B 1 143 ? -10.648 -2.303 13.828 1 98.75 143 LEU B O 1
ATOM 2869 N N . GLY B 1 144 ? -12.719 -2.361 12.859 1 98.5 144 GLY B N 1
ATOM 2870 C CA . GLY B 1 144 ? -13.133 -1.116 13.492 1 98.5 144 GLY B CA 1
ATOM 2871 C C . GLY B 1 144 ? -13.141 -1.186 15.008 1 98.5 144 GLY B C 1
ATOM 2872 O O . GLY B 1 144 ? -12.766 -0.225 15.68 1 98.5 144 GLY B O 1
ATOM 2873 N N . VAL B 1 145 ? -13.508 -2.293 15.523 1 98.19 145 VAL B N 1
ATOM 2874 C CA . VAL B 1 145 ? -13.57 -2.504 16.969 1 98.19 145 VAL B CA 1
ATOM 2875 C C . VAL B 1 145 ? -12.164 -2.465 17.562 1 98.19 145 VAL B C 1
ATOM 2877 O O . VAL B 1 145 ? -11.977 -2.008 18.688 1 98.19 145 VAL B O 1
ATOM 2880 N N . VAL B 1 146 ? -11.188 -2.889 16.812 1 98.56 146 VAL B N 1
ATOM 2881 C CA . VAL B 1 146 ? -9.812 -2.875 17.297 1 98.56 146 VAL B CA 1
ATOM 2882 C C . VAL B 1 146 ? -9.195 -1.499 17.047 1 98.56 146 VAL B C 1
ATOM 2884 O O . VAL B 1 146 ? -8.43 -1 17.891 1 98.56 146 VAL B O 1
ATOM 2887 N N . ALA B 1 147 ? -9.57 -0.906 15.984 1 98.56 147 ALA B N 1
ATOM 2888 C CA . ALA B 1 147 ? -8.984 0.375 15.602 1 98.56 147 ALA B CA 1
ATOM 2889 C C . ALA B 1 147 ? -9.391 1.476 16.578 1 98.56 147 ALA B C 1
ATOM 2891 O O . ALA B 1 147 ? -8.586 2.355 16.891 1 98.56 147 ALA B O 1
ATOM 2892 N N . PHE B 1 148 ? -10.617 1.46 17.078 1 98.56 148 PHE B N 1
ATOM 2893 C CA . PHE B 1 148 ? -11.109 2.518 17.953 1 98.56 148 PHE B CA 1
ATOM 2894 C C . PHE B 1 148 ? -10.273 2.619 19.219 1 98.56 148 PHE B C 1
ATOM 2896 O O . PHE B 1 148 ? -9.695 3.672 19.5 1 98.56 148 PHE B O 1
ATOM 2903 N N . PRO B 1 149 ? -10.133 1.545 19.969 1 98.06 149 PRO B N 1
ATOM 2904 C CA . PRO B 1 149 ? -9.312 1.678 21.172 1 98.06 149 PRO B CA 1
ATOM 2905 C C . PRO B 1 149 ? -7.836 1.901 20.859 1 98.06 149 PRO B C 1
ATOM 2907 O O . PRO B 1 149 ? -7.133 2.574 21.625 1 98.06 149 PRO B O 1
ATOM 2910 N N . ARG B 1 150 ? -7.324 1.357 19.734 1 98 150 ARG B N 1
ATOM 2911 C CA . ARG B 1 150 ? -5.945 1.604 19.328 1 98 150 ARG B CA 1
ATOM 2912 C C . ARG B 1 150 ? -5.68 3.096 19.172 1 98 150 ARG B C 1
ATOM 2914 O O . ARG B 1 150 ? -4.656 3.607 19.625 1 98 150 ARG B O 1
ATOM 2921 N N . VAL B 1 151 ? -6.586 3.768 18.531 1 97.81 151 VAL B N 1
ATOM 2922 C CA . VAL B 1 151 ? -6.43 5.195 18.281 1 97.81 151 VAL B CA 1
ATOM 2923 C C . VAL B 1 151 ? -6.695 5.98 19.562 1 97.81 151 VAL B C 1
ATOM 2925 O O . VAL B 1 151 ? -5.906 6.848 19.953 1 97.81 151 VAL B O 1
ATOM 2928 N N . ARG B 1 152 ? -7.77 5.648 20.25 1 96.75 152 ARG B N 1
ATOM 2929 C CA . ARG B 1 152 ? -8.219 6.426 21.406 1 96.75 152 ARG B CA 1
ATOM 2930 C C . ARG B 1 152 ? -7.191 6.379 22.531 1 96.75 152 ARG B C 1
ATOM 2932 O O . ARG B 1 152 ? -6.957 7.383 23.203 1 96.75 152 ARG B O 1
ATOM 2939 N N . TYR B 1 153 ? -6.566 5.266 22.672 1 93.31 153 TYR B N 1
ATOM 2940 C CA . TYR B 1 153 ? -5.816 5.105 23.922 1 93.31 153 TYR B CA 1
ATOM 2941 C C . TYR B 1 153 ? -4.316 5.125 23.656 1 93.31 153 TYR B C 1
ATOM 2943 O O . TYR B 1 153 ? -3.527 5.406 24.562 1 93.31 153 TYR B O 1
ATOM 2951 N N . LEU B 1 154 ? -3.914 4.957 22.438 1 89.12 154 LEU B N 1
ATOM 2952 C CA . LEU B 1 154 ? -2.477 4.852 22.219 1 89.12 154 LEU B CA 1
ATOM 2953 C C . LEU B 1 154 ? -1.969 6.004 21.359 1 89.12 154 LEU B C 1
ATOM 2955 O O . LEU B 1 154 ? -0.761 6.234 21.266 1 89.12 154 LEU B O 1
ATOM 2959 N N . ALA B 1 155 ? -2.877 6.664 20.734 1 91 155 ALA B N 1
ATOM 2960 C CA . ALA B 1 155 ? -2.469 7.859 20 1 91 155 ALA B CA 1
ATOM 2961 C C . ALA B 1 155 ? -2.393 9.07 20.922 1 91 155 ALA B C 1
ATOM 2963 O O . ALA B 1 155 ? -3.123 9.156 21.922 1 91 155 ALA B O 1
ATOM 2964 N N . LYS B 1 156 ? -1.596 9.922 20.578 1 86.5 156 LYS B N 1
ATOM 2965 C CA . LYS B 1 156 ? -1.4 11.117 21.391 1 86.5 156 LYS B CA 1
ATOM 2966 C C . LYS B 1 156 ? -2.617 12.031 21.312 1 86.5 156 LYS B C 1
ATOM 2968 O O . LYS B 1 156 ? -3.037 12.43 20.234 1 86.5 156 LYS B O 1
ATOM 2973 N N . SER B 1 157 ? -3.316 12.289 22.391 1 87.88 157 SER B N 1
ATOM 2974 C CA . SER B 1 157 ? -4.344 13.312 22.578 1 87.88 157 SER B CA 1
ATOM 2975 C C . SER B 1 157 ? -5.555 13.039 21.688 1 87.88 157 SER B C 1
ATOM 2977 O O . SER B 1 157 ? -6.164 13.969 21.156 1 87.88 157 SER B O 1
ATOM 2979 N N . ALA B 1 158 ? -5.758 11.805 21.469 1 94.56 158 ALA B N 1
ATOM 2980 C CA . ALA B 1 158 ? -6.906 11.477 20.625 1 94.56 158 ALA B CA 1
ATOM 2981 C C . ALA B 1 158 ? -8.211 11.617 21.406 1 94.56 158 ALA B C 1
ATOM 2983 O O . ALA B 1 158 ? -8.32 11.141 22.547 1 94.56 158 ALA B O 1
ATOM 2984 N N . THR B 1 159 ? -9.18 12.289 20.844 1 95.56 159 THR B N 1
ATOM 2985 C CA . THR B 1 159 ? -10.523 12.359 21.406 1 95.56 159 THR B CA 1
ATOM 2986 C C . THR B 1 159 ? -11.367 11.172 20.953 1 95.56 159 THR B C 1
ATOM 2988 O O . THR B 1 159 ? -10.969 10.43 20.062 1 95.56 159 THR B O 1
ATOM 2991 N N . ASP B 1 160 ? -12.508 11.016 21.625 1 96.81 160 ASP B N 1
ATOM 2992 C CA . ASP B 1 160 ? -13.445 9.977 21.219 1 96.81 160 ASP B CA 1
ATOM 2993 C C . ASP B 1 160 ? -13.906 10.188 19.781 1 96.81 160 ASP B C 1
ATOM 2995 O O . ASP B 1 160 ? -14.086 9.227 19.031 1 96.81 160 ASP B O 1
ATOM 2999 N N . LEU B 1 161 ? -14.055 11.445 19.391 1 96.31 161 LEU B N 1
ATOM 3000 C CA . LEU B 1 161 ? -14.516 11.758 18.047 1 96.31 161 LEU B CA 1
ATOM 3001 C C . LEU B 1 161 ? -13.43 11.453 17.016 1 96.31 161 LEU B C 1
ATOM 3003 O O . LEU B 1 161 ? -13.727 11.016 15.906 1 96.31 161 LEU B O 1
ATOM 3007 N N . ASP B 1 162 ? -12.195 11.734 17.391 1 96.62 162 ASP B N 1
ATOM 3008 C CA . ASP B 1 162 ? -11.078 11.375 16.516 1 96.62 162 ASP B CA 1
ATOM 3009 C C . ASP B 1 162 ? -11.062 9.867 16.25 1 96.62 162 ASP B C 1
ATOM 3011 O O . ASP B 1 162 ? -10.953 9.445 15.094 1 96.62 162 ASP B O 1
ATOM 3015 N N . ALA B 1 163 ? -11.172 9.164 17.328 1 98.25 163 ALA B N 1
ATOM 3016 C CA . ALA B 1 163 ? -11.125 7.707 17.234 1 98.25 163 ALA B CA 1
ATOM 3017 C C . ALA B 1 163 ? -12.297 7.16 16.422 1 98.25 163 ALA B C 1
ATOM 3019 O O . ALA B 1 163 ? -12.133 6.223 15.648 1 98.25 163 ALA B O 1
ATOM 3020 N N . ALA B 1 164 ? -13.453 7.734 16.625 1 98.06 164 ALA B N 1
ATOM 3021 C CA . ALA B 1 164 ? -14.641 7.312 15.883 1 98.06 164 ALA B CA 1
ATOM 3022 C C . ALA B 1 164 ? -14.484 7.602 14.391 1 98.06 164 ALA B C 1
ATOM 3024 O O . ALA B 1 164 ? -14.844 6.773 13.555 1 98.06 164 ALA B O 1
ATOM 3025 N N . ALA B 1 165 ? -13.977 8.781 14.07 1 98.38 165 ALA B N 1
ATOM 3026 C CA . ALA B 1 165 ? -13.766 9.156 12.672 1 98.38 165 ALA B CA 1
ATOM 3027 C C . ALA B 1 165 ? -12.805 8.188 11.984 1 98.38 165 ALA B C 1
ATOM 3029 O O . ALA B 1 165 ? -13.055 7.758 10.852 1 98.38 165 ALA B O 1
ATOM 3030 N N . ILE B 1 166 ? -11.758 7.84 12.641 1 98.44 166 ILE B N 1
ATOM 3031 C CA . ILE B 1 166 ? -10.727 6.977 12.07 1 98.44 166 ILE B CA 1
ATOM 3032 C C . ILE B 1 166 ? -11.258 5.551 11.945 1 98.44 166 ILE B C 1
ATOM 3034 O O . ILE B 1 166 ? -11.102 4.91 10.906 1 98.44 166 ILE B O 1
ATOM 3038 N N . ALA B 1 167 ? -11.922 5.09 12.953 1 98.75 167 ALA B N 1
ATOM 3039 C CA . ALA B 1 167 ? -12.469 3.736 12.93 1 98.75 167 ALA B CA 1
ATOM 3040 C C . ALA B 1 167 ? -13.539 3.6 11.859 1 98.75 167 ALA B C 1
ATOM 3042 O O . ALA B 1 167 ? -13.578 2.602 11.133 1 98.75 167 ALA B O 1
ATOM 3043 N N . LEU B 1 168 ? -14.414 4.551 11.766 1 98.75 168 LEU B N 1
ATOM 3044 C CA . LEU B 1 168 ? -15.469 4.523 10.758 1 98.75 168 LEU B CA 1
ATOM 3045 C C . LEU B 1 168 ? -14.883 4.602 9.352 1 98.75 168 LEU B C 1
ATOM 3047 O O . LEU B 1 168 ? -15.352 3.912 8.445 1 98.75 168 LEU B O 1
ATOM 3051 N N . SER B 1 169 ? -13.938 5.508 9.164 1 98.81 169 SER B N 1
ATOM 3052 C CA . SER B 1 169 ? -13.25 5.578 7.883 1 98.81 169 SER B CA 1
ATOM 3053 C C . SER B 1 169 ? -12.664 4.223 7.492 1 98.81 169 SER B C 1
ATOM 3055 O O . SER B 1 169 ? -12.789 3.793 6.344 1 98.81 169 SER B O 1
ATOM 3057 N N . TYR B 1 170 ? -12.031 3.568 8.477 1 98.88 170 TYR B N 1
ATOM 3058 C CA . TYR B 1 170 ? -11.398 2.281 8.219 1 98.88 170 TYR B CA 1
ATOM 3059 C C . TYR B 1 170 ? -12.422 1.251 7.758 1 98.88 170 TYR B C 1
ATOM 3061 O O . TYR B 1 170 ? -12.172 0.497 6.812 1 98.88 170 TYR B O 1
ATOM 3069 N N . CYS B 1 171 ? -13.531 1.212 8.414 1 98.81 171 CYS B N 1
ATOM 3070 C CA . CYS B 1 171 ? -14.586 0.263 8.062 1 98.81 171 CYS B CA 1
ATOM 3071 C C . CYS B 1 171 ? -15.047 0.468 6.629 1 98.81 171 CYS B C 1
ATOM 3073 O O . CYS B 1 171 ? -15.125 -0.488 5.855 1 98.81 171 CYS B O 1
ATOM 3075 N N . LEU B 1 172 ? -15.289 1.651 6.293 1 98.88 172 LEU B N 1
ATOM 3076 C CA . LEU B 1 172 ? -15.773 1.939 4.945 1 98.88 172 LEU B CA 1
ATOM 3077 C C . LEU B 1 172 ? -14.688 1.651 3.912 1 98.88 172 LEU B C 1
ATOM 3079 O O . LEU B 1 172 ? -14.977 1.124 2.836 1 98.88 172 LEU B O 1
ATOM 3083 N N . ILE B 1 173 ? -13.477 1.98 4.215 1 98.88 173 ILE B N 1
ATOM 3084 C CA . ILE B 1 173 ? -12.367 1.79 3.285 1 98.88 173 ILE B CA 1
ATOM 3085 C C . ILE B 1 173 ? -12.195 0.303 2.986 1 98.88 173 ILE B C 1
ATOM 3087 O O . ILE B 1 173 ? -12 -0.086 1.834 1 98.88 173 ILE B O 1
ATOM 3091 N N . VAL B 1 174 ? -12.266 -0.538 3.955 1 98.81 174 VAL B N 1
ATOM 3092 C CA . VAL B 1 174 ? -12.047 -1.97 3.781 1 98.81 174 VAL B CA 1
ATOM 3093 C C . VAL B 1 174 ? -13.102 -2.545 2.838 1 98.81 174 VAL B C 1
ATOM 3095 O O . VAL B 1 174 ? -12.773 -3.305 1.922 1 98.81 174 VAL B O 1
ATOM 3098 N N . VAL B 1 175 ? -14.305 -2.205 3.006 1 98.81 175 VAL B N 1
ATOM 3099 C CA . VAL B 1 175 ? -15.383 -2.713 2.164 1 98.81 175 VAL B CA 1
ATOM 3100 C C . VAL B 1 175 ? -15.195 -2.223 0.729 1 98.81 175 VAL B C 1
ATOM 3102 O O . VAL B 1 175 ? -15.281 -3.006 -0.218 1 98.81 175 VAL B O 1
ATOM 3105 N N . VAL B 1 176 ? -14.945 -0.975 0.579 1 98.81 176 VAL B N 1
ATOM 3106 C CA . VAL B 1 176 ? -14.781 -0.385 -0.746 1 98.81 176 VAL B CA 1
ATOM 3107 C C . VAL B 1 176 ? -13.531 -0.941 -1.412 1 98.81 176 VAL B C 1
ATOM 3109 O O . VAL B 1 176 ? -13.531 -1.241 -2.607 1 98.81 176 VAL B O 1
ATOM 3112 N N . ALA B 1 177 ? -12.477 -1.054 -0.663 1 98.69 177 ALA B N 1
ATOM 3113 C CA . ALA B 1 177 ? -11.211 -1.563 -1.187 1 98.69 177 ALA B CA 1
ATOM 3114 C C . ALA B 1 177 ? -11.367 -2.984 -1.718 1 98.69 177 ALA B C 1
ATOM 3116 O O . ALA B 1 177 ? -10.859 -3.314 -2.791 1 98.69 177 ALA B O 1
ATOM 3117 N N . ASN B 1 178 ? -12.008 -3.842 -0.963 1 98.44 178 ASN B N 1
ATOM 3118 C CA . ASN B 1 178 ? -12.266 -5.195 -1.437 1 98.44 178 ASN B CA 1
ATOM 3119 C C . ASN B 1 178 ? -13.078 -5.191 -2.732 1 98.44 178 ASN B C 1
ATOM 3121 O O . ASN B 1 178 ? -12.805 -5.977 -3.641 1 98.44 178 ASN B O 1
ATOM 3125 N N . SER B 1 179 ? -14.039 -4.328 -2.77 1 98.69 179 SER B N 1
ATOM 3126 C CA . SER B 1 179 ? -14.852 -4.203 -3.977 1 98.69 179 SER B CA 1
ATOM 3127 C C . SER B 1 179 ? -14 -3.77 -5.168 1 98.69 179 SER B C 1
ATOM 3129 O O . SER B 1 179 ? -14.148 -4.301 -6.27 1 98.69 179 SER B O 1
ATOM 3131 N N . ILE B 1 180 ? -13.148 -2.832 -4.949 1 98.25 180 ILE B N 1
ATOM 3132 C CA . ILE B 1 180 ? -12.242 -2.361 -5.992 1 98.25 180 ILE B CA 1
ATOM 3133 C C . ILE B 1 180 ? -11.352 -3.51 -6.461 1 98.25 180 ILE B C 1
ATOM 3135 O O . ILE B 1 180 ? -11.141 -3.695 -7.66 1 98.25 180 ILE B O 1
ATOM 3139 N N . GLY B 1 181 ? -10.82 -4.273 -5.52 1 97.19 181 GLY B N 1
ATOM 3140 C CA . GLY B 1 181 ? -10.016 -5.43 -5.863 1 97.19 181 GLY B CA 1
ATOM 3141 C C . GLY B 1 181 ? -10.734 -6.414 -6.766 1 97.19 181 GLY B C 1
ATOM 3142 O O . GLY B 1 181 ? -10.18 -6.871 -7.766 1 97.19 181 GLY B O 1
ATOM 3143 N N . VAL B 1 182 ? -11.953 -6.688 -6.441 1 97.44 182 VAL B N 1
ATOM 3144 C CA . VAL B 1 182 ? -12.766 -7.613 -7.223 1 97.44 182 VAL B CA 1
ATOM 3145 C C . VAL B 1 182 ? -12.953 -7.07 -8.641 1 97.44 182 VAL B C 1
ATOM 3147 O O . VAL B 1 182 ? -12.719 -7.781 -9.617 1 97.44 182 VAL B O 1
ATOM 3150 N N . VAL B 1 183 ? -13.367 -5.844 -8.711 1 96.94 183 VAL B N 1
ATOM 3151 C CA . VAL B 1 183 ? -13.695 -5.254 -10 1 96.94 183 VAL B CA 1
ATOM 3152 C C . VAL B 1 183 ? -12.445 -5.195 -10.883 1 96.94 183 VAL B C 1
ATOM 3154 O O . VAL B 1 183 ? -12.484 -5.59 -12.047 1 96.94 183 VAL B O 1
ATOM 3157 N N . VAL B 1 184 ? -11.352 -4.734 -10.344 1 95.38 184 VAL B N 1
ATOM 3158 C CA . VAL B 1 184 ? -10.133 -4.555 -11.125 1 95.38 184 VAL B CA 1
ATOM 3159 C C . VAL B 1 184 ? -9.633 -5.914 -11.617 1 95.38 184 VAL B C 1
ATOM 3161 O O . VAL B 1 184 ? -9.32 -6.078 -12.797 1 95.38 184 VAL B O 1
ATOM 3164 N N . VAL B 1 185 ? -9.586 -6.867 -10.766 1 93.62 185 VAL B N 1
ATOM 3165 C CA . VAL B 1 185 ? -9.039 -8.172 -11.117 1 93.62 185 VAL B CA 1
ATOM 3166 C C . VAL B 1 185 ? -9.938 -8.852 -12.148 1 93.62 185 VAL B C 1
ATOM 3168 O O . VAL B 1 185 ? -9.445 -9.414 -13.133 1 93.62 185 VAL B O 1
ATOM 3171 N N . MET B 1 186 ? -11.203 -8.836 -11.938 1 93.88 186 MET B N 1
ATOM 3172 C CA . MET B 1 186 ? -12.133 -9.508 -12.836 1 93.88 186 MET B CA 1
ATOM 3173 C C . MET B 1 186 ? -12.18 -8.82 -14.195 1 93.88 186 MET B C 1
ATOM 3175 O O . MET B 1 186 ? -12.273 -9.484 -15.227 1 93.88 186 MET B O 1
ATOM 3179 N N . VAL B 1 187 ? -12.102 -7.523 -14.203 1 92.62 187 VAL B N 1
ATOM 3180 C CA . VAL B 1 187 ? -12.117 -6.781 -15.461 1 92.62 187 VAL B CA 1
ATOM 3181 C C . VAL B 1 187 ? -10.82 -7.035 -16.219 1 92.62 187 VAL B C 1
ATOM 3183 O O . VAL B 1 187 ? -10.836 -7.227 -17.438 1 92.62 187 VAL B O 1
ATOM 3186 N N . LEU B 1 188 ? -9.742 -7.051 -15.531 1 89 188 LEU B N 1
ATOM 3187 C CA . LEU B 1 188 ? -8.469 -7.32 -16.188 1 89 188 LEU B CA 1
ATOM 3188 C C . LEU B 1 188 ? -8.43 -8.742 -16.734 1 89 188 LEU B C 1
ATOM 3190 O O . LEU B 1 188 ? -7.875 -8.977 -17.812 1 89 188 LEU B O 1
ATOM 3194 N N . HIS B 1 189 ? -8.93 -9.609 -15.969 1 88.25 189 HIS B N 1
ATOM 3195 C CA . HIS B 1 189 ? -8.992 -10.992 -16.438 1 88.25 189 HIS B CA 1
ATOM 3196 C C . HIS B 1 189 ? -9.867 -11.109 -17.688 1 88.25 189 HIS B C 1
ATOM 3198 O O . HIS B 1 189 ? -9.539 -11.859 -18.609 1 88.25 189 HIS B O 1
ATOM 3204 N N . ARG B 1 190 ? -10.9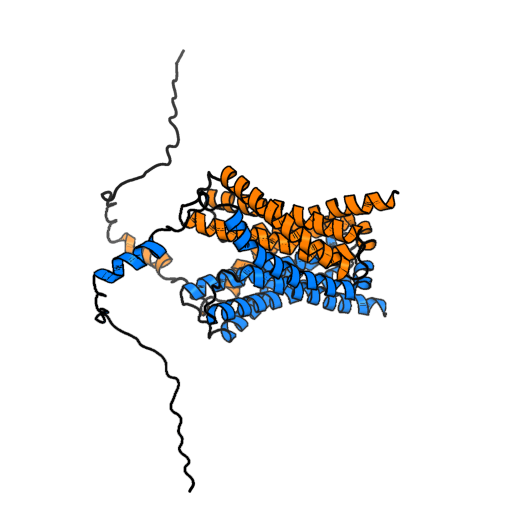14 -10.453 -17.703 1 87.12 190 ARG B N 1
ATOM 3205 C CA . ARG B 1 190 ? -11.828 -10.477 -18.844 1 87.12 190 ARG B CA 1
ATOM 3206 C C . ARG B 1 190 ? -11.156 -9.914 -20.094 1 87.12 190 ARG B C 1
ATOM 3208 O O . ARG B 1 190 ? -11.43 -10.367 -21.203 1 87.12 190 ARG B O 1
ATOM 3215 N N . CYS B 1 191 ? -10.352 -8.914 -19.922 1 87.62 191 CYS B N 1
ATOM 3216 C CA . CYS B 1 191 ? -9.664 -8.273 -21.031 1 87.62 191 CYS B CA 1
ATOM 3217 C C . CYS B 1 191 ? -8.414 -9.047 -21.422 1 87.62 191 CYS B C 1
ATOM 3219 O O . CYS B 1 191 ? -7.617 -8.578 -22.234 1 87.62 191 CYS B O 1
ATOM 3221 N N . LYS B 1 192 ? -8.18 -10.094 -20.828 1 77.94 192 LYS B N 1
ATOM 3222 C CA . LYS B 1 192 ? -7.055 -10.984 -21.094 1 77.94 192 LYS B CA 1
ATOM 3223 C C . LYS B 1 192 ? -5.73 -10.32 -20.734 1 77.94 192 LYS B C 1
ATOM 3225 O O . LYS B 1 192 ? -4.719 -10.531 -21.406 1 77.94 192 LYS B O 1
ATOM 3230 N N . MET B 1 193 ? -5.965 -9.375 -20.078 1 74.94 193 MET B N 1
ATOM 3231 C CA . MET B 1 193 ? -4.746 -8.805 -19.5 1 74.94 193 MET B CA 1
ATOM 3232 C C . MET B 1 193 ? -4.309 -9.586 -18.266 1 74.94 193 MET B C 1
ATOM 3234 O O . MET B 1 193 ? -5.145 -10.109 -17.531 1 74.94 193 MET B O 1
ATOM 3238 N N . ALA B 1 194 ? -3.033 -9.695 -18.297 1 62.47 194 ALA B N 1
ATOM 3239 C CA . ALA B 1 194 ? -2.518 -10.5 -17.203 1 62.47 194 ALA B CA 1
ATOM 3240 C C . ALA B 1 194 ? -2.947 -9.93 -15.852 1 62.47 194 ALA B C 1
ATOM 3242 O O . ALA B 1 194 ? -2.588 -8.805 -15.5 1 62.47 194 ALA B O 1
ATOM 3243 N N . ALA B 1 195 ? -3.688 -10.578 -15.172 1 62.53 195 ALA B N 1
ATOM 3244 C CA . ALA B 1 195 ? -4.195 -10.273 -13.836 1 62.53 195 ALA B CA 1
ATOM 3245 C C . ALA B 1 195 ? -3.053 -10.156 -12.828 1 62.53 195 ALA B C 1
ATOM 3247 O O . ALA B 1 195 ? -3.211 -9.547 -11.766 1 62.53 195 ALA B O 1
ATOM 3248 N N . VAL B 1 196 ? -2.002 -10.547 -13.266 1 57.5 196 VAL B N 1
ATOM 3249 C CA . VAL B 1 196 ? -0.847 -10.594 -12.375 1 57.5 196 VAL B CA 1
ATOM 3250 C C . VAL B 1 196 ? -0.311 -9.18 -12.148 1 57.5 196 VAL B C 1
ATOM 3252 O O . VAL B 1 196 ? 0.238 -8.875 -11.094 1 57.5 196 VAL B O 1
ATOM 3255 N N . GLY B 1 197 ? -0.627 -8.367 -13.039 1 71.69 197 GLY B N 1
ATOM 3256 C CA . GLY B 1 197 ? -0.161 -7 -12.906 1 71.69 197 GLY B CA 1
ATOM 3257 C C . GLY B 1 197 ? -1.161 -6.094 -12.211 1 71.69 197 GLY B C 1
ATOM 3258 O O . GLY B 1 197 ? -0.937 -4.887 -12.094 1 71.69 197 GLY B O 1
ATOM 3259 N N . SER B 1 198 ? -2.1 -6.652 -11.547 1 81.5 198 SER B N 1
ATOM 3260 C CA . SER B 1 198 ? -3.227 -5.875 -11.047 1 81.5 198 SER B CA 1
ATOM 3261 C C . SER B 1 198 ? -2.922 -5.277 -9.672 1 81.5 198 SER B C 1
ATOM 3263 O O . SER B 1 198 ? -3.449 -4.219 -9.32 1 81.5 198 SER B O 1
ATOM 3265 N N . PRO B 1 199 ? -2.031 -5.832 -8.93 1 87.31 199 PRO B N 1
ATOM 3266 C CA . PRO B 1 199 ? -1.917 -5.375 -7.539 1 87.31 199 PRO B CA 1
ATOM 3267 C C . PRO B 1 199 ? -1.491 -3.914 -7.434 1 87.31 199 PRO B C 1
ATOM 3269 O O . PRO B 1 199 ? -2.1 -3.143 -6.688 1 87.31 199 PRO B O 1
ATOM 3272 N N . PRO B 1 200 ? -0.576 -3.436 -8.219 1 91 200 PRO B N 1
ATOM 3273 C CA . PRO B 1 200 ? -0.21 -2.021 -8.094 1 91 200 PRO B CA 1
ATOM 3274 C C . PRO B 1 200 ? -1.347 -1.082 -8.492 1 91 200 PRO B C 1
ATOM 3276 O O . PRO B 1 200 ? -1.495 -0.006 -7.906 1 91 200 PRO B O 1
ATOM 3279 N N . VAL B 1 201 ? -2.105 -1.514 -9.461 1 93.62 201 VAL B N 1
ATOM 3280 C CA . VAL B 1 201 ? -3.232 -0.701 -9.906 1 93.62 201 VAL B CA 1
ATOM 3281 C C . VAL B 1 201 ? -4.293 -0.642 -8.812 1 93.62 201 VAL B C 1
ATOM 3283 O O . VAL B 1 201 ? -4.805 0.433 -8.492 1 93.62 201 VAL B O 1
ATOM 3286 N N . VAL B 1 202 ? -4.578 -1.796 -8.289 1 95.44 202 VAL B N 1
ATOM 3287 C CA . VAL B 1 202 ? -5.555 -1.859 -7.207 1 95.44 202 VAL B CA 1
ATOM 3288 C C . VAL B 1 202 ? -5.094 -0.987 -6.039 1 95.44 202 VAL B C 1
ATOM 3290 O O . VAL B 1 202 ? -5.883 -0.218 -5.484 1 95.44 202 VAL B O 1
ATOM 3293 N N . GLN B 1 203 ? -3.859 -1.044 -5.703 1 95.62 203 GLN B N 1
ATOM 3294 C CA . GLN B 1 203 ? -3.314 -0.298 -4.574 1 95.62 203 GLN B CA 1
ATOM 3295 C C . GLN B 1 203 ? -3.465 1.206 -4.781 1 95.62 203 GLN B C 1
ATOM 3297 O O . GLN B 1 203 ? -3.84 1.934 -3.861 1 95.62 203 GLN B O 1
ATOM 3302 N N . VAL B 1 204 ? -3.186 1.642 -5.945 1 97.06 204 VAL B N 1
ATOM 3303 C CA . VAL B 1 204 ? -3.252 3.07 -6.238 1 97.06 204 VAL B CA 1
ATOM 3304 C C . VAL B 1 204 ? -4.699 3.549 -6.145 1 97.06 204 VAL B C 1
ATOM 3306 O O . VAL B 1 204 ? -4.977 4.59 -5.543 1 97.06 204 VAL B O 1
ATOM 3309 N N . VAL B 1 205 ? -5.594 2.797 -6.719 1 97.69 205 VAL B N 1
ATOM 3310 C CA . VAL B 1 205 ? -7 3.178 -6.676 1 97.69 205 VAL B CA 1
ATOM 3311 C C . VAL B 1 205 ? -7.488 3.188 -5.23 1 97.69 205 VAL B C 1
ATOM 3313 O O . VAL B 1 205 ? -8.227 4.09 -4.824 1 97.69 205 VAL B O 1
ATOM 3316 N N . VAL B 1 206 ? -7.07 2.229 -4.504 1 97.88 206 VAL B N 1
ATOM 3317 C CA . VAL B 1 206 ? -7.469 2.137 -3.105 1 97.88 206 VAL B CA 1
ATOM 3318 C C . VAL B 1 206 ? -6.859 3.293 -2.316 1 97.88 206 VAL B C 1
ATOM 3320 O O . VAL B 1 206 ? -7.508 3.857 -1.43 1 97.88 206 VAL B O 1
ATOM 3323 N N . ASP B 1 207 ? -5.645 3.672 -2.625 1 97.94 207 ASP B N 1
ATOM 3324 C CA . ASP B 1 207 ? -4.988 4.789 -1.952 1 97.94 207 ASP B CA 1
ATOM 3325 C C . ASP B 1 207 ? -5.758 6.09 -2.172 1 97.94 207 ASP B C 1
ATOM 3327 O O . ASP B 1 207 ? -6.016 6.832 -1.222 1 97.94 207 ASP B O 1
ATOM 3331 N N . VAL B 1 208 ? -6.113 6.309 -3.381 1 98.5 208 VAL B N 1
ATOM 3332 C CA . VAL B 1 208 ? -6.805 7.547 -3.721 1 98.5 208 VAL B CA 1
ATOM 3333 C C . VAL B 1 208 ? -8.211 7.535 -3.119 1 98.5 208 VAL B C 1
ATOM 3335 O O . VAL B 1 208 ? -8.617 8.5 -2.469 1 98.5 208 VAL B O 1
ATOM 3338 N N . THR B 1 209 ? -8.898 6.48 -3.299 1 98.69 209 THR B N 1
ATOM 3339 C CA . THR B 1 209 ? -10.258 6.367 -2.797 1 98.69 209 THR B CA 1
ATOM 3340 C C . THR B 1 209 ? -10.273 6.363 -1.271 1 98.69 209 THR B C 1
ATOM 3342 O O . THR B 1 209 ? -11.164 6.957 -0.653 1 98.69 209 THR B O 1
ATOM 3345 N N . GLY B 1 210 ? -9.32 5.648 -0.681 1 98.69 210 GLY B N 1
ATOM 3346 C CA . GLY B 1 210 ? -9.234 5.617 0.77 1 98.69 210 GLY B CA 1
ATOM 3347 C C . GLY B 1 210 ? -8.984 6.984 1.381 1 98.69 210 GLY B C 1
ATOM 3348 O O . GLY B 1 210 ? -9.547 7.316 2.424 1 98.69 210 GLY B O 1
ATOM 3349 N N . THR B 1 211 ? -8.164 7.73 0.737 1 98.62 211 THR B N 1
ATOM 3350 C CA . THR B 1 211 ? -7.914 9.094 1.186 1 98.62 211 THR B CA 1
ATOM 3351 C C . THR B 1 211 ? -9.195 9.93 1.124 1 98.62 211 THR B C 1
ATOM 3353 O O . THR B 1 211 ? -9.523 10.641 2.074 1 98.62 211 THR B O 1
ATOM 3356 N N . ALA B 1 212 ? -9.883 9.781 0.059 1 98.75 212 ALA B N 1
ATOM 3357 C CA . ALA B 1 212 ? -11.133 10.523 -0.097 1 98.75 212 ALA B CA 1
ATOM 3358 C C . ALA B 1 212 ? -12.141 10.133 0.985 1 98.75 212 ALA B C 1
ATOM 3360 O O . ALA B 1 212 ? -12.766 11 1.594 1 98.75 212 ALA B O 1
ATOM 3361 N N . ILE B 1 213 ? -12.242 8.906 1.23 1 98.88 213 ILE B N 1
ATOM 3362 C CA . ILE B 1 213 ? -13.18 8.406 2.234 1 98.88 213 ILE B CA 1
ATOM 3363 C C . ILE B 1 213 ? -12.789 8.945 3.611 1 98.88 213 ILE B C 1
ATOM 3365 O O . ILE B 1 213 ? -13.648 9.43 4.359 1 98.88 213 ILE B O 1
ATOM 3369 N N . THR B 1 214 ? -11.539 8.891 3.91 1 98.69 214 THR B N 1
ATOM 3370 C CA . THR B 1 214 ? -11.07 9.359 5.211 1 98.69 214 THR B CA 1
ATOM 3371 C C . THR B 1 214 ? -11.406 10.828 5.414 1 98.69 214 THR B C 1
ATOM 3373 O O . THR B 1 214 ? -11.922 11.219 6.465 1 98.69 214 THR B O 1
ATOM 3376 N N . MET B 1 215 ? -11.148 11.625 4.395 1 98.31 215 MET B N 1
ATOM 3377 C CA . MET B 1 215 ? -11.375 13.062 4.512 1 98.31 215 MET B CA 1
ATOM 3378 C C . MET B 1 215 ? -12.867 13.375 4.633 1 98.31 215 MET B C 1
ATOM 3380 O O . MET B 1 215 ? -13.266 14.188 5.465 1 98.31 215 MET B O 1
ATOM 3384 N N . VAL B 1 216 ? -13.648 12.695 3.842 1 98.31 216 VAL B N 1
ATOM 3385 C CA . VAL B 1 216 ? -15.086 12.961 3.83 1 98.31 216 VAL B CA 1
ATOM 3386 C C . VAL B 1 216 ? -15.703 12.508 5.148 1 98.31 216 VAL B C 1
ATOM 3388 O O . VAL B 1 216 ? -16.484 13.242 5.758 1 98.31 216 VAL B O 1
ATOM 3391 N N . VAL B 1 217 ? -15.344 11.391 5.633 1 98.56 217 VAL B N 1
ATOM 3392 C CA . VAL B 1 217 ? -15.906 10.844 6.863 1 98.56 217 VAL B CA 1
ATOM 3393 C C . VAL B 1 217 ? -15.43 11.672 8.055 1 98.56 217 VAL B C 1
ATOM 3395 O O . VAL B 1 217 ? -16.219 12.023 8.93 1 98.56 217 VAL B O 1
ATOM 3398 N N . ALA B 1 218 ? -14.125 11.938 8.062 1 98.12 218 ALA B N 1
ATOM 3399 C CA . ALA B 1 218 ? -13.586 12.727 9.172 1 98.12 218 ALA B CA 1
ATOM 3400 C C . ALA B 1 218 ? -14.227 14.109 9.219 1 98.12 218 ALA B C 1
ATOM 3402 O O . ALA B 1 218 ? -14.547 14.617 10.297 1 98.12 218 ALA B O 1
ATOM 3403 N N . ASN B 1 219 ? -14.359 14.688 8.047 1 97.38 219 ASN B N 1
ATOM 3404 C CA . ASN B 1 219 ? -14.992 16 7.992 1 97.38 219 ASN B CA 1
ATOM 3405 C C . ASN B 1 219 ? -16.438 15.945 8.508 1 97.38 219 ASN B C 1
ATOM 3407 O O . ASN B 1 219 ? -16.891 16.875 9.18 1 97.38 219 ASN B O 1
ATOM 3411 N N . ALA B 1 220 ? -17.156 14.984 8.211 1 97.12 220 ALA B N 1
ATOM 3412 C CA . ALA B 1 220 ? -18.531 14.828 8.641 1 97.12 220 ALA B CA 1
ATOM 3413 C C . ALA B 1 220 ? -18.609 14.609 10.148 1 97.12 220 ALA B C 1
ATOM 3415 O O . ALA B 1 220 ? -19.516 15.141 10.812 1 97.12 220 ALA B O 1
ATOM 3416 N N . VAL B 1 221 ? -17.703 13.883 10.68 1 96.81 221 VAL B N 1
ATOM 3417 C CA . VAL B 1 221 ? -17.734 13.508 12.086 1 96.81 221 VAL B CA 1
ATOM 3418 C C . VAL B 1 221 ? -17.172 14.648 12.938 1 96.81 221 VAL B C 1
ATOM 3420 O O . VAL B 1 221 ? -17.734 14.992 13.977 1 96.81 221 VAL B O 1
ATOM 3423 N N . LEU B 1 222 ? -16.156 15.234 12.43 1 94.5 222 LEU B N 1
ATOM 3424 C CA . LEU B 1 222 ? -15.445 16.234 13.219 1 94.5 222 LEU B CA 1
ATOM 3425 C C . LEU B 1 222 ? -15.938 17.641 12.906 1 94.5 222 LEU B C 1
ATOM 3427 O O . LEU B 1 222 ? -15.805 18.547 13.719 1 94.5 222 LEU B O 1
ATOM 3431 N N . GLY B 1 223 ? -16.172 17.938 11.625 1 79.44 223 GLY B N 1
ATOM 3432 C CA . GLY B 1 223 ? -16.703 19.234 11.242 1 79.44 223 GLY B CA 1
ATOM 3433 C C . GLY B 1 223 ? -18.047 19.547 11.875 1 79.44 223 GLY B C 1
ATOM 3434 O O . GLY B 1 223 ? -18.344 20.719 12.164 1 79.44 223 GLY B O 1
ATOM 3435 N N . VAL B 1 224 ? -18.953 18.734 11.859 1 57.03 224 VAL B N 1
ATOM 3436 C CA . VAL B 1 224 ? -20.219 18.938 12.547 1 57.03 224 VAL B CA 1
ATOM 3437 C C . VAL B 1 224 ? -19.969 19.281 14.016 1 57.03 224 VAL B C 1
ATOM 3439 O O . VAL B 1 224 ? -20.672 20.109 14.594 1 57.03 224 VAL B O 1
ATOM 3442 N N . ALA B 1 225 ? -19.062 18.719 14.578 1 49.62 225 ALA B N 1
ATOM 3443 C CA . ALA B 1 225 ? -18.844 18.969 16 1 49.62 225 ALA B CA 1
ATOM 3444 C C . ALA B 1 225 ? -18.438 20.422 16.234 1 49.62 225 ALA B C 1
ATOM 3446 O O . ALA B 1 225 ? -18.75 21 17.266 1 49.62 225 ALA B O 1
ATOM 3447 N N . LYS B 1 226 ? -17.625 21.109 15.367 1 51.72 226 LYS B N 1
ATOM 3448 C CA . LYS B 1 226 ? -17.328 22.516 15.641 1 51.72 226 LYS B CA 1
ATOM 3449 C C . LYS B 1 226 ? -18.562 23.375 15.43 1 51.72 226 LYS B C 1
ATOM 3451 O O . LYS B 1 226 ? -18.594 24.531 15.875 1 51.72 226 LYS B O 1
ATOM 3456 N N . GLY B 1 227 ? -19.516 23.125 14.57 1 38.94 227 GLY B N 1
ATOM 3457 C CA . GLY B 1 227 ? -20.656 24.031 14.57 1 38.94 227 GLY B CA 1
ATOM 3458 C C . GLY B 1 227 ? -21.438 24 15.875 1 38.94 227 GLY B C 1
ATOM 3459 O O . GLY B 1 227 ? -22.359 24.797 16.078 1 38.94 227 GLY B O 1
ATOM 3460 N N . GLU B 1 228 ? -21.438 22.969 16.594 1 33.91 228 GLU B N 1
ATOM 3461 C CA . GLU B 1 228 ? -22.141 23.203 17.859 1 33.91 228 GLU B CA 1
ATOM 3462 C C . GLU B 1 228 ? -21.203 23.812 18.906 1 33.91 228 GLU B C 1
ATOM 3464 O O . GLU B 1 228 ? -20.016 23.5 18.938 1 33.91 228 GLU B O 1
#

Secondary structure (DSSP, 8-state):
------------------TT-------SSHHHHHHHHHHSS----TTTS-HHHHHHHHHHHHHHHHHHHTHHHHHHHHTHHHHHH-THHHHHHHHHHHHHHHHHHHHHHHHHHHHHTTSS-GGGHHHHHHHHHHHHHHHHHHHHHHHHHHHHHHSTT--HHHHHHHHHHHHHHHHHHHHHHHHHHHHHHHTT--GGGHHHHHHHHHHHHHHHHHHHHHIIIIIHHHH-/------------------TT-------SSHHHHHHHHHHSS----TTTS-HHHHHHHHHHHHHHHHHHHTHHHHHHHHTHHHHHH-THHHHHHHHHHHHHHHHHHHHHHHHHHHHHTTSS-GGGHHHHHHHHHHHHHHHHHHHHHHHHHHHHHHSTT--HHHHHHHHHHHHHHHHHHHHHHHHHHHHHHHTT--GGGHHHHHHHHHHHHHHHHHHHHHIIIIIHHHH-

Radius of gyration: 26.86 Å; Cα contacts (8 Å, |Δi|>4): 551; chains: 2; bounding box: 93×83×76 Å

Sequence (456 aa):
MIEVHDKRHRSCLPAWNWPWWKPPSPAPAQRTVQASLTELVAPRTYFDTPIYMMVLQRYPWLVTLMLIQSTSGMIVERFENLIQQHVILASFLTMLVGGGGNSSGQTVAELVKRLGMGEVRSDDLCRVLRKEVAIGLFLSLGLGVVAFPRVRYLAKSATDLDAAAIALSYCLIVVVANSIGVVVVMVLHRCKMAAVGSPPVVQVVVDVTGTAITMVVANAVLGVAKGEMIEVHDKRHRSCLPAWNWPWWKPPSPAPAQRTVQASLTELVAPRTYFDTPIYMMVLQRYPWLVTLMLIQSTSGMIVERFENLIQQHVILASFLTMLVGGGGNSSGQTVAELVKRLGMGEVRSDDLCRVLRKEVAIGLFLSLGLGVVAFPRVRYLAKSATDLDAAAIALSYCLIVVVANSIGVVVVMVLHRCKMAAVGSPPVVQVVVDVTGTAITMVVANAVLGVAKGE